Protein AF-0000000085018101 (afdb_homodimer)

pLDDT: mean 96.01, std 7.92, range [35.22, 99.0]

Sequence (598 aa):
MILVTGGAGFIGSHVVDKLIDQGYEVLVIDNLTTGNLKNLNPKAKFLKHDIREALDIKDVEAIIHHAAQINVRHSVEKPRYDADVNVLGTINLLELARKADAKFIYASSMAVYGNPKYLPVDENHEIDPISPYGLSKYCGELYIKLYNNLYGLEYSILRYSNVYGERQNPKGEAGVISIFISKILSGERPVIFGNGEQTRDFVYVGDVAKANVMALNWKNEVVNIGTGTEITINKLYKIIKEKMNYNEEPIYDKPRKGDVYRVYLDITRAKKLGWEPEVSLNEGLDRVISWMRKCGQGNMILVTGGAGFIGSHVVDKLIDQGYEVLVIDNLTTGNLKNLNPKAKFLKHDIREALDIKDVEAIIHHAAQINVRHSVEKPRYDADVNVLGTINLLELARKADAKFIYASSMAVYGNPKYLPVDENHEIDPISPYGLSKYCGELYIKLYNNLYGLEYSILRYSNVYGERQNPKGEAGVISIFISKILSGERPVIFGNGEQTRDFVYVGDVAKANVMALNWKNEVVNIGTGTEITINKLYKIIKEKMNYNEEPIYDKPRKGDVYRVYLDITRAKKLGWEPEVSLNEGLDRVISWMRKCGQGN

Solvent-accessible surface area (backbone atoms only — not comparable to full-atom values): 31162 Å² total; per-residue (Å²): 70,36,36,26,28,20,18,27,28,43,62,26,18,48,31,50,49,55,40,46,74,72,67,48,54,42,40,29,32,30,63,55,86,83,32,38,80,86,45,46,56,87,86,43,45,78,45,84,42,55,55,72,45,85,69,91,75,77,74,35,52,29,37,41,44,52,56,59,67,78,42,55,70,54,10,64,77,36,42,51,60,32,34,43,41,29,31,43,12,44,46,41,49,48,52,41,26,61,76,46,69,13,35,39,34,36,65,42,42,48,48,25,34,34,69,66,91,54,80,58,38,42,83,81,52,70,77,45,36,76,44,50,36,21,39,23,43,42,50,33,52,50,52,51,52,41,41,24,72,77,71,63,47,46,29,25,39,36,24,32,45,50,61,42,48,70,74,54,55,50,95,50,90,42,48,69,67,48,41,41,54,52,27,50,76,70,70,40,75,35,73,36,59,33,89,25,70,43,29,41,14,67,23,42,36,72,44,54,22,51,49,56,62,56,37,76,75,47,73,68,42,74,32,43,46,38,62,49,46,64,45,30,47,47,60,51,48,51,54,51,30,59,76,64,74,48,86,78,70,67,42,71,43,72,57,62,87,84,60,70,50,62,49,32,36,37,38,62,67,28,45,74,72,71,43,74,67,76,67,48,69,69,60,40,48,53,53,28,53,54,46,51,54,53,56,56,68,69,101,70,37,36,27,28,21,18,27,27,44,62,26,19,48,31,50,48,54,39,46,75,71,67,49,53,42,40,29,31,29,64,53,84,82,31,38,79,88,45,46,57,86,86,43,47,78,42,84,43,56,54,72,45,85,69,91,74,77,74,35,51,28,37,40,42,51,55,59,66,79,42,54,70,54,11,65,75,36,44,51,61,32,34,44,39,31,31,43,12,43,45,41,50,48,53,40,25,62,76,43,68,14,35,39,35,38,66,42,42,50,48,26,34,35,68,65,92,55,80,59,37,43,83,81,53,68,76,45,34,77,44,51,37,22,40,22,44,43,50,33,52,52,52,50,52,41,42,24,73,77,70,62,46,46,28,24,38,37,26,32,46,50,62,44,48,68,73,54,56,49,93,50,91,41,50,68,65,46,42,41,53,52,27,49,76,71,71,40,74,37,73,36,57,32,87,26,71,42,29,42,15,66,24,42,35,71,45,54,22,50,50,57,62,55,38,75,75,47,75,67,42,74,33,42,45,39,63,50,44,64,45,30,48,47,59,51,47,52,54,52,30,58,77,64,73,50,85,76,71,67,43,70,42,74,57,63,87,83,60,68,49,63,48,31,35,36,37,63,68,26,44,76,72,72,44,73,68,77,67,49,70,69,58,41,48,52,52,30,54,54,49,50,52,54,55,57,70,70,101

Organism: Methanocaldococcus infernus (strain DSM 11812 / JCM 15783 / ME) (NCBI:txid573063)

Radius of gyration: 26.88 Å; Cα contacts (8 Å, |Δi|>4): 1273; chains: 2; bounding box: 51×84×57 Å

InterPro domains:
  IPR001509 NAD-dependent epimerase/dehydratase [PF01370] (2-226)
  IPR036291 NAD(P)-binding domain superfamily [SSF51735] (2-295)

Structure (mmCIF, N/CA/C/O backbone):
data_AF-0000000085018101-model_v1
#
loop_
_entity.id
_entity.type
_entity.pdbx_description
1 polymer 'NAD-dependent epimerase/dehydratase'
#
loop_
_atom_site.group_PDB
_atom_site.id
_atom_site.type_symbol
_atom_site.label_atom_id
_atom_site.label_alt_id
_atom_site.label_comp_id
_atom_site.label_asym_id
_atom_site.label_entity_id
_atom_site.label_seq_id
_atom_site.pdbx_PDB_ins_code
_atom_site.Cartn_x
_atom_site.Cartn_y
_atom_site.Cartn_z
_atom_site.occupancy
_atom_site.B_iso_or_equiv
_atom_site.auth_seq_id
_atom_site.auth_comp_id
_atom_site.auth_asym_id
_atom_site.auth_atom_id
_atom_site.pdbx_PDB_model_num
ATOM 1 N N . MET A 1 1 ? -20.656 11.055 17.906 1 97.12 1 MET A N 1
ATOM 2 C CA . MET A 1 1 ? -19.312 11.383 18.406 1 97.12 1 MET A CA 1
ATOM 3 C C . MET A 1 1 ? -18.281 11.281 17.281 1 97.12 1 MET A C 1
ATOM 5 O O . MET A 1 1 ? -18.406 10.43 16.406 1 97.12 1 MET A O 1
ATOM 9 N N . ILE A 1 2 ? -17.375 12.234 17.25 1 98.81 2 ILE A N 1
ATOM 10 C CA . ILE A 1 2 ? -16.281 12.219 16.281 1 98.81 2 ILE A CA 1
ATOM 11 C C . ILE A 1 2 ? -15.023 11.672 16.938 1 98.81 2 ILE A C 1
ATOM 13 O O . ILE A 1 2 ? -14.633 12.117 18.031 1 98.81 2 ILE A O 1
ATOM 17 N N . LEU A 1 3 ? -14.477 10.625 16.344 1 98.88 3 LEU A N 1
ATOM 18 C CA . LEU A 1 3 ? -13.203 10.07 16.797 1 98.88 3 LEU A CA 1
ATOM 19 C C . LEU A 1 3 ? -12.031 10.734 16.078 1 98.88 3 LEU A C 1
ATOM 21 O O . LEU A 1 3 ? -12.008 10.781 14.852 1 98.88 3 LEU A O 1
ATOM 25 N N . VAL A 1 4 ? -11.117 11.305 16.781 1 98.94 4 VAL A N 1
ATOM 26 C CA . VAL A 1 4 ? -9.906 11.898 16.219 1 98.94 4 VAL A CA 1
ATOM 27 C C . VAL A 1 4 ? -8.68 11.117 16.703 1 98.94 4 VAL A C 1
ATOM 29 O O . VAL A 1 4 ? -8.375 11.094 17.891 1 98.94 4 VAL A O 1
ATOM 32 N N . THR A 1 5 ? -8.016 10.445 15.773 1 98.88 5 THR A N 1
ATOM 33 C CA . THR A 1 5 ? -6.738 9.836 16.141 1 98.88 5 THR A CA 1
ATOM 34 C C . THR A 1 5 ? -5.598 10.836 15.961 1 98.88 5 THR A C 1
ATOM 36 O O . THR A 1 5 ? -5.648 11.688 15.07 1 98.88 5 THR A O 1
ATOM 39 N N . GLY A 1 6 ? -4.562 10.656 16.781 1 98.56 6 GLY A N 1
ATOM 40 C CA . GLY A 1 6 ? -3.508 11.656 16.766 1 98.56 6 GLY A CA 1
ATOM 41 C C . GLY A 1 6 ? -3.949 13 17.312 1 98.56 6 GLY A C 1
ATOM 42 O O . GLY A 1 6 ? -3.389 14.039 16.953 1 98.56 6 GLY A O 1
ATOM 43 N N . GLY A 1 7 ? -4.973 12.977 18.172 1 98.69 7 GLY A N 1
ATOM 44 C CA . GLY A 1 7 ? -5.598 14.211 18.625 1 98.69 7 GLY A CA 1
ATOM 45 C C . GLY A 1 7 ? -4.777 14.945 19.656 1 98.69 7 GLY A C 1
ATOM 46 O O . GLY A 1 7 ? -5.078 16.094 20 1 98.69 7 GLY A O 1
ATOM 47 N N . ALA A 1 8 ? -3.75 14.344 20.188 1 98.25 8 ALA A N 1
ATOM 48 C CA . ALA A 1 8 ? -2.84 15.008 21.125 1 98.25 8 ALA A CA 1
ATOM 49 C C . ALA A 1 8 ? -1.589 15.508 20.406 1 98.25 8 ALA A C 1
ATOM 51 O O . ALA A 1 8 ? -0.669 16.031 21.031 1 98.25 8 ALA A O 1
ATOM 52 N N . GLY A 1 9 ? -1.557 15.312 19.094 1 97.19 9 GLY A N 1
ATOM 53 C CA . GLY A 1 9 ? -0.427 15.75 18.281 1 97.19 9 GLY A CA 1
ATOM 54 C C . GLY A 1 9 ? -0.566 17.172 17.797 1 97.19 9 GLY A C 1
ATOM 55 O O . GLY A 1 9 ? -1.367 17.953 18.328 1 97.19 9 GLY A O 1
ATOM 56 N N . PHE A 1 10 ? 0.225 17.562 16.781 1 96.94 10 PHE A N 1
ATOM 57 C CA . PHE A 1 10 ? 0.292 18.906 16.219 1 96.94 10 PHE A CA 1
ATOM 58 C C . PHE A 1 10 ? -1.011 19.25 15.508 1 96.94 10 PHE A C 1
ATOM 60 O O . PHE A 1 10 ? -1.883 19.906 16.094 1 96.94 10 PHE A O 1
ATOM 67 N N . ILE A 1 11 ? -1.309 18.688 14.367 1 98.38 11 ILE A N 1
ATOM 68 C CA . ILE A 1 11 ? -2.477 19.062 13.578 1 98.38 11 ILE A CA 1
ATOM 69 C C . ILE A 1 11 ? -3.746 18.562 14.273 1 98.38 11 ILE A C 1
ATOM 71 O O . ILE A 1 11 ? -4.719 19.312 14.406 1 98.38 11 ILE A O 1
ATOM 75 N N . GLY A 1 12 ? -3.709 17.344 14.797 1 98.75 12 GLY A N 1
ATOM 76 C CA . GLY A 1 12 ? -4.875 16.719 15.398 1 98.75 12 GLY A CA 1
ATOM 77 C C . GLY A 1 12 ? -5.457 17.516 16.547 1 98.75 12 GLY A C 1
ATOM 78 O O . GLY A 1 12 ? -6.676 17.594 16.719 1 98.75 12 GLY A O 1
ATOM 79 N N . SER A 1 13 ? -4.602 18.141 17.375 1 98.81 13 SER A N 1
ATOM 80 C CA . SER A 1 13 ? -5.094 18.875 18.531 1 98.81 13 SER A CA 1
ATOM 81 C C . SER A 1 13 ? -5.855 20.125 18.094 1 98.81 13 SER A C 1
ATOM 83 O O . SER A 1 13 ? -6.812 20.531 18.75 1 98.81 13 SER A O 1
ATOM 85 N N . HIS A 1 14 ? -5.457 20.766 17.016 1 98.88 14 HIS A N 1
ATOM 86 C CA . HIS A 1 14 ? -6.184 21.906 16.469 1 98.88 14 HIS A CA 1
ATOM 87 C C . HIS A 1 14 ? -7.52 21.484 15.875 1 98.88 14 HIS A C 1
ATOM 89 O O . HIS A 1 14 ? -8.508 22.219 15.961 1 98.88 14 HIS A O 1
ATOM 95 N N . VAL A 1 15 ? -7.52 20.281 15.227 1 98.94 15 VAL A N 1
ATOM 96 C CA . VAL A 1 15 ? -8.758 19.734 14.695 1 98.94 15 VAL A CA 1
ATOM 97 C C . VAL A 1 15 ? -9.758 19.5 15.828 1 98.94 15 VAL A C 1
ATOM 99 O O . VAL A 1 15 ? -10.93 19.859 15.719 1 98.94 15 VAL A O 1
ATOM 102 N N . VAL A 1 16 ? -9.281 18.922 16.938 1 98.94 16 VAL A N 1
ATOM 103 C CA . VAL A 1 16 ? -10.109 18.641 18.109 1 98.94 16 VAL A CA 1
ATOM 104 C C . VAL A 1 16 ? -10.711 19.953 18.625 1 98.94 16 VAL A C 1
ATOM 106 O O . VAL A 1 16 ? -11.914 20.031 18.875 1 98.94 16 VAL A O 1
ATOM 109 N N . ASP A 1 17 ? -9.867 21.031 18.75 1 98.94 17 ASP A N 1
ATOM 110 C CA . ASP A 1 17 ? -10.344 22.312 19.234 1 98.94 17 ASP A CA 1
ATOM 111 C C . ASP A 1 17 ? -11.477 22.844 18.359 1 98.94 17 ASP A C 1
ATOM 113 O O . ASP A 1 17 ? -12.5 23.312 18.875 1 98.94 17 ASP A O 1
ATOM 117 N N . LYS A 1 18 ? -11.266 22.797 17.094 1 98.81 18 LYS A N 1
ATOM 118 C CA . LYS A 1 18 ? -12.25 23.344 16.156 1 98.81 18 LYS A CA 1
ATOM 119 C C . LYS A 1 18 ? -13.555 22.547 16.219 1 98.81 18 LYS A C 1
ATOM 121 O O . LYS A 1 18 ? -14.641 23.125 16.047 1 98.81 18 LYS A O 1
ATOM 126 N N . LEU A 1 19 ? -13.477 21.219 16.312 1 98.88 19 LEU A N 1
ATOM 127 C CA . LEU A 1 19 ? -14.664 20.375 16.438 1 98.88 19 LEU A CA 1
ATOM 128 C C . LEU A 1 19 ? -15.469 20.734 17.688 1 98.88 19 LEU A C 1
ATOM 130 O O . LEU A 1 19 ? -16.688 20.906 17.609 1 98.88 19 LEU A O 1
ATOM 134 N N . ILE A 1 20 ? -14.781 20.828 18.797 1 98.81 20 ILE A N 1
ATOM 135 C CA . ILE A 1 20 ? -15.422 21.125 20.078 1 98.81 20 ILE A CA 1
ATOM 136 C C . ILE A 1 20 ? -16.062 22.516 20.016 1 98.81 20 ILE A C 1
ATOM 138 O O . ILE A 1 20 ? -17.188 22.703 20.5 1 98.81 20 ILE A O 1
ATOM 142 N N . ASP A 1 21 ? -15.328 23.469 19.406 1 98.38 21 ASP A N 1
ATOM 143 C CA . ASP A 1 21 ? -15.867 24.828 19.234 1 98.38 21 ASP A CA 1
ATOM 144 C C . ASP A 1 21 ? -17.172 24.797 18.438 1 98.38 21 ASP A C 1
ATOM 146 O O . ASP A 1 21 ? -18.016 25.672 18.609 1 98.38 21 ASP A O 1
ATOM 150 N N . GLN A 1 22 ? -17.312 23.859 17.609 1 97.94 22 GLN A N 1
ATOM 151 C CA . GLN A 1 22 ? -18.516 23.75 16.781 1 97.94 22 GLN A CA 1
ATOM 152 C C . GLN A 1 22 ? -19.562 22.875 17.438 1 97.94 22 GLN A C 1
ATOM 154 O O . GLN A 1 22 ? -20.609 22.578 16.828 1 97.94 22 GLN A O 1
ATOM 159 N N . GLY A 1 23 ? -19.312 22.344 18.547 1 97.88 23 GLY A N 1
ATOM 160 C CA . GLY A 1 23 ? -20.328 21.672 19.344 1 97.88 23 GLY A CA 1
ATOM 161 C C . GLY A 1 23 ? -20.281 20.156 19.234 1 97.88 23 GLY A C 1
ATOM 162 O O . GLY A 1 23 ? -21.172 19.469 19.734 1 97.88 23 GLY A O 1
ATOM 163 N N . TYR A 1 24 ? -19.281 19.594 18.641 1 98.38 24 TYR A N 1
ATOM 164 C CA . TYR A 1 24 ? -19.188 18.156 18.5 1 98.38 24 TYR A CA 1
ATOM 165 C C . TYR A 1 24 ? -18.656 17.516 19.781 1 98.38 24 TYR A C 1
ATOM 167 O O . TYR A 1 24 ? -17.828 18.109 20.484 1 98.38 24 TYR A O 1
ATOM 175 N N . GLU A 1 25 ? -19.172 16.344 20.078 1 98.5 25 GLU A N 1
ATOM 176 C CA . GLU A 1 25 ? -18.516 15.469 21.047 1 98.5 25 GLU A CA 1
ATOM 177 C C . GLU A 1 25 ? -17.312 14.758 20.422 1 98.5 25 GLU A C 1
ATOM 179 O O . GLU A 1 25 ? -17.438 14.164 19.344 1 98.5 25 GLU A O 1
ATOM 184 N N . VAL A 1 26 ? -16.172 14.844 21.094 1 98.81 26 VAL A N 1
ATOM 185 C CA . VAL A 1 26 ? -14.961 14.344 20.469 1 98.81 26 VAL A CA 1
ATOM 186 C C . VAL A 1 26 ? -14.289 13.32 21.391 1 98.81 26 VAL A C 1
ATOM 188 O O . VAL A 1 26 ? -14.148 13.555 22.594 1 98.81 26 VAL A O 1
ATOM 191 N N . LEU A 1 27 ? -13.953 12.156 20.875 1 98.75 27 LEU A N 1
ATOM 192 C CA . LEU A 1 27 ? -13.047 11.195 21.5 1 98.75 27 LEU A CA 1
ATOM 193 C C . LEU A 1 27 ? -11.68 11.227 20.828 1 98.75 27 LEU A C 1
ATOM 195 O O . LEU A 1 27 ? -11.57 10.992 19.625 1 98.75 27 LEU A O 1
ATOM 199 N N . VAL A 1 28 ? -10.656 11.523 21.609 1 98.81 28 VAL A N 1
ATOM 200 C CA . VAL A 1 28 ? -9.281 11.539 21.125 1 98.81 28 VAL A CA 1
ATOM 201 C C . VAL A 1 28 ? -8.609 10.203 21.422 1 98.81 28 VAL A C 1
ATOM 203 O O . VAL A 1 28 ? -8.672 9.703 22.547 1 98.81 28 VAL A O 1
ATOM 206 N N . ILE A 1 29 ? -8 9.648 20.375 1 98.5 29 ILE A N 1
ATOM 207 C CA . ILE A 1 29 ? -7.133 8.484 20.516 1 98.5 29 ILE A CA 1
ATOM 208 C C . ILE A 1 29 ? -5.699 8.875 20.156 1 98.5 29 ILE A C 1
ATOM 210 O O . ILE A 1 29 ? -5.449 9.477 19.109 1 98.5 29 ILE A O 1
ATOM 214 N N . ASP A 1 30 ? -4.84 8.562 21.031 1 98.62 30 ASP A N 1
ATOM 215 C CA . ASP A 1 30 ? -3.42 8.852 20.844 1 98.62 30 ASP A CA 1
ATOM 216 C C . ASP A 1 30 ? -2.557 7.926 21.703 1 98.62 30 ASP A C 1
ATOM 218 O O . ASP A 1 30 ? -2.939 7.562 22.812 1 98.62 30 ASP A O 1
ATOM 222 N N . ASN A 1 31 ? -1.413 7.512 21.141 1 98.31 31 ASN A N 1
ATOM 223 C CA . ASN A 1 31 ? -0.546 6.668 21.953 1 98.31 31 ASN A CA 1
ATOM 224 C C . ASN A 1 31 ? 0.567 7.477 22.609 1 98.31 31 ASN A C 1
ATOM 226 O O . ASN A 1 31 ? 1.409 6.922 23.328 1 98.31 31 ASN A O 1
ATOM 230 N N . LEU A 1 32 ? 0.728 8.742 22.344 1 97.12 32 LEU A N 1
ATOM 231 C CA . LEU A 1 32 ? 1.596 9.734 22.969 1 97.12 32 LEU A CA 1
ATOM 232 C C . LEU A 1 32 ? 3.055 9.484 22.609 1 97.12 32 LEU A C 1
ATOM 234 O O . LEU A 1 32 ? 3.961 9.883 23.344 1 97.12 32 LEU A O 1
ATOM 238 N N . THR A 1 33 ? 3.297 8.711 21.469 1 94.5 33 THR A N 1
ATOM 239 C CA . THR A 1 33 ? 4.66 8.57 20.969 1 94.5 33 THR A CA 1
ATOM 240 C C . THR A 1 33 ? 5.242 9.93 20.594 1 94.5 33 THR A C 1
ATOM 242 O O . THR A 1 33 ? 6.379 10.25 20.953 1 94.5 33 THR A O 1
ATOM 245 N N . THR A 1 34 ? 4.43 10.711 19.875 1 92.69 34 THR A N 1
ATOM 246 C CA . THR A 1 34 ? 4.855 12.062 19.531 1 92.69 34 THR A CA 1
ATOM 247 C C . THR A 1 34 ? 3.855 13.094 20.047 1 92.69 34 THR A C 1
ATOM 249 O O . THR A 1 34 ? 4.137 14.297 20.031 1 92.69 34 THR A O 1
ATOM 252 N N . GLY A 1 35 ? 2.682 12.633 20.469 1 94.62 35 GLY A N 1
ATOM 253 C CA . GLY A 1 35 ? 1.677 13.508 21.047 1 94.62 35 GLY A CA 1
ATOM 254 C C . GLY A 1 35 ? 2.035 13.992 22.438 1 94.62 35 GLY A C 1
ATOM 255 O O . GLY A 1 35 ? 2.914 13.422 23.094 1 94.62 35 GLY A O 1
ATOM 256 N N . ASN A 1 36 ? 1.408 15.086 22.797 1 95.31 36 ASN A N 1
ATOM 257 C CA . ASN A 1 36 ? 1.594 15.695 24.109 1 95.31 36 ASN A CA 1
ATOM 258 C C . ASN A 1 36 ? 0.262 15.906 24.828 1 95.31 36 ASN A C 1
ATOM 260 O O . ASN A 1 36 ? -0.651 16.531 24.281 1 95.31 36 ASN A O 1
ATOM 264 N N . LEU A 1 37 ? 0.181 15.453 26.062 1 96.88 37 LEU A N 1
ATOM 265 C CA . LEU A 1 37 ? -1.041 15.586 26.859 1 96.88 37 LEU A CA 1
ATOM 26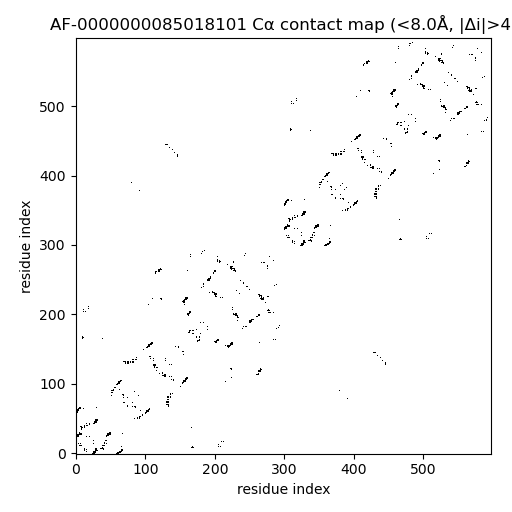6 C C . LEU A 1 37 ? -1.429 17.047 27.016 1 96.88 37 LEU A C 1
ATOM 268 O O . LEU A 1 37 ? -2.613 17.375 27.125 1 96.88 37 LEU A O 1
ATOM 272 N N . LYS A 1 38 ? -0.439 17.984 26.969 1 95.56 38 LYS A N 1
ATOM 273 C CA . LYS A 1 38 ? -0.688 19.422 27.125 1 95.56 38 LYS A CA 1
ATOM 274 C C . LYS A 1 38 ? -1.512 19.953 25.969 1 95.56 38 LYS A C 1
ATOM 276 O O . LYS A 1 38 ? -2.107 21.031 26.062 1 95.56 38 LYS A O 1
ATOM 281 N N . ASN A 1 39 ? -1.555 19.234 24.859 1 97.19 39 ASN A N 1
ATOM 282 C CA . ASN A 1 39 ? -2.281 19.672 23.672 1 97.19 39 ASN A CA 1
ATOM 283 C C . ASN A 1 39 ? -3.756 19.281 23.734 1 97.19 39 ASN A C 1
ATOM 285 O O . ASN A 1 39 ? -4.562 19.734 22.938 1 97.19 39 ASN A O 1
ATOM 289 N N . LEU A 1 40 ? -4.098 18.438 24.703 1 98.25 40 LEU A N 1
ATOM 290 C CA . LEU A 1 40 ? -5.449 17.906 24.766 1 98.25 40 LEU A CA 1
ATOM 291 C C . LEU A 1 40 ? -6.449 18.969 25.203 1 98.25 40 LEU A C 1
ATOM 293 O O . LEU A 1 40 ? -6.227 19.672 26.188 1 98.25 40 LEU A O 1
ATOM 297 N N . ASN A 1 41 ? -7.492 19.141 24.438 1 98.44 41 ASN A N 1
ATOM 298 C CA . ASN A 1 41 ? -8.609 19.969 24.875 1 98.44 41 ASN A CA 1
ATOM 299 C C . ASN A 1 41 ? -9.328 19.375 26.078 1 98.44 41 ASN A C 1
ATOM 301 O O . ASN A 1 41 ? -9.75 18.219 26.031 1 98.44 41 ASN A O 1
ATOM 305 N N . PRO A 1 42 ? -9.469 20.094 27.125 1 97.88 42 PRO A N 1
ATOM 306 C CA . PRO A 1 42 ? -10.055 19.547 28.344 1 97.88 42 PRO A CA 1
ATOM 307 C C . PRO A 1 42 ? -11.484 19.047 28.141 1 97.88 42 PRO A C 1
ATOM 309 O O . PRO A 1 42 ? -11.977 18.234 28.922 1 97.88 42 PRO A O 1
ATOM 312 N N . LYS A 1 43 ? -12.164 19.484 27.141 1 98.5 43 LYS A N 1
ATOM 313 C CA . LYS A 1 43 ? -13.547 19.094 26.875 1 98.5 43 LYS A CA 1
ATOM 314 C C . LYS A 1 43 ? -13.609 17.797 26.078 1 98.5 43 LYS A C 1
ATOM 316 O O . LYS A 1 43 ? -14.68 17.203 25.938 1 98.5 43 LYS A O 1
ATOM 321 N N . ALA A 1 44 ? -12.547 17.312 25.547 1 98.69 44 ALA A N 1
ATOM 322 C CA . ALA A 1 44 ? -12.523 16.062 24.781 1 98.69 44 ALA A CA 1
ATOM 323 C C . ALA A 1 44 ? -12.344 14.859 25.703 1 98.69 44 ALA A C 1
ATOM 325 O O . ALA A 1 44 ? -11.68 14.953 26.734 1 98.69 44 ALA A O 1
ATOM 326 N N . LYS A 1 45 ? -12.984 13.719 25.391 1 98.19 45 LYS A N 1
ATOM 327 C CA . LYS A 1 45 ? -12.594 12.445 25.984 1 98.19 45 LYS A CA 1
ATOM 328 C C . LYS A 1 45 ? -11.266 11.953 25.422 1 98.19 45 LYS A C 1
ATOM 330 O O . LYS A 1 45 ? -10.922 12.273 24.281 1 98.19 45 LYS A O 1
ATOM 335 N N . PHE A 1 46 ? -10.555 11.266 26.25 1 98.56 46 PHE A N 1
ATOM 336 C CA . PHE A 1 46 ? -9.242 10.805 25.812 1 98.56 46 PHE A CA 1
ATOM 337 C C . PHE A 1 46 ? -9.062 9.32 26.109 1 98.56 46 PHE A C 1
ATOM 339 O O . PHE A 1 46 ? -9.414 8.852 27.188 1 98.56 46 PHE A O 1
ATOM 346 N N . LEU A 1 47 ? -8.586 8.57 25.188 1 98.12 47 LEU A N 1
ATOM 347 C CA . LEU A 1 47 ? -8.188 7.176 25.328 1 98.12 47 LEU A CA 1
ATOM 348 C C . LEU A 1 47 ? -6.773 6.961 24.797 1 98.12 47 LEU A C 1
ATOM 350 O O . LEU A 1 47 ? -6.512 7.137 23.609 1 98.12 47 LEU A O 1
ATOM 354 N N . LYS A 1 48 ? -5.836 6.656 25.688 1 98.38 48 LYS A N 1
ATOM 355 C CA . LYS A 1 48 ? -4.5 6.277 25.234 1 98.38 48 LYS A CA 1
ATOM 356 C C . LYS A 1 48 ? -4.523 4.934 24.516 1 98.38 48 LYS A C 1
ATOM 358 O O . LYS A 1 48 ? -4.84 3.906 25.125 1 98.38 48 LYS A O 1
ATOM 363 N N . HIS A 1 49 ? -4.215 4.93 23.25 1 97.94 49 HIS A N 1
ATOM 364 C CA . HIS A 1 49 ? -4.352 3.725 22.438 1 97.94 49 HIS A CA 1
ATOM 365 C C . HIS A 1 49 ? -3.459 3.789 21.203 1 97.94 49 HIS A C 1
ATOM 367 O O . HIS A 1 49 ? -3.248 4.867 20.641 1 97.94 49 HIS A O 1
ATOM 373 N N . ASP A 1 50 ? -2.859 2.658 20.828 1 98.5 50 ASP A N 1
ATOM 374 C CA . ASP A 1 50 ? -2.104 2.492 19.578 1 98.5 50 ASP A CA 1
ATOM 375 C C . ASP A 1 50 ? -2.998 1.978 18.453 1 98.5 50 ASP A C 1
ATOM 377 O O . ASP A 1 50 ? -3.633 0.929 18.594 1 98.5 50 ASP A O 1
ATOM 381 N N . ILE A 1 51 ? -2.994 2.656 17.344 1 98.38 51 ILE A N 1
ATOM 382 C CA . ILE A 1 51 ? -3.939 2.348 16.266 1 98.38 51 ILE A CA 1
ATOM 383 C C . ILE A 1 51 ? -3.568 1.014 15.625 1 98.38 51 ILE A C 1
ATOM 385 O O . ILE A 1 51 ? -4.352 0.45 14.859 1 98.38 51 ILE A O 1
ATOM 389 N N . ARG A 1 52 ? -2.373 0.464 15.859 1 98.12 52 ARG A N 1
ATOM 390 C CA . ARG A 1 52 ? -1.975 -0.849 15.359 1 98.12 52 ARG A CA 1
ATOM 391 C C . ARG A 1 52 ? -2.744 -1.959 16.062 1 98.12 52 ARG A C 1
ATOM 393 O O . ARG A 1 52 ? -2.75 -3.105 15.609 1 98.12 52 ARG A O 1
ATOM 400 N N . GLU A 1 53 ? -3.367 -1.577 17.125 1 97.12 53 GLU A N 1
ATOM 401 C CA . GLU A 1 53 ? -4.207 -2.514 17.859 1 97.12 53 GLU A CA 1
ATOM 402 C C . GLU A 1 53 ? -5.684 -2.303 17.547 1 97.12 53 GLU A C 1
ATOM 404 O O . GLU A 1 53 ? -6.125 -1.17 17.328 1 97.12 53 GLU A O 1
ATOM 409 N N . ALA A 1 54 ? -6.402 -3.4 17.531 1 90.75 54 ALA A N 1
ATOM 410 C CA . ALA A 1 54 ? -7.832 -3.311 17.25 1 90.75 54 ALA A CA 1
ATOM 411 C C . ALA A 1 54 ? -8.562 -2.516 18.328 1 90.75 54 ALA A C 1
ATOM 413 O O . ALA A 1 54 ? -8.195 -2.572 19.5 1 90.75 54 ALA A O 1
ATOM 414 N N . LEU A 1 55 ? -9.492 -1.754 17.891 1 91.94 55 LEU A N 1
ATOM 415 C CA . LEU A 1 55 ? -10.32 -0.948 18.781 1 91.94 55 LEU A CA 1
ATOM 416 C C . LEU A 1 55 ? -11.805 -1.196 18.516 1 91.94 55 LEU A C 1
ATOM 418 O O . LEU A 1 55 ? -12.219 -1.327 17.359 1 91.94 55 LEU A O 1
ATOM 422 N N . ASP A 1 56 ? -12.562 -1.405 19.531 1 89.19 56 ASP A N 1
ATOM 423 C CA . ASP A 1 56 ? -14.008 -1.576 19.422 1 89.19 56 ASP A CA 1
ATOM 424 C C . ASP A 1 56 ? -14.758 -0.444 20.125 1 89.19 56 ASP A C 1
ATOM 426 O O . ASP A 1 56 ? -14.945 -0.477 21.344 1 89.19 56 ASP A O 1
ATOM 430 N N . ILE A 1 57 ? -15.078 0.547 19.344 1 93.44 57 ILE A N 1
ATOM 431 C CA . ILE A 1 57 ? -15.82 1.699 19.844 1 93.44 57 ILE A CA 1
ATOM 432 C C . ILE A 1 57 ? -17.156 1.806 19.109 1 93.44 57 ILE A C 1
ATOM 434 O O . ILE A 1 57 ? -17.219 1.661 17.891 1 93.44 57 ILE A O 1
ATOM 438 N N . LYS A 1 58 ? -18.188 2.076 19.875 1 90.69 58 LYS A N 1
ATOM 439 C CA . LYS A 1 58 ? -19.531 2.193 19.297 1 90.69 58 LYS A CA 1
ATOM 440 C C . LYS A 1 58 ? -19.922 3.656 19.094 1 90.69 58 LYS A C 1
ATOM 442 O O . LYS A 1 58 ? -19.25 4.555 19.625 1 90.69 58 LYS A O 1
ATOM 447 N N . ASP A 1 59 ? -20.875 3.912 18.297 1 93.94 59 ASP A N 1
ATOM 448 C CA . ASP A 1 59 ? -21.547 5.199 18.094 1 93.94 59 ASP A CA 1
ATOM 449 C C . ASP A 1 59 ? -20.562 6.25 17.578 1 93.94 59 ASP A C 1
ATOM 451 O O . ASP A 1 59 ? -20.5 7.363 18.109 1 93.94 59 ASP A O 1
ATOM 455 N N . VAL A 1 60 ? -19.703 5.902 16.734 1 97.62 60 VAL A N 1
ATOM 456 C CA . VAL A 1 60 ? -18.781 6.809 16.047 1 97.62 60 VAL A CA 1
ATOM 457 C C . VAL A 1 60 ? -19.406 7.258 14.719 1 97.62 60 VAL A C 1
ATOM 459 O O . VAL A 1 60 ? -19.781 6.43 13.891 1 97.62 60 VAL A O 1
ATOM 462 N N . GLU A 1 61 ? -19.547 8.547 14.562 1 98.31 61 GLU A N 1
ATOM 463 C CA . GLU A 1 61 ? -20.141 9.102 13.352 1 98.31 61 GLU A CA 1
ATOM 464 C C . GLU A 1 61 ? -19.078 9.328 12.273 1 98.31 61 GLU A C 1
ATOM 466 O O . GLU A 1 61 ? -19.375 9.195 11.078 1 98.31 61 GLU A O 1
ATOM 471 N N . ALA A 1 62 ? -17.969 9.75 12.672 1 98.88 62 ALA A N 1
ATOM 472 C CA . ALA A 1 62 ? -16.859 10.016 11.766 1 98.88 62 ALA A CA 1
ATOM 473 C C . ALA A 1 62 ? -15.523 9.773 12.461 1 98.88 62 ALA A C 1
ATOM 475 O O . ALA A 1 62 ? -15.414 9.906 13.68 1 98.88 62 ALA A O 1
ATOM 476 N N . ILE A 1 63 ? -14.609 9.352 11.695 1 98.88 63 ILE A N 1
ATOM 477 C CA . ILE A 1 63 ? -13.227 9.211 12.141 1 98.88 63 ILE A CA 1
ATOM 478 C C . ILE A 1 63 ? -12.344 10.195 11.375 1 98.88 63 ILE A C 1
ATOM 480 O O . ILE A 1 63 ? -12.289 10.172 10.148 1 98.88 63 ILE A O 1
ATOM 484 N N . ILE A 1 64 ? -11.727 11.117 12.062 1 99 64 ILE A N 1
ATOM 485 C CA . ILE A 1 64 ? -10.695 12 11.516 1 99 64 ILE A CA 1
ATOM 486 C C . ILE A 1 64 ? -9.312 11.484 11.922 1 99 64 ILE A C 1
ATOM 488 O O . ILE A 1 64 ? -8.922 11.586 13.086 1 99 64 ILE A O 1
ATOM 492 N N . HIS A 1 65 ? -8.594 10.938 10.961 1 98.94 65 HIS A N 1
ATOM 493 C CA . HIS A 1 65 ? -7.426 10.109 11.227 1 98.94 65 HIS A CA 1
ATOM 494 C C . HIS A 1 65 ? -6.133 10.883 10.977 1 98.94 65 HIS A C 1
ATOM 496 O O . HIS A 1 65 ? -5.691 11.016 9.836 1 98.94 65 HIS A O 1
ATOM 502 N N . HIS A 1 66 ? -5.477 11.281 12.086 1 98.81 66 HIS A N 1
ATOM 503 C CA . HIS A 1 66 ? -4.223 12.016 11.992 1 98.81 66 HIS A CA 1
ATOM 504 C C . HIS A 1 66 ? -3.074 11.227 12.617 1 98.81 66 HIS A C 1
ATOM 506 O O . HIS A 1 66 ? -1.912 11.625 12.508 1 98.81 66 HIS A O 1
ATOM 512 N N . ALA A 1 67 ? -3.354 10.125 13.328 1 98.69 67 ALA A N 1
ATOM 513 C CA . ALA A 1 67 ? -2.27 9.32 13.883 1 98.69 67 ALA A CA 1
ATOM 514 C C . ALA A 1 67 ? -1.41 8.711 12.781 1 98.69 67 ALA A C 1
ATOM 516 O O . ALA A 1 67 ? -1.932 8.086 11.852 1 98.69 67 ALA A O 1
ATOM 517 N N . ALA A 1 68 ? -0.116 8.914 12.859 1 98.06 68 ALA A N 1
ATOM 518 C CA . ALA A 1 68 ? 0.779 8.398 11.82 1 98.06 68 ALA A CA 1
ATOM 519 C C . ALA A 1 68 ? 2.236 8.5 12.258 1 98.06 68 ALA A C 1
ATOM 521 O O . ALA A 1 68 ? 2.57 9.281 13.156 1 98.06 68 ALA A O 1
ATOM 522 N N . GLN A 1 69 ? 3.123 7.594 11.797 1 96.88 69 GLN A N 1
ATOM 523 C CA . GLN A 1 69 ? 4.539 7.914 11.664 1 96.88 69 GLN A CA 1
ATOM 524 C C . GLN A 1 69 ? 4.762 8.961 10.57 1 96.88 69 GLN A C 1
ATOM 526 O O . GLN A 1 69 ? 4.461 8.719 9.406 1 96.88 69 GLN A O 1
ATOM 531 N N . ILE A 1 70 ? 5.215 10.164 10.867 1 94.06 70 ILE A N 1
ATOM 532 C CA . ILE A 1 70 ? 5.145 11.273 9.922 1 94.06 70 ILE A CA 1
ATOM 533 C C . ILE A 1 70 ? 6.551 11.648 9.453 1 94.06 70 ILE A C 1
ATOM 535 O O . ILE A 1 70 ? 6.711 12.438 8.523 1 94.06 70 ILE A O 1
ATOM 539 N N . ASN A 1 71 ? 7.578 11.133 10.172 1 93.25 71 ASN A N 1
ATOM 540 C CA . ASN A 1 71 ? 8.953 11.508 9.875 1 93.25 71 ASN A CA 1
ATOM 541 C C . ASN A 1 71 ? 9.484 10.781 8.641 1 93.25 71 ASN A C 1
ATOM 543 O O . ASN A 1 71 ? 9.648 9.562 8.656 1 93.25 71 ASN A O 1
ATOM 547 N N . VAL A 1 72 ? 9.805 11.547 7.602 1 93.62 72 VAL A N 1
ATOM 548 C CA . VAL A 1 72 ? 10.25 10.977 6.336 1 93.62 72 VAL A CA 1
ATOM 549 C C . VAL A 1 72 ? 11.57 10.234 6.535 1 93.62 72 VAL A C 1
ATOM 551 O O . VAL A 1 72 ? 11.742 9.117 6.047 1 93.62 72 VAL A O 1
ATOM 554 N N . ARG A 1 73 ? 12.539 10.797 7.262 1 91.62 73 ARG A N 1
ATOM 555 C CA . ARG A 1 73 ? 13.844 10.18 7.492 1 91.62 73 ARG A CA 1
ATOM 556 C C . ARG A 1 73 ? 13.695 8.859 8.25 1 91.62 73 ARG A C 1
ATOM 558 O O . ARG A 1 73 ? 14.359 7.875 7.922 1 91.62 73 ARG A O 1
ATOM 565 N N . HIS A 1 74 ? 12.797 8.945 9.258 1 94.56 74 HIS A N 1
ATOM 566 C CA . HIS A 1 74 ? 12.555 7.727 10.031 1 94.56 74 HIS A CA 1
ATOM 567 C C . HIS A 1 74 ? 11.93 6.641 9.164 1 94.56 74 HIS A C 1
ATOM 569 O O . HIS A 1 74 ? 12.203 5.453 9.352 1 94.56 74 HIS A O 1
ATOM 575 N N . SER A 1 75 ? 11.078 7.039 8.242 1 97 75 SER A N 1
ATOM 576 C CA . SER A 1 75 ? 10.43 6.07 7.359 1 97 75 SER A CA 1
ATOM 577 C C . SER A 1 75 ? 11.453 5.34 6.492 1 97 75 SER A C 1
ATOM 579 O O . SER A 1 75 ? 11.258 4.168 6.152 1 97 75 SER A O 1
ATOM 581 N N . VAL A 1 76 ? 12.484 6.008 6.094 1 96.44 76 VAL A N 1
ATOM 582 C CA . VAL A 1 76 ? 13.555 5.406 5.305 1 96.44 76 VAL A CA 1
ATOM 583 C C . VAL A 1 76 ? 14.375 4.457 6.176 1 96.44 76 VAL A C 1
ATOM 585 O O . VAL A 1 76 ? 14.734 3.361 5.742 1 96.44 76 VAL A O 1
ATOM 588 N N . GLU A 1 77 ? 14.625 4.879 7.418 1 96.56 77 GLU A N 1
ATOM 589 C CA . GLU A 1 77 ? 15.414 4.082 8.352 1 96.56 77 GLU A CA 1
ATOM 590 C C . GLU A 1 77 ? 14.648 2.84 8.797 1 96.56 77 GLU A C 1
ATOM 592 O O . GLU A 1 77 ? 15.242 1.779 9.008 1 96.56 77 GLU A O 1
ATOM 597 N N . LYS A 1 78 ? 13.383 3 9.016 1 97.94 78 LYS A N 1
ATOM 598 C CA . LYS A 1 78 ? 12.523 1.934 9.531 1 97.94 78 LYS A CA 1
ATOM 599 C C . LYS A 1 78 ? 11.25 1.807 8.695 1 97.94 78 LYS A C 1
ATOM 601 O O . LYS A 1 78 ? 10.148 1.986 9.219 1 97.94 78 LYS A O 1
ATOM 606 N N . PRO A 1 79 ? 11.406 1.321 7.445 1 98.44 79 PRO A N 1
ATOM 607 C CA . PRO A 1 79 ? 10.266 1.311 6.531 1 98.44 79 PRO A CA 1
ATOM 608 C C . PRO A 1 79 ? 9.148 0.368 6.988 1 98.44 79 PRO A C 1
ATOM 610 O O . PRO A 1 79 ? 7.969 0.644 6.762 1 98.44 79 PRO A O 1
ATOM 613 N N . ARG A 1 80 ? 9.492 -0.751 7.637 1 98.44 80 ARG A N 1
ATOM 614 C CA . ARG A 1 80 ? 8.477 -1.67 8.133 1 98.44 80 ARG A CA 1
ATOM 615 C C . ARG A 1 80 ? 7.617 -1.01 9.203 1 98.44 80 ARG A C 1
ATOM 617 O O . ARG A 1 80 ? 6.395 -1.167 9.211 1 98.44 80 ARG A O 1
ATOM 624 N N . TYR A 1 81 ? 8.305 -0.356 10.148 1 98.38 81 TYR A N 1
ATOM 625 C CA . TYR A 1 81 ? 7.574 0.345 11.203 1 98.38 81 TYR A CA 1
ATOM 626 C C . TYR A 1 81 ? 6.66 1.41 10.609 1 98.38 81 TYR A C 1
ATOM 628 O O . TYR A 1 81 ? 5.512 1.559 11.039 1 98.38 81 TYR A O 1
ATOM 636 N N . ASP A 1 82 ? 7.223 2.131 9.672 1 98.56 82 ASP A N 1
ATOM 637 C CA . ASP A 1 82 ? 6.445 3.156 8.984 1 98.56 82 ASP A CA 1
ATOM 638 C C . ASP A 1 82 ? 5.168 2.57 8.391 1 98.56 82 ASP A C 1
ATOM 640 O O . ASP A 1 82 ? 4.074 3.102 8.602 1 98.56 82 ASP A O 1
ATOM 644 N N . ALA A 1 83 ? 5.246 1.481 7.688 1 98.88 83 ALA A N 1
ATOM 645 C CA . ALA A 1 83 ? 4.102 0.824 7.066 1 98.88 83 ALA A CA 1
ATOM 646 C C . ALA A 1 83 ? 3.168 0.236 8.125 1 98.88 83 ALA A C 1
ATOM 648 O O . ALA A 1 83 ? 1.948 0.229 7.945 1 98.88 83 ALA A O 1
ATOM 649 N N . ASP A 1 84 ? 3.732 -0.326 9.125 1 98.75 84 ASP A N 1
ATOM 650 C CA . ASP A 1 84 ? 2.928 -0.91 10.195 1 98.75 84 ASP A CA 1
ATOM 651 C C . ASP A 1 84 ? 1.978 0.124 10.797 1 98.75 84 ASP A C 1
ATOM 653 O O . ASP A 1 84 ? 0.777 -0.13 10.922 1 98.75 84 ASP A O 1
ATOM 657 N N . VAL A 1 85 ? 2.486 1.285 11.07 1 98.75 85 VAL A N 1
ATOM 658 C CA . VAL A 1 85 ? 1.683 2.342 11.672 1 98.75 85 VAL A CA 1
ATOM 659 C C . VAL A 1 85 ? 0.729 2.928 10.633 1 98.75 85 VAL A C 1
ATOM 661 O O . VAL A 1 85 ? -0.479 3.008 10.867 1 98.75 85 VAL A O 1
ATOM 664 N N . ASN A 1 86 ? 1.222 3.307 9.5 1 98.88 86 ASN A N 1
ATOM 665 C CA . ASN A 1 86 ? 0.475 4.145 8.57 1 98.88 86 ASN A CA 1
ATOM 666 C C . ASN A 1 86 ? -0.472 3.316 7.703 1 98.88 86 ASN A C 1
ATOM 668 O O . ASN A 1 86 ? -1.529 3.801 7.297 1 98.88 86 ASN A O 1
ATOM 672 N N . VAL A 1 87 ? -0.082 2.057 7.402 1 98.94 87 VAL A N 1
ATOM 673 C CA . VAL A 1 87 ? -0.935 1.23 6.555 1 98.94 87 VAL A CA 1
ATOM 674 C C . VAL A 1 87 ? -1.817 0.335 7.422 1 98.94 87 VAL A C 1
ATOM 676 O O . VAL A 1 87 ? -3.045 0.431 7.375 1 98.94 87 VAL A O 1
ATOM 679 N N . LEU A 1 88 ? -1.188 -0.507 8.273 1 98.88 88 LEU A N 1
ATOM 680 C CA . LEU A 1 88 ? -1.972 -1.438 9.078 1 98.88 88 LEU A CA 1
ATOM 681 C C . LEU A 1 88 ? -2.834 -0.691 10.094 1 98.88 88 LEU A C 1
ATOM 683 O O . LEU A 1 88 ? -3.971 -1.085 10.359 1 98.88 88 LEU A O 1
ATOM 687 N N . GLY A 1 89 ? -2.217 0.358 10.703 1 98.81 89 GLY A N 1
ATOM 688 C CA . GLY A 1 89 ? -3.023 1.185 11.594 1 98.81 89 GLY A CA 1
ATOM 689 C C . GLY A 1 89 ? -4.254 1.76 10.914 1 98.81 89 GLY A C 1
ATOM 690 O O . GLY A 1 89 ? -5.34 1.775 11.5 1 98.81 89 GLY A O 1
ATOM 691 N N . THR A 1 90 ? -4.109 2.25 9.672 1 98.88 90 THR A N 1
ATOM 692 C CA . THR A 1 90 ? -5.223 2.801 8.906 1 98.88 90 THR A CA 1
ATOM 693 C C . THR A 1 90 ? -6.266 1.724 8.625 1 98.88 90 THR A C 1
ATOM 695 O O . THR A 1 90 ? -7.469 1.971 8.734 1 98.88 90 THR A O 1
ATOM 698 N N . ILE A 1 91 ? -5.844 0.517 8.266 1 98.88 91 ILE A N 1
ATOM 699 C CA . ILE A 1 91 ? -6.766 -0.581 7.988 1 98.88 91 ILE A CA 1
ATOM 700 C C . ILE A 1 91 ? -7.594 -0.884 9.234 1 98.88 91 ILE A C 1
ATOM 702 O O . ILE A 1 91 ? -8.805 -1.121 9.141 1 98.88 91 ILE A O 1
ATOM 706 N N . ASN A 1 92 ? -6.977 -0.904 10.414 1 98.69 92 ASN A N 1
ATOM 707 C CA . ASN A 1 92 ? -7.711 -1.121 11.656 1 98.69 92 ASN A CA 1
ATOM 708 C C . ASN A 1 92 ? -8.828 -0.096 11.836 1 98.69 92 ASN A C 1
ATOM 710 O O . ASN A 1 92 ? -9.938 -0.447 12.234 1 98.69 92 ASN A O 1
ATOM 714 N N . LEU A 1 93 ? -8.523 1.124 11.555 1 98.75 93 LEU A N 1
ATOM 715 C CA . LEU A 1 93 ? -9.508 2.191 11.719 1 98.75 93 LEU A CA 1
ATOM 716 C C . LEU A 1 93 ? -10.594 2.107 10.656 1 98.75 93 LEU A C 1
ATOM 718 O O . LEU A 1 93 ? -11.75 2.445 10.914 1 98.75 93 LEU A O 1
ATOM 722 N N . LEU A 1 94 ? -10.203 1.69 9.469 1 98.69 94 LEU A N 1
ATOM 723 C CA . LEU A 1 94 ? -11.188 1.5 8.414 1 98.69 94 LEU A CA 1
ATOM 724 C C . LEU A 1 94 ? -12.188 0.413 8.789 1 98.69 94 LEU A C 1
ATOM 726 O O . LEU A 1 94 ? -13.383 0.531 8.5 1 98.69 94 LEU A O 1
ATOM 730 N N . GLU A 1 95 ? -11.695 -0.687 9.398 1 98.31 95 GLU A N 1
ATOM 731 C CA . GLU A 1 95 ? -12.594 -1.727 9.898 1 98.31 95 GLU A CA 1
ATOM 732 C C . GLU A 1 95 ? -13.555 -1.172 10.938 1 98.31 95 GLU A C 1
ATOM 734 O O . GLU A 1 95 ? -14.742 -1.514 10.938 1 98.31 95 GLU A O 1
ATOM 739 N N . LEU A 1 96 ? -13.031 -0.331 11.82 1 98.12 96 LEU A N 1
ATOM 740 C CA . LEU A 1 96 ? -13.891 0.331 12.805 1 98.12 96 LEU A CA 1
ATOM 741 C C . LEU A 1 96 ? -14.938 1.192 12.109 1 98.12 96 LEU A C 1
ATOM 743 O O . LEU A 1 96 ? -16.109 1.153 12.477 1 98.12 96 LEU A O 1
ATOM 747 N N . ALA A 1 97 ? -14.508 1.988 11.133 1 98.38 97 ALA A N 1
ATOM 748 C CA . ALA A 1 97 ? -15.414 2.863 10.398 1 98.38 97 ALA A CA 1
ATOM 749 C C . ALA A 1 97 ? -16.5 2.061 9.695 1 98.38 97 ALA A C 1
ATOM 751 O O . ALA A 1 97 ? -17.672 2.453 9.703 1 98.38 97 ALA A O 1
ATOM 752 N N . ARG A 1 98 ? -16.078 0.985 9.07 1 97.5 98 ARG A N 1
ATOM 753 C CA . ARG A 1 98 ? -17.016 0.11 8.375 1 97.5 98 ARG A CA 1
ATOM 754 C C . ARG A 1 98 ? -18.094 -0.397 9.32 1 97.5 98 ARG A C 1
ATOM 756 O O . ARG A 1 98 ? -19.281 -0.32 9.008 1 97.5 98 ARG A O 1
ATOM 763 N N . LYS A 1 99 ? -17.688 -0.888 10.477 1 96.5 99 LYS A N 1
ATOM 764 C CA . LYS A 1 99 ? -18.609 -1.468 11.445 1 96.5 99 LYS A CA 1
ATOM 765 C C . LYS A 1 99 ? -19.547 -0.406 12.016 1 96.5 99 LYS A C 1
ATOM 767 O O . LYS A 1 99 ? -20.719 -0.687 12.297 1 96.5 99 LYS A O 1
ATOM 772 N N . ALA A 1 100 ? -19.094 0.792 12.141 1 96.56 100 ALA A N 1
ATOM 773 C CA . ALA A 1 100 ? -19.859 1.877 12.75 1 96.56 100 ALA A CA 1
ATOM 774 C C . ALA A 1 100 ? -20.609 2.676 11.695 1 96.56 100 ALA A C 1
ATOM 776 O O . ALA A 1 100 ? -21.391 3.566 12.023 1 96.56 100 ALA A O 1
ATOM 777 N N . ASP A 1 101 ? -20.359 2.346 10.391 1 96.5 101 ASP A N 1
ATOM 778 C CA . ASP A 1 101 ? -20.875 3.148 9.289 1 96.5 101 ASP A CA 1
ATOM 779 C C . ASP A 1 101 ? -20.469 4.613 9.438 1 96.5 101 ASP A C 1
ATOM 781 O O . ASP A 1 101 ? -21.312 5.508 9.305 1 96.5 101 ASP A O 1
ATOM 785 N N . ALA A 1 102 ? -19.281 4.824 9.859 1 98.44 102 ALA A N 1
ATOM 786 C CA . ALA A 1 102 ? -18.734 6.16 10.102 1 98.44 102 ALA A CA 1
ATOM 787 C C . ALA A 1 102 ? -18.031 6.703 8.859 1 98.44 102 ALA A C 1
ATOM 789 O O . ALA A 1 102 ? -17.406 5.953 8.109 1 98.44 102 ALA A O 1
ATOM 790 N N . LYS A 1 103 ? -18.141 8 8.664 1 98.69 103 LYS A N 1
ATOM 791 C CA . LYS A 1 103 ? -17.328 8.664 7.633 1 98.69 103 LYS A CA 1
ATOM 792 C C . LYS A 1 103 ? -15.852 8.664 8.008 1 98.69 103 LYS A C 1
ATOM 794 O O . LYS A 1 103 ? -15.508 8.68 9.188 1 98.69 103 LYS A O 1
ATOM 799 N N . PHE A 1 104 ? -15.023 8.617 6.969 1 98.94 104 PHE A N 1
ATOM 800 C CA . PHE A 1 104 ? -13.594 8.531 7.211 1 98.94 104 PHE A CA 1
ATOM 801 C C . PHE A 1 104 ? -12.867 9.719 6.598 1 98.94 104 PHE A C 1
ATOM 803 O O . PHE A 1 104 ? -12.883 9.906 5.379 1 98.94 104 PHE A O 1
ATOM 810 N N . ILE A 1 105 ? -12.266 10.602 7.371 1 99 105 ILE A N 1
ATOM 811 C CA . ILE A 1 105 ? -11.445 11.727 6.918 1 99 105 ILE A CA 1
ATOM 812 C C . ILE A 1 105 ? -9.969 11.43 7.176 1 99 105 ILE A C 1
ATOM 814 O O . ILE A 1 105 ? -9.578 11.156 8.312 1 99 105 ILE A O 1
ATOM 818 N N . TYR A 1 106 ? -9.172 11.5 6.199 1 98.94 106 TYR A N 1
ATOM 819 C CA . TYR A 1 106 ? -7.805 10.984 6.227 1 98.94 106 TYR A CA 1
ATOM 820 C C . TYR A 1 106 ? -6.793 12.102 5.996 1 98.94 106 TYR A C 1
ATOM 822 O O . TYR A 1 106 ? -6.863 12.812 4.992 1 98.94 106 TYR A O 1
ATOM 830 N N . ALA A 1 107 ? -5.914 12.242 6.949 1 98.88 107 ALA A N 1
ATOM 831 C CA . ALA A 1 107 ? -4.777 13.141 6.773 1 98.88 107 ALA A CA 1
ATOM 832 C C . ALA A 1 107 ? -3.725 12.516 5.863 1 98.88 107 ALA A C 1
ATOM 834 O O . ALA A 1 107 ? -2.869 11.758 6.32 1 98.88 107 ALA A O 1
ATOM 835 N N . SER A 1 108 ? -3.75 12.82 4.602 1 98.81 108 SER A N 1
ATOM 836 C CA . SER A 1 108 ? -2.701 12.422 3.668 1 98.81 108 SER A CA 1
ATOM 837 C C . SER A 1 108 ? -1.672 13.531 3.486 1 98.81 108 SER A C 1
ATOM 839 O O . SER A 1 108 ? -1.433 14.32 4.402 1 98.81 108 SER A O 1
ATOM 841 N N . SER A 1 109 ? -0.864 13.461 2.525 1 98.31 109 SER A N 1
ATOM 842 C CA . SER A 1 109 ? 0.269 14.367 2.363 1 98.31 109 SER A CA 1
ATOM 843 C C . SER A 1 109 ? 0.583 14.602 0.889 1 98.31 109 SER A C 1
ATOM 845 O O . SER A 1 109 ? 0.404 13.703 0.062 1 98.31 109 SER A O 1
ATOM 847 N N . MET A 1 110 ? 1.052 15.766 0.594 1 97.81 110 MET A N 1
ATOM 848 C CA . MET A 1 110 ? 1.526 16.016 -0.763 1 97.81 110 MET A CA 1
ATOM 849 C C . MET A 1 110 ? 2.721 15.141 -1.099 1 97.81 110 MET A C 1
ATOM 851 O O . MET A 1 110 ? 3.096 15.008 -2.266 1 97.81 110 MET A O 1
ATOM 855 N N . ALA A 1 111 ? 3.318 14.492 -0.082 1 97.38 111 ALA A N 1
ATOM 856 C CA . ALA A 1 111 ? 4.441 13.586 -0.287 1 97.38 111 ALA A CA 1
ATOM 857 C C . ALA A 1 111 ? 4.062 12.453 -1.237 1 97.38 111 ALA A C 1
ATOM 859 O O . ALA A 1 111 ? 4.938 11.797 -1.81 1 97.38 111 ALA A O 1
ATOM 860 N N . VAL A 1 112 ? 2.75 12.188 -1.447 1 98.56 112 VAL A N 1
ATOM 861 C CA . VAL A 1 112 ? 2.311 11.102 -2.324 1 98.56 112 VAL A CA 1
ATOM 862 C C . VAL A 1 112 ? 2.664 11.438 -3.771 1 98.56 112 VAL A C 1
ATOM 864 O O . VAL A 1 112 ? 2.787 10.539 -4.609 1 98.56 112 VAL A O 1
ATOM 867 N N . TYR A 1 113 ? 2.854 12.734 -4.074 1 98.38 113 TYR A N 1
ATOM 868 C CA . TYR A 1 113 ? 3.074 13.164 -5.449 1 98.38 113 TYR A CA 1
ATOM 869 C C . TYR A 1 113 ? 4.52 12.93 -5.871 1 98.38 113 TYR A C 1
ATOM 871 O O . TYR A 1 113 ? 4.812 12.789 -7.059 1 98.38 113 TYR A O 1
ATOM 879 N N . GLY A 1 114 ? 5.465 12.898 -4.914 1 97.44 114 GLY A N 1
ATOM 880 C CA . GLY A 1 114 ? 6.875 12.836 -5.266 1 97.44 114 GLY A CA 1
ATOM 881 C C . GLY A 1 114 ? 7.379 14.102 -5.934 1 97.44 114 GLY A C 1
ATOM 882 O O . GLY A 1 114 ? 7.008 15.211 -5.535 1 97.44 114 GLY A O 1
ATOM 883 N N . ASN A 1 115 ? 8.305 13.969 -6.832 1 97.06 115 ASN A N 1
ATOM 884 C CA . ASN A 1 115 ? 8.797 15.117 -7.59 1 97.06 115 ASN A CA 1
ATOM 885 C C . ASN A 1 115 ? 7.773 15.602 -8.609 1 97.06 115 ASN A C 1
ATOM 887 O O . ASN A 1 115 ? 7.363 14.852 -9.492 1 97.06 115 ASN A O 1
ATOM 891 N N . PRO A 1 116 ? 7.441 16.859 -8.531 1 97.69 116 PRO A N 1
ATOM 892 C CA . PRO A 1 116 ? 6.406 17.375 -9.438 1 97.69 116 PRO A CA 1
ATOM 893 C C . PRO A 1 116 ? 6.832 17.312 -10.906 1 97.69 116 PRO A C 1
ATOM 895 O O . PRO A 1 116 ? 7.941 17.734 -11.242 1 97.69 116 PRO A O 1
ATOM 898 N N . LYS A 1 117 ? 5.941 16.844 -11.719 1 97.88 117 LYS A N 1
ATOM 899 C CA . LYS A 1 117 ? 6.141 16.875 -13.172 1 97.88 117 LYS A CA 1
ATOM 900 C C . LYS A 1 117 ? 5.684 18.203 -13.758 1 97.88 117 LYS A C 1
ATOM 902 O O . LYS A 1 117 ? 6.121 18.594 -14.844 1 97.88 117 LYS A O 1
ATOM 907 N N . TYR A 1 118 ? 4.785 18.812 -13.062 1 98.19 118 TYR A N 1
ATOM 908 C CA . TYR A 1 118 ? 4.316 20.156 -13.383 1 98.19 118 TYR A CA 1
ATOM 909 C C . TYR A 1 118 ? 3.852 20.875 -12.125 1 98.19 118 TYR A C 1
ATOM 911 O O . TYR A 1 118 ? 3.625 20.266 -11.086 1 98.19 118 TYR A O 1
ATOM 919 N N . LEU A 1 119 ? 3.803 22.219 -12.273 1 98 119 LEU A N 1
ATOM 920 C CA . LEU A 1 119 ? 3.389 23.078 -11.172 1 98 119 LEU A CA 1
ATOM 921 C C . LEU A 1 119 ? 2.297 24.047 -11.617 1 98 119 LEU A C 1
ATOM 923 O O . LEU A 1 119 ? 2.303 24.516 -12.758 1 98 119 LEU A O 1
ATOM 927 N N . PRO A 1 120 ? 1.439 24.438 -10.797 1 98.62 120 PRO A N 1
ATOM 928 C CA . PRO A 1 120 ? 1.208 23.812 -9.484 1 98.62 120 PRO A CA 1
ATOM 929 C C . PRO A 1 120 ? 0.742 22.375 -9.586 1 98.62 120 PRO A C 1
ATOM 931 O O . PRO A 1 120 ? 0.229 21.953 -10.633 1 98.62 120 PRO A O 1
ATOM 934 N N . VAL A 1 121 ? 0.934 21.609 -8.523 1 98.81 121 VAL A N 1
ATOM 935 C CA . VAL A 1 121 ? 0.537 20.203 -8.477 1 98.81 121 VAL A CA 1
ATOM 936 C C . VAL A 1 121 ? -0.951 20.109 -8.148 1 98.81 121 VAL A C 1
ATOM 938 O O . VAL A 1 121 ? -1.392 20.547 -7.086 1 98.81 121 VAL A O 1
ATOM 941 N N . ASP A 1 122 ? -1.72 19.609 -9.016 1 98.81 122 ASP A N 1
ATOM 942 C CA . ASP A 1 122 ? -3.137 19.375 -8.75 1 98.81 122 ASP A CA 1
ATOM 943 C C . ASP A 1 122 ? -3.398 17.938 -8.352 1 98.81 122 ASP A C 1
ATOM 945 O O . ASP A 1 122 ? -2.465 17.125 -8.258 1 98.81 122 ASP A O 1
ATOM 949 N N . GLU A 1 123 ? -4.641 17.578 -8.055 1 98.75 123 GLU A N 1
ATOM 950 C CA . GLU A 1 123 ? -4.969 16.266 -7.516 1 98.75 123 GLU A CA 1
ATOM 951 C C . GLU A 1 123 ? -4.914 15.195 -8.609 1 98.75 123 GLU A C 1
ATOM 953 O O . GLU A 1 123 ? -4.957 14 -8.312 1 98.75 123 GLU A O 1
ATOM 958 N N . ASN A 1 124 ? -4.789 15.578 -9.883 1 98 124 ASN A N 1
ATOM 959 C CA . ASN A 1 124 ? -4.672 14.633 -10.992 1 98 124 ASN A CA 1
ATOM 960 C C . ASN A 1 124 ? -3.213 14.297 -11.289 1 98 124 ASN A C 1
ATOM 962 O O . ASN A 1 124 ? -2.928 13.453 -12.141 1 98 124 ASN A O 1
ATOM 966 N N . HIS A 1 125 ? -2.336 15.023 -10.656 1 98.31 125 HIS A N 1
ATOM 967 C CA . HIS A 1 125 ? -0.91 14.766 -10.82 1 98.31 125 HIS A CA 1
ATOM 968 C C . HIS A 1 125 ? -0.587 13.289 -10.594 1 98.31 125 HIS A C 1
ATOM 970 O O . HIS A 1 125 ? -1.201 12.641 -9.742 1 98.31 125 HIS A O 1
ATOM 976 N N . GLU A 1 126 ? 0.35 12.789 -11.328 1 97.31 126 GLU A N 1
ATOM 977 C CA . GLU A 1 126 ? 0.823 11.422 -11.141 1 97.31 126 GLU A CA 1
ATOM 978 C C . GLU A 1 126 ? 1.298 11.195 -9.711 1 97.31 126 GLU A C 1
ATOM 980 O O . GLU A 1 126 ? 1.91 12.07 -9.102 1 97.31 126 GLU A O 1
ATOM 985 N N . ILE A 1 127 ? 0.996 10.023 -9.195 1 98.19 127 ILE A N 1
ATOM 986 C CA . ILE A 1 127 ? 1.415 9.609 -7.859 1 98.19 127 ILE A CA 1
ATOM 987 C C . ILE A 1 127 ? 2.736 8.844 -7.945 1 98.19 127 ILE A C 1
ATOM 989 O O . ILE A 1 127 ? 2.809 7.785 -8.57 1 98.19 127 ILE A O 1
ATOM 993 N N . ASP A 1 128 ? 3.756 9.375 -7.355 1 97.5 128 ASP A N 1
ATOM 994 C CA . ASP A 1 128 ? 5.09 8.797 -7.445 1 97.5 128 ASP A CA 1
ATOM 995 C C . ASP A 1 128 ? 5.914 9.117 -6.199 1 97.5 128 ASP A C 1
ATOM 997 O O . ASP A 1 128 ? 6.945 9.789 -6.285 1 97.5 128 ASP A O 1
ATOM 1001 N N . PRO A 1 129 ? 5.438 8.531 -5.055 1 97.94 129 PRO A N 1
ATOM 1002 C CA . PRO A 1 129 ? 6.148 8.836 -3.809 1 97.94 129 PRO A CA 1
ATOM 1003 C C . PRO A 1 129 ? 7.629 8.469 -3.869 1 97.94 129 PRO A C 1
ATOM 1005 O O . PRO A 1 129 ? 7.992 7.441 -4.445 1 97.94 129 PRO A O 1
ATOM 1008 N N . ILE A 1 130 ? 8.477 9.266 -3.203 1 97.38 130 ILE A N 1
ATOM 1009 C CA . ILE A 1 130 ? 9.922 9.047 -3.283 1 97.38 130 ILE A CA 1
ATOM 1010 C C . ILE A 1 130 ? 10.461 8.688 -1.903 1 97.38 130 ILE A C 1
ATOM 1012 O O . ILE A 1 130 ? 11.672 8.734 -1.674 1 97.38 130 ILE A O 1
ATOM 1016 N N . SER A 1 131 ? 9.602 8.414 -0.958 1 97.56 131 SER A N 1
ATOM 1017 C CA . SER A 1 131 ? 9.938 7.945 0.381 1 97.56 131 SER A CA 1
ATOM 1018 C C . SER A 1 131 ? 8.922 6.926 0.884 1 97.56 131 SER A C 1
ATOM 1020 O O . SER A 1 131 ? 7.773 6.918 0.445 1 97.56 131 SER A O 1
ATOM 1022 N N . PRO A 1 132 ? 9.375 5.984 1.856 1 98.56 132 PRO A N 1
ATOM 1023 C CA . PRO A 1 132 ? 8.406 5.059 2.445 1 98.56 132 PRO A CA 1
ATOM 1024 C C . PRO A 1 132 ? 7.23 5.777 3.104 1 98.56 132 PRO A C 1
ATOM 1026 O O . PRO A 1 132 ? 6.094 5.293 3.043 1 98.56 132 PRO A O 1
ATOM 1029 N N . TYR A 1 133 ? 7.465 6.957 3.67 1 97.88 133 TYR A N 1
ATOM 1030 C CA . TYR A 1 133 ? 6.383 7.738 4.262 1 97.88 133 TYR A CA 1
ATOM 1031 C C . TYR A 1 133 ? 5.34 8.109 3.213 1 97.88 133 TYR A C 1
ATOM 1033 O O . TYR A 1 133 ? 4.152 7.84 3.393 1 97.88 133 TYR A O 1
ATOM 1041 N N . GLY A 1 134 ? 5.809 8.781 2.133 1 98.44 134 GLY A N 1
ATOM 1042 C CA . GLY A 1 134 ? 4.875 9.125 1.072 1 98.44 134 GLY A CA 1
ATOM 1043 C C . GLY A 1 134 ? 4.098 7.934 0.548 1 98.44 134 GLY A C 1
ATOM 1044 O O . GLY A 1 134 ? 2.896 8.031 0.293 1 98.44 134 GLY A O 1
ATOM 1045 N N . LEU A 1 135 ? 4.805 6.875 0.415 1 98.88 135 LEU A N 1
ATOM 1046 C CA . LEU A 1 135 ? 4.168 5.676 -0.121 1 98.88 135 LEU A CA 1
ATOM 1047 C C . LEU A 1 135 ? 3.162 5.102 0.872 1 98.88 135 LEU A C 1
ATOM 1049 O O . LEU A 1 135 ? 2.088 4.641 0.478 1 98.88 135 LEU A O 1
ATOM 1053 N N . SER A 1 136 ? 3.525 5.027 2.184 1 98.88 136 SER A N 1
ATOM 1054 C CA . SER A 1 136 ? 2.594 4.508 3.18 1 98.88 136 SER A CA 1
ATOM 1055 C C . SER A 1 136 ? 1.313 5.332 3.225 1 98.88 136 SER A C 1
ATOM 1057 O O . SER A 1 136 ? 0.224 4.789 3.416 1 98.88 136 SER A O 1
ATOM 1059 N N . LYS A 1 137 ? 1.407 6.648 3.064 1 98.88 137 LYS A N 1
ATOM 1060 C CA . LYS A 1 137 ? 0.217 7.492 2.99 1 98.88 137 LYS A CA 1
ATOM 1061 C C . LYS A 1 137 ? -0.625 7.145 1.765 1 98.88 137 LYS A C 1
ATOM 1063 O O . LYS A 1 137 ? -1.853 7.078 1.848 1 98.88 137 LYS A O 1
ATOM 1068 N N . TYR A 1 138 ? 0.07 6.945 0.669 1 98.94 138 TYR A N 1
ATOM 1069 C CA . TYR A 1 138 ? -0.66 6.594 -0.544 1 98.94 138 TYR A CA 1
ATOM 1070 C C . TYR A 1 138 ? -1.354 5.246 -0.393 1 98.94 138 TYR A C 1
ATOM 1072 O O . TYR A 1 138 ? -2.492 5.07 -0.836 1 98.94 138 TYR A O 1
ATOM 1080 N N . CYS A 1 139 ? -0.658 4.254 0.175 1 98.94 139 CYS A N 1
ATOM 1081 C CA . CYS A 1 139 ? -1.306 2.975 0.451 1 98.94 139 CYS A CA 1
ATOM 1082 C C . CYS A 1 139 ? -2.566 3.172 1.284 1 98.94 139 CYS A C 1
ATOM 1084 O O . CYS A 1 139 ? -3.59 2.535 1.028 1 98.94 139 CYS A O 1
ATOM 1086 N N . GLY A 1 140 ? -2.492 4.039 2.303 1 98.94 140 GLY A N 1
ATOM 1087 C CA . GLY A 1 140 ? -3.684 4.379 3.064 1 98.94 140 GLY A CA 1
ATOM 1088 C C . GLY A 1 140 ? -4.82 4.883 2.197 1 98.94 140 GLY A C 1
ATOM 1089 O O . GLY A 1 140 ? -5.969 4.465 2.365 1 98.94 140 GLY A O 1
ATOM 1090 N N . GLU A 1 141 ? -4.516 5.789 1.222 1 98.94 141 GLU A N 1
ATOM 1091 C CA . GLU A 1 141 ? -5.527 6.301 0.3 1 98.94 141 GLU A CA 1
ATOM 1092 C C . GLU A 1 141 ? -6.18 5.168 -0.486 1 98.94 141 GLU A C 1
ATOM 1094 O O . GLU A 1 141 ? -7.398 5.164 -0.685 1 98.94 141 GLU A O 1
ATOM 1099 N N . LEU A 1 142 ? -5.348 4.262 -0.944 1 98.88 142 LEU A N 1
ATOM 1100 C CA . LEU A 1 142 ? -5.836 3.16 -1.766 1 98.88 142 LEU A CA 1
ATOM 1101 C C . LEU A 1 142 ? -6.785 2.268 -0.969 1 98.88 142 LEU A C 1
ATOM 1103 O O . LEU A 1 142 ? -7.828 1.853 -1.479 1 98.88 142 LEU A O 1
ATOM 1107 N N . TYR A 1 143 ? -6.457 1.941 0.267 1 98.94 143 TYR A N 1
ATOM 1108 C CA . TYR A 1 143 ? -7.332 1.123 1.096 1 98.94 143 TYR A CA 1
ATOM 1109 C C . TYR A 1 143 ? -8.648 1.843 1.376 1 98.94 143 TYR A C 1
ATOM 1111 O O . TYR A 1 143 ? -9.711 1.218 1.407 1 98.94 143 TYR A O 1
ATOM 1119 N N . ILE A 1 144 ? -8.57 3.164 1.61 1 98.94 144 ILE A N 1
ATOM 1120 C CA . ILE A 1 144 ? -9.789 3.939 1.838 1 98.94 144 ILE A CA 1
ATOM 1121 C C . ILE A 1 144 ? -10.711 3.812 0.631 1 98.94 144 ILE A C 1
ATOM 1123 O O . ILE A 1 144 ? -11.906 3.547 0.784 1 98.94 144 ILE A O 1
ATOM 1127 N N . LYS A 1 145 ? -10.18 4.012 -0.545 1 98.81 145 LYS A N 1
ATOM 1128 C CA . LYS A 1 145 ? -10.969 3.906 -1.769 1 98.81 145 LYS A CA 1
ATOM 1129 C C . LYS A 1 145 ? -11.531 2.498 -1.938 1 98.81 145 LYS A C 1
ATOM 1131 O O . LYS A 1 145 ? -12.656 2.328 -2.404 1 98.81 145 LYS A O 1
ATOM 1136 N N . LEU A 1 146 ? -10.742 1.519 -1.609 1 98.75 146 LEU A N 1
ATOM 1137 C CA . LEU A 1 146 ? -11.219 0.14 -1.665 1 98.75 146 LEU A CA 1
ATOM 1138 C C . LEU A 1 146 ? -12.414 -0.06 -0.745 1 98.75 146 LEU A C 1
ATOM 1140 O O . LEU A 1 146 ? -13.398 -0.703 -1.127 1 98.75 146 LEU A O 1
ATOM 1144 N N . TYR A 1 147 ? -12.359 0.456 0.497 1 98.75 147 TYR A N 1
ATOM 1145 C CA . TYR A 1 147 ? -13.453 0.316 1.446 1 98.75 147 TYR A CA 1
ATOM 1146 C C . TYR A 1 147 ? -14.703 1.033 0.946 1 98.75 147 TYR A C 1
ATOM 1148 O O . TYR A 1 147 ? -15.828 0.588 1.198 1 98.75 147 TYR A O 1
ATOM 1156 N N . ASN A 1 148 ? -14.461 2.166 0.298 1 98.69 148 ASN A N 1
ATOM 1157 C CA . ASN A 1 148 ? -15.594 2.82 -0.349 1 98.69 148 ASN A CA 1
ATOM 1158 C C . ASN A 1 148 ? -16.25 1.913 -1.389 1 98.69 148 ASN A C 1
ATOM 1160 O O . ASN A 1 148 ? -17.469 1.762 -1.407 1 98.69 148 ASN A O 1
ATOM 1164 N N . ASN A 1 149 ? -15.438 1.32 -2.211 1 97.06 149 ASN A N 1
ATOM 1165 C CA . ASN A 1 149 ? -15.93 0.457 -3.281 1 97.06 149 ASN A CA 1
ATOM 1166 C C . ASN A 1 149 ? -16.641 -0.772 -2.729 1 97.06 149 ASN A C 1
ATOM 1168 O O . ASN A 1 149 ? -17.672 -1.188 -3.26 1 97.06 149 ASN A O 1
ATOM 1172 N N . LEU A 1 150 ? -16.094 -1.359 -1.692 1 96.88 150 LEU A N 1
ATOM 1173 C CA . LEU A 1 150 ? -16.594 -2.617 -1.148 1 96.88 150 LEU A CA 1
ATOM 1174 C C . LEU A 1 150 ? -17.844 -2.387 -0.293 1 96.88 150 LEU A C 1
ATOM 1176 O O . LEU A 1 150 ? -18.766 -3.205 -0.299 1 96.88 150 LEU A O 1
ATOM 1180 N N . TYR A 1 151 ? -17.844 -1.264 0.474 1 97.69 151 TYR A N 1
ATOM 1181 C CA . TYR A 1 151 ? -18.828 -1.166 1.547 1 97.69 151 TYR A CA 1
ATOM 1182 C C . TYR A 1 151 ? -19.594 0.147 1.465 1 97.69 151 TYR A C 1
ATOM 1184 O O . TYR A 1 151 ? -20.531 0.378 2.24 1 97.69 151 TYR A O 1
ATOM 1192 N N . GLY A 1 152 ? -19.203 1.009 0.56 1 98.12 152 GLY A N 1
ATOM 1193 C CA . GLY A 1 152 ? -19.859 2.305 0.452 1 98.12 152 GLY A CA 1
ATOM 1194 C C . GLY A 1 152 ? -19.391 3.295 1.503 1 98.12 152 GLY A C 1
ATOM 1195 O O . GLY A 1 152 ? -20.031 4.32 1.726 1 98.12 152 GLY A O 1
ATOM 1196 N N . LEU A 1 153 ? -18.266 3.045 2.182 1 98.44 153 LEU A N 1
ATOM 1197 C CA . LEU A 1 153 ? -17.719 3.932 3.205 1 98.44 153 LEU A CA 1
ATOM 1198 C C . LEU A 1 153 ? -17.438 5.312 2.629 1 98.44 153 LEU A C 1
ATOM 1200 O O . LEU A 1 153 ? -16.688 5.441 1.662 1 98.44 153 LEU A O 1
ATOM 1204 N N . GLU A 1 154 ? -18.062 6.363 3.145 1 98.75 154 GLU A N 1
ATOM 1205 C CA . GLU A 1 154 ? -17.797 7.727 2.693 1 98.75 154 GLU A CA 1
ATOM 1206 C C . GLU A 1 154 ? -16.469 8.242 3.248 1 98.75 154 GLU A C 1
ATOM 1208 O O . GLU A 1 154 ? -16.125 7.973 4.402 1 98.75 154 GLU A O 1
ATOM 1213 N N . TYR A 1 155 ? -15.781 9.023 2.365 1 98.88 155 TYR A N 1
ATOM 1214 C CA . TYR A 1 155 ? -14.469 9.461 2.832 1 98.88 155 TYR A CA 1
ATOM 1215 C C . TYR A 1 155 ? -14.133 10.844 2.293 1 98.88 155 TYR A C 1
ATOM 1217 O O . TYR A 1 155 ? -14.805 11.352 1.39 1 98.88 155 TYR A O 1
ATOM 1225 N N . SER A 1 156 ? -13.195 11.508 2.912 1 98.94 156 SER A N 1
ATOM 1226 C CA . SER A 1 156 ? -12.422 12.641 2.41 1 98.94 156 SER A CA 1
ATOM 1227 C C . SER A 1 156 ? -10.93 12.445 2.662 1 98.94 156 SER A C 1
ATOM 1229 O O . SER A 1 156 ? -10.516 12.141 3.783 1 98.94 156 SER A O 1
ATOM 1231 N N . ILE A 1 157 ? -10.195 12.484 1.616 1 98.94 157 ILE A N 1
ATOM 1232 C CA . ILE A 1 157 ? -8.742 12.43 1.716 1 98.94 157 ILE A CA 1
ATOM 1233 C C . ILE A 1 157 ? -8.164 13.836 1.528 1 98.94 157 ILE A C 1
ATOM 1235 O O . ILE A 1 157 ? -8.422 14.492 0.517 1 98.94 157 ILE A O 1
ATOM 1239 N N . LEU A 1 158 ? -7.43 14.305 2.537 1 99 158 LEU A N 1
ATOM 1240 C CA . LEU A 1 158 ? -6.84 15.641 2.512 1 99 158 LEU A CA 1
ATOM 1241 C C . LEU A 1 158 ? -5.324 15.562 2.357 1 99 158 LEU A C 1
ATOM 1243 O O . LEU A 1 158 ? -4.625 15.094 3.262 1 99 158 LEU A O 1
ATOM 1247 N N . ARG A 1 159 ? -4.785 15.969 1.225 1 98.94 159 ARG A N 1
ATOM 1248 C CA . ARG A 1 159 ? -3.348 16 0.987 1 98.94 159 ARG A CA 1
ATOM 1249 C C . ARG A 1 159 ? -2.756 17.344 1.385 1 98.94 159 ARG A C 1
ATOM 1251 O O . ARG A 1 159 ? -2.859 18.312 0.635 1 98.94 159 ARG A O 1
ATOM 1258 N N . TYR A 1 160 ? -2.113 17.328 2.553 1 98.81 160 TYR A N 1
ATOM 1259 C CA . TYR A 1 160 ? -1.603 18.562 3.135 1 98.81 160 TYR A CA 1
ATOM 1260 C C . TYR A 1 160 ? -0.291 18.969 2.477 1 98.81 160 TYR A C 1
ATOM 1262 O O . TYR A 1 160 ? 0.555 18.125 2.182 1 98.81 160 TYR A O 1
ATOM 1270 N N . SER A 1 161 ? -0.154 20.266 2.244 1 98.31 161 SER A N 1
ATOM 1271 C CA . SER A 1 161 ? 1.18 20.812 1.996 1 98.31 161 SER A CA 1
ATOM 1272 C C . SER A 1 161 ? 1.977 20.922 3.291 1 98.31 161 SER A C 1
ATOM 1274 O O . SER A 1 161 ? 1.759 20.156 4.234 1 98.31 161 SER A O 1
ATOM 1276 N N . ASN A 1 162 ? 3.014 21.781 3.393 1 97.31 162 ASN A N 1
ATOM 1277 C CA . ASN A 1 162 ? 3.826 21.953 4.59 1 97.31 162 ASN A CA 1
ATOM 1278 C C . ASN A 1 162 ? 3.068 22.719 5.672 1 97.31 162 ASN A C 1
ATOM 1280 O O . ASN A 1 162 ? 3.02 23.953 5.645 1 97.31 162 ASN A O 1
ATOM 1284 N N . VAL A 1 163 ? 2.619 21.984 6.621 1 98.38 163 VAL A N 1
ATOM 1285 C CA . VAL A 1 163 ? 1.814 22.594 7.68 1 98.38 163 VAL A CA 1
ATOM 1286 C C . VAL A 1 163 ? 2.727 23.172 8.75 1 98.38 163 VAL A C 1
ATOM 1288 O O . VAL A 1 163 ? 3.732 22.562 9.125 1 98.38 163 VAL A O 1
ATOM 1291 N N . TYR A 1 164 ? 2.398 24.359 9.211 1 97.62 164 TYR A N 1
ATOM 1292 C CA . TYR A 1 164 ? 3.115 24.984 10.312 1 97.62 164 TYR A CA 1
ATOM 1293 C C . TYR A 1 164 ? 2.145 25.641 11.289 1 97.62 164 TYR A C 1
ATOM 1295 O O . TYR A 1 164 ? 1.004 25.938 10.938 1 97.62 164 TYR A O 1
ATOM 1303 N N . GLY A 1 165 ? 2.562 25.812 12.484 1 97.88 165 GLY A N 1
ATOM 1304 C CA . GLY A 1 165 ? 1.696 26.453 13.461 1 97.88 165 GLY A CA 1
ATOM 1305 C C . GLY A 1 165 ? 2.084 26.125 14.898 1 97.88 165 GLY A C 1
ATOM 1306 O O . GLY A 1 165 ? 3.094 25.469 15.141 1 97.88 165 GLY A O 1
ATOM 1307 N N . GLU A 1 166 ? 1.26 26.641 15.852 1 96.56 166 GLU A N 1
ATOM 1308 C CA . GLU A 1 166 ? 1.46 26.391 17.281 1 96.56 166 GLU A CA 1
ATOM 1309 C C . GLU A 1 166 ? 1.361 24.891 17.578 1 96.56 166 GLU A C 1
ATOM 1311 O O . GLU A 1 166 ? 0.668 24.156 16.891 1 96.56 166 GLU A O 1
ATOM 1316 N N . ARG A 1 167 ? 2.037 24.422 18.594 1 95.44 167 ARG A N 1
ATOM 1317 C CA . ARG A 1 167 ? 2.006 23.078 19.141 1 95.44 167 ARG A CA 1
ATOM 1318 C C . ARG A 1 167 ? 2.818 22.125 18.281 1 95.44 167 ARG A C 1
ATOM 1320 O O . ARG A 1 167 ? 2.857 20.922 18.547 1 95.44 167 ARG A O 1
ATOM 1327 N N . GLN A 1 168 ? 3.475 22.656 17.188 1 93.44 168 GLN A N 1
ATOM 1328 C CA . GLN A 1 168 ? 4.422 21.812 16.469 1 93.44 168 GLN A CA 1
ATOM 1329 C C . GLN A 1 168 ? 5.715 21.641 17.266 1 93.44 168 GLN A C 1
ATOM 1331 O O . GLN A 1 168 ? 6.344 22.625 17.641 1 93.44 168 GLN A O 1
ATOM 1336 N N . ASN A 1 169 ? 6.035 20.406 17.594 1 81 169 ASN A N 1
ATOM 1337 C CA . ASN A 1 169 ? 7.215 20.125 18.406 1 81 169 ASN A CA 1
ATOM 1338 C C . ASN A 1 169 ? 8.508 20.375 17.625 1 81 169 ASN A C 1
ATOM 1340 O O . ASN A 1 169 ? 8.742 19.719 16.594 1 81 169 ASN A O 1
ATOM 1344 N N . PRO A 1 170 ? 9.359 21.266 18.125 1 69 170 PRO A N 1
ATOM 1345 C CA . PRO A 1 170 ? 10.594 21.547 17.391 1 69 170 PRO A CA 1
ATOM 1346 C C . PRO A 1 170 ? 11.609 20.406 17.5 1 69 170 PRO A C 1
ATOM 1348 O O . PRO A 1 170 ? 12.539 20.344 16.688 1 69 170 PRO A O 1
ATOM 1351 N N . LYS A 1 171 ? 11.664 19.703 18.703 1 59.72 171 LYS A N 1
ATOM 1352 C CA . LYS A 1 171 ? 12.695 18.703 18.969 1 59.72 171 LYS A CA 1
ATOM 1353 C C . LYS A 1 171 ? 12.477 17.438 18.141 1 59.72 171 LYS A C 1
ATOM 1355 O O . LYS A 1 171 ? 13.383 16.625 18 1 59.72 171 LYS A O 1
ATOM 1360 N N . GLY A 1 172 ? 11.555 17.453 17.328 1 54.34 172 GLY A N 1
ATOM 1361 C CA . GLY A 1 172 ? 11.266 16.312 16.484 1 54.34 172 GLY A CA 1
ATOM 1362 C C . GLY A 1 172 ? 11.328 16.609 15 1 54.34 172 GLY A C 1
ATOM 1363 O O . GLY A 1 172 ? 12.117 17.453 14.57 1 54.34 172 GLY A O 1
ATOM 1364 N N . GLU A 1 173 ? 11.023 15.688 14.172 1 58.72 173 GLU A N 1
ATOM 1365 C CA . GLU A 1 173 ? 10.945 16 12.75 1 58.72 173 GLU A CA 1
ATOM 1366 C C . GLU A 1 173 ? 9.969 17.141 12.492 1 58.72 173 GLU A C 1
ATOM 1368 O O . GLU A 1 173 ? 8.836 16.922 12.062 1 58.72 173 GLU A O 1
ATOM 1373 N N . ALA A 1 174 ? 10.414 18.297 13.039 1 66.25 174 ALA A N 1
ATOM 1374 C CA . ALA A 1 174 ? 9.625 19.516 12.883 1 66.25 174 ALA A CA 1
ATOM 1375 C C . ALA A 1 174 ? 9.828 20.141 11.5 1 66.25 174 ALA A C 1
ATOM 1377 O O . ALA A 1 174 ? 10.766 19.781 10.789 1 66.25 174 ALA A O 1
ATOM 1378 N N . GLY A 1 175 ? 8.93 20.891 11.109 1 88.56 175 GLY A N 1
ATOM 1379 C CA . GLY A 1 175 ? 9.031 21.688 9.898 1 88.56 175 GLY A CA 1
ATOM 1380 C C . GLY A 1 175 ? 10.047 22.812 10.008 1 88.56 175 GLY A C 1
ATOM 1381 O O . GLY A 1 175 ? 10.43 23.203 11.109 1 88.56 175 GLY A O 1
ATOM 1382 N N . VAL A 1 176 ? 10.562 23.203 9.008 1 93.56 176 VAL A N 1
ATOM 1383 C CA . VAL A 1 176 ? 11.664 24.156 8.875 1 93.56 176 VAL A CA 1
ATOM 1384 C C . VAL A 1 176 ? 11.336 25.438 9.641 1 93.56 176 VAL A C 1
ATOM 1386 O O . VAL A 1 176 ? 12.211 26.047 10.25 1 93.56 176 VAL A O 1
ATOM 1389 N N . ILE A 1 177 ? 10.086 25.844 9.68 1 96.69 177 ILE A N 1
ATOM 1390 C CA . ILE A 1 177 ? 9.68 27.062 10.344 1 96.69 177 ILE A CA 1
ATOM 1391 C C . ILE A 1 177 ? 9.922 26.953 11.852 1 96.69 177 ILE A C 1
ATOM 1393 O O . ILE A 1 177 ? 10.539 27.828 12.461 1 96.69 177 ILE A O 1
ATOM 1397 N N . SER A 1 178 ? 9.414 25.875 12.43 1 94.69 178 SER A N 1
ATOM 1398 C CA . SER A 1 178 ? 9.609 25.641 13.859 1 94.69 178 SER A CA 1
ATOM 1399 C C . SER A 1 178 ? 11.094 25.531 14.203 1 94.69 178 SER A C 1
ATOM 1401 O O . SER A 1 178 ? 11.531 26.016 15.25 1 94.69 178 SER A O 1
ATOM 1403 N N . ILE A 1 179 ? 11.852 24.891 13.336 1 93.56 179 ILE A N 1
ATOM 1404 C CA . ILE A 1 179 ? 13.281 24.688 13.562 1 93.56 179 ILE A CA 1
ATOM 1405 C C . ILE A 1 179 ? 14 26.047 13.539 1 93.56 179 ILE A C 1
ATOM 1407 O O . ILE A 1 179 ? 14.805 26.328 14.43 1 93.56 179 ILE A O 1
ATOM 1411 N N . PHE A 1 180 ? 13.742 26.875 12.539 1 96.19 180 PHE A N 1
ATOM 1412 C CA . PHE A 1 180 ? 14.375 28.188 12.43 1 96.19 180 PHE A CA 1
ATOM 1413 C C . PHE A 1 180 ? 14.094 29.031 13.664 1 96.19 180 PHE A C 1
ATOM 1415 O O . PHE A 1 180 ? 15.016 29.594 14.258 1 96.19 180 PHE A O 1
ATOM 1422 N N . ILE A 1 181 ? 12.852 29.141 14.023 1 96.5 181 ILE A N 1
ATOM 1423 C CA . ILE A 1 181 ? 12.453 29.984 15.141 1 96.5 181 ILE A CA 1
ATOM 1424 C C . ILE A 1 181 ? 13.094 29.469 16.438 1 96.5 181 ILE A C 1
ATOM 1426 O O . ILE A 1 181 ? 13.609 30.266 17.234 1 96.5 181 ILE A O 1
ATOM 1430 N N . SER A 1 182 ? 13.055 28.156 16.609 1 94.75 182 SER A N 1
ATOM 1431 C CA . SER A 1 182 ? 13.648 27.562 17.797 1 94.75 182 SER A CA 1
ATOM 1432 C C . SER A 1 182 ? 15.141 27.875 17.891 1 94.75 182 SER A C 1
ATOM 1434 O O . SER A 1 182 ? 15.641 28.219 18.969 1 94.75 182 SER A O 1
ATOM 1436 N N . LYS A 1 183 ? 15.859 27.688 16.812 1 94.81 183 LYS A N 1
ATOM 1437 C CA . LYS A 1 183 ? 17.297 27.969 16.781 1 94.81 183 LYS A CA 1
ATOM 1438 C C . LYS A 1 183 ? 17.578 29.422 17.109 1 94.81 183 LYS A C 1
ATOM 1440 O O . LYS A 1 183 ? 18.484 29.734 17.906 1 94.81 183 LYS A O 1
ATOM 1445 N N . ILE A 1 184 ? 16.875 30.312 16.578 1 96.12 184 ILE A N 1
ATOM 1446 C CA . ILE A 1 184 ? 17.062 31.75 16.797 1 96.12 184 ILE A CA 1
ATOM 1447 C C . ILE A 1 184 ? 16.797 32.094 18.266 1 96.12 184 ILE A C 1
ATOM 1449 O O . ILE A 1 184 ? 17.562 32.812 18.891 1 96.12 184 ILE A O 1
ATOM 1453 N N . LEU A 1 185 ? 15.719 31.531 18.797 1 94.69 185 LEU A N 1
ATOM 1454 C CA . LEU A 1 185 ? 15.375 31.781 20.188 1 94.69 185 LEU A CA 1
ATOM 1455 C C . LEU A 1 185 ? 16.484 31.281 21.109 1 94.69 185 LEU A C 1
ATOM 1457 O O . LEU A 1 185 ? 16.688 31.844 22.188 1 94.69 185 LEU A O 1
ATOM 1461 N N . SER A 1 186 ? 17.172 30.25 20.672 1 93.81 186 SER A N 1
ATOM 1462 C CA . SER A 1 186 ? 18.234 29.688 21.484 1 93.81 186 SER A CA 1
ATOM 1463 C C . SER A 1 186 ? 19.578 30.344 21.188 1 93.81 186 SER A C 1
ATOM 1465 O O . SER A 1 186 ? 20.609 29.922 21.703 1 93.81 186 SER A O 1
ATOM 1467 N N . GLY A 1 187 ? 19.531 31.25 20.328 1 93.88 187 GLY A N 1
ATOM 1468 C CA . GLY A 1 187 ? 20.75 31.969 19.984 1 93.88 187 GLY A CA 1
ATOM 1469 C C . GLY A 1 187 ? 21.641 31.203 19.016 1 93.88 187 GLY A C 1
ATOM 1470 O O . GLY A 1 187 ? 22.828 31.5 18.891 1 93.88 187 GLY A O 1
ATOM 1471 N N . GLU A 1 188 ? 21.141 30.219 18.438 1 95.44 188 GLU A N 1
ATOM 1472 C CA . GLU A 1 188 ? 21.875 29.422 17.469 1 95.44 188 GLU A CA 1
ATOM 1473 C C . GLU A 1 188 ? 21.547 29.844 16.047 1 95.44 188 GLU A C 1
ATOM 1475 O O . GLU A 1 188 ? 20.5 30.406 15.781 1 95.44 188 GLU A O 1
ATOM 1480 N N . ARG A 1 189 ? 22.5 29.578 15.148 1 96.88 189 ARG A N 1
ATOM 1481 C CA . ARG A 1 189 ? 22.266 29.875 13.742 1 96.88 189 ARG A CA 1
ATOM 1482 C C . ARG A 1 189 ? 21.516 28.734 13.062 1 96.88 189 ARG A C 1
ATOM 1484 O O . ARG A 1 189 ? 21.922 27.578 13.164 1 96.88 189 ARG A O 1
ATOM 1491 N N . PRO A 1 190 ? 20.438 28.984 12.359 1 96.25 190 PRO A N 1
ATOM 1492 C CA . PRO A 1 190 ? 19.734 27.953 11.586 1 96.25 190 PRO A CA 1
ATOM 1493 C C . PRO A 1 190 ? 20.562 27.453 10.406 1 96.25 190 PRO A C 1
ATOM 1495 O O . PRO A 1 190 ? 21.391 28.172 9.875 1 96.25 190 PRO A O 1
ATOM 1498 N N . VAL A 1 191 ? 20.328 26.234 10.016 1 96.5 191 VAL A N 1
ATOM 1499 C CA . VAL A 1 191 ? 21.016 25.609 8.891 1 96.5 191 VAL A CA 1
ATOM 1500 C C . VAL A 1 191 ? 20.047 25.469 7.715 1 96.5 191 VAL A C 1
ATOM 1502 O O . VAL A 1 191 ? 18.906 25.016 7.887 1 96.5 191 VAL A O 1
ATOM 1505 N N . ILE A 1 192 ? 20.391 25.891 6.598 1 97 192 ILE A N 1
ATOM 1506 C CA . ILE A 1 192 ? 19.656 25.672 5.352 1 97 192 ILE A CA 1
ATOM 1507 C C . ILE A 1 192 ? 20.391 24.609 4.52 1 97 192 ILE A C 1
ATOM 1509 O O . ILE A 1 192 ? 21.547 24.797 4.133 1 97 192 ILE A O 1
ATOM 1513 N N . PHE A 1 193 ? 19.797 23.547 4.309 1 95.12 193 PHE A N 1
ATOM 1514 C CA . PHE A 1 193 ? 20.359 22.5 3.469 1 95.12 193 PHE A CA 1
ATOM 1515 C C . PHE A 1 193 ? 20.141 22.812 1.994 1 95.12 193 PHE A C 1
ATOM 1517 O O . PHE A 1 193 ? 19.016 22.922 1.536 1 95.12 193 PHE A O 1
ATOM 1524 N N . GLY A 1 194 ? 21.188 22.922 1.243 1 95.06 194 GLY A N 1
ATOM 1525 C CA . GLY A 1 194 ? 21.141 23.406 -0.126 1 95.06 194 GLY A CA 1
ATOM 1526 C C . GLY A 1 194 ? 21.391 24.891 -0.241 1 95.06 194 GLY A C 1
ATOM 1527 O O . GLY A 1 194 ? 22.047 25.484 0.623 1 95.06 194 GLY A O 1
ATOM 1528 N N . ASN A 1 195 ? 20.938 25.438 -1.313 1 96.44 195 ASN A N 1
ATOM 1529 C CA . ASN A 1 195 ? 21.219 26.844 -1.577 1 96.44 195 ASN A CA 1
ATOM 1530 C C . ASN A 1 195 ? 20.078 27.75 -1.125 1 96.44 195 ASN A C 1
ATOM 1532 O O . ASN A 1 195 ? 20.141 28.969 -1.299 1 96.44 195 ASN A O 1
ATOM 1536 N N . GLY A 1 196 ? 19.062 27.109 -0.625 1 97.31 196 GLY A N 1
ATOM 1537 C CA . GLY A 1 196 ? 17.953 27.875 -0.057 1 97.31 196 GLY A CA 1
ATOM 1538 C C . GLY A 1 196 ? 16.953 28.328 -1.097 1 97.31 196 GLY A C 1
ATOM 1539 O O . GLY A 1 196 ? 15.961 28.984 -0.763 1 97.31 196 GLY A O 1
ATOM 1540 N N . GLU A 1 197 ? 17.172 27.938 -2.291 1 97.25 197 GLU A N 1
ATOM 1541 C CA . GLU A 1 197 ? 16.281 28.359 -3.363 1 97.25 197 GLU A CA 1
ATOM 1542 C C . GLU A 1 197 ? 15.133 27.375 -3.564 1 97.25 197 GLU A C 1
ATOM 1544 O O . GLU A 1 197 ? 14.188 27.641 -4.305 1 97.25 197 GLU A O 1
ATOM 1549 N N . GLN A 1 198 ? 15.195 26.203 -2.885 1 96.75 198 GLN A N 1
ATOM 1550 C CA . GLN A 1 198 ? 14.055 25.281 -2.902 1 96.75 198 GLN A CA 1
ATOM 1551 C C . GLN A 1 198 ? 12.82 25.938 -2.295 1 96.75 198 GLN A C 1
ATOM 1553 O O . GLN A 1 198 ? 12.93 26.766 -1.381 1 96.75 198 GLN A O 1
ATOM 1558 N N . THR A 1 199 ? 11.711 25.625 -2.854 1 97.69 199 THR A N 1
ATOM 1559 C CA . THR A 1 199 ? 10.477 26.281 -2.434 1 97.69 199 THR A CA 1
ATOM 1560 C C . THR A 1 199 ? 9.555 25.297 -1.726 1 97.69 199 THR A C 1
ATOM 1562 O O . THR A 1 199 ? 9.742 24.078 -1.833 1 97.69 199 THR A O 1
ATOM 1565 N N . ARG A 1 200 ? 8.672 25.797 -0.93 1 97.81 200 ARG A N 1
ATOM 1566 C CA . ARG A 1 200 ? 7.613 25.047 -0.269 1 97.81 200 ARG A CA 1
ATOM 1567 C C . ARG A 1 200 ? 6.312 25.844 -0.248 1 97.81 200 ARG A C 1
ATOM 1569 O O . ARG A 1 200 ? 6.324 27.062 -0.365 1 97.81 200 ARG A O 1
ATOM 1576 N N . ASP A 1 201 ? 5.23 25.203 -0.209 1 98.44 201 ASP A N 1
ATOM 1577 C CA . ASP A 1 201 ? 3.896 25.719 0.069 1 98.44 201 ASP A CA 1
ATOM 1578 C C . ASP A 1 201 ? 3.533 25.547 1.542 1 98.44 201 ASP A C 1
ATOM 1580 O O . ASP A 1 201 ? 3.127 24.469 1.964 1 98.44 201 ASP A O 1
ATOM 1584 N N . PHE A 1 202 ? 3.66 26.641 2.359 1 98.56 202 PHE A N 1
ATOM 1585 C CA . PHE A 1 202 ? 3.41 26.547 3.793 1 98.56 202 PHE A CA 1
ATOM 1586 C C . PHE A 1 202 ? 1.977 26.953 4.117 1 98.56 202 PHE A C 1
ATOM 1588 O O . PHE A 1 202 ? 1.547 28.062 3.791 1 98.56 202 PHE A O 1
ATOM 1595 N N . VAL A 1 203 ? 1.265 26.078 4.773 1 98.81 203 VAL A N 1
ATOM 1596 C CA . VAL A 1 203 ? -0.123 26.344 5.137 1 98.81 203 VAL A CA 1
ATOM 1597 C C . VAL A 1 203 ? -0.273 26.328 6.656 1 98.81 203 VAL A C 1
ATOM 1599 O O . VAL A 1 203 ? 0.31 25.484 7.336 1 98.81 203 VAL A O 1
ATOM 1602 N N . TYR A 1 204 ? -0.955 27.297 7.191 1 98.81 204 TYR A N 1
ATOM 1603 C CA . TYR A 1 204 ? -1.128 27.469 8.633 1 98.81 204 TYR A CA 1
ATOM 1604 C C . TYR A 1 204 ? -2.023 26.359 9.195 1 98.81 204 TYR A C 1
ATOM 1606 O O . TYR A 1 204 ? -3.037 26.016 8.594 1 98.81 204 TYR A O 1
ATOM 1614 N N . VAL A 1 205 ? -1.722 25.844 10.367 1 98.75 205 VAL A N 1
ATOM 1615 C CA . VAL A 1 205 ? -2.361 24.672 10.969 1 98.75 205 VAL A CA 1
ATOM 1616 C C . VAL A 1 205 ? -3.834 24.969 11.242 1 98.75 205 VAL A C 1
ATOM 1618 O O . VAL A 1 205 ? -4.684 24.094 11.133 1 98.75 205 VAL A O 1
ATOM 1621 N N . GLY A 1 206 ? -4.145 26.172 11.664 1 98.81 206 GLY A N 1
ATOM 1622 C CA . GLY A 1 206 ? -5.535 26.547 11.883 1 98.81 206 GLY A CA 1
ATOM 1623 C C . GLY A 1 206 ? -6.395 26.391 10.641 1 98.81 206 GLY A C 1
ATOM 1624 O O . GLY A 1 206 ? -7.562 26 10.734 1 98.81 206 GLY A O 1
ATOM 1625 N N . ASP A 1 207 ? -5.852 26.75 9.469 1 98.94 207 ASP A N 1
ATOM 1626 C CA . ASP A 1 207 ? -6.555 26.578 8.203 1 98.94 207 ASP A CA 1
ATOM 1627 C C . ASP A 1 207 ? -6.727 25.094 7.863 1 98.94 207 ASP A C 1
ATOM 1629 O O . ASP A 1 207 ? -7.762 24.688 7.328 1 98.94 207 ASP A O 1
ATOM 1633 N N . VAL A 1 208 ? -5.711 24.312 8.148 1 98.94 208 VAL A N 1
ATOM 1634 C CA . VAL A 1 208 ? -5.785 22.875 7.926 1 98.94 208 VAL A CA 1
ATOM 1635 C C . VAL A 1 208 ? -6.875 22.266 8.812 1 98.94 208 VAL A C 1
ATOM 1637 O O . VAL A 1 208 ? -7.652 21.422 8.359 1 98.94 208 VAL A O 1
ATOM 1640 N N . ALA A 1 209 ? -6.902 22.672 10.086 1 98.94 209 ALA A N 1
ATOM 1641 C CA . ALA A 1 209 ? -7.934 22.188 11.008 1 98.94 209 ALA A CA 1
ATOM 1642 C C . ALA A 1 209 ? -9.328 22.516 10.484 1 98.94 209 ALA A C 1
ATOM 1644 O O . ALA A 1 209 ? -10.234 21.672 10.555 1 98.94 209 ALA A O 1
ATOM 1645 N N . LYS A 1 210 ? -9.484 23.75 9.969 1 98.88 210 LYS A N 1
ATOM 1646 C CA . LYS A 1 210 ? -10.758 24.156 9.383 1 98.88 210 LYS A CA 1
ATOM 1647 C C . LYS A 1 210 ? -11.164 23.219 8.242 1 98.88 210 LYS A C 1
ATOM 1649 O O . LYS A 1 210 ? -12.336 22.859 8.109 1 98.88 210 LYS A O 1
ATOM 1654 N N . ALA A 1 211 ? -10.219 22.844 7.383 1 98.94 211 ALA A N 1
ATOM 1655 C CA . ALA A 1 211 ? -10.492 21.938 6.273 1 98.94 211 ALA A CA 1
ATOM 1656 C C . ALA A 1 211 ? -11.039 20.594 6.777 1 98.94 211 ALA A C 1
ATOM 1658 O O . ALA A 1 211 ? -11.914 20 6.145 1 98.94 211 ALA A O 1
ATOM 1659 N N . ASN A 1 212 ? -10.539 20.078 7.879 1 98.94 212 ASN A N 1
ATOM 1660 C CA . ASN A 1 212 ? -10.992 18.812 8.445 1 98.94 212 ASN A CA 1
ATOM 1661 C C . ASN A 1 212 ? -12.453 18.891 8.883 1 98.94 212 ASN A C 1
ATOM 1663 O O . ASN A 1 212 ? -13.227 17.953 8.641 1 98.94 212 ASN A O 1
ATOM 1667 N N . VAL A 1 213 ? -12.805 19.969 9.555 1 98.88 213 VAL A N 1
ATOM 1668 C CA . VAL A 1 213 ? -14.188 20.141 9.984 1 98.88 213 VAL A CA 1
ATOM 1669 C C . VAL A 1 213 ? -15.102 20.219 8.766 1 98.88 213 VAL A C 1
ATOM 1671 O O . VAL A 1 213 ? -16.156 19.594 8.734 1 98.88 213 VAL A O 1
ATOM 1674 N N . MET A 1 214 ? -14.703 20.969 7.773 1 98.88 214 MET A N 1
ATOM 1675 C CA . MET A 1 214 ? -15.516 21.109 6.566 1 98.88 214 MET A CA 1
ATOM 1676 C C . MET A 1 214 ? -15.633 19.781 5.828 1 98.88 214 MET A C 1
ATOM 1678 O O . MET A 1 214 ? -16.656 19.5 5.219 1 98.88 214 MET A O 1
ATOM 1682 N N . ALA A 1 215 ? -14.609 18.984 5.879 1 98.88 215 ALA A N 1
ATOM 1683 C CA . ALA A 1 215 ? -14.547 17.703 5.176 1 98.88 215 ALA A CA 1
ATOM 1684 C C . ALA A 1 215 ? -15.602 16.734 5.707 1 98.88 215 ALA A C 1
ATOM 1686 O O . ALA A 1 215 ? -15.93 15.75 5.051 1 98.88 215 ALA A O 1
ATOM 1687 N N . LEU A 1 216 ? -16.125 17 6.918 1 98.69 216 LEU A N 1
ATOM 1688 C CA . LEU A 1 216 ? -17.234 16.219 7.438 1 98.69 216 LEU A CA 1
ATOM 1689 C C . LEU A 1 216 ? -18.422 16.234 6.469 1 98.69 216 LEU A C 1
ATOM 1691 O O . LEU A 1 216 ? -19.219 15.305 6.441 1 98.69 216 LEU A O 1
ATOM 1695 N N . ASN A 1 217 ? -18.406 17.281 5.621 1 98.19 217 ASN A N 1
ATOM 1696 C CA . ASN A 1 217 ? -19.547 17.422 4.707 1 98.19 217 ASN A CA 1
ATOM 1697 C C . ASN A 1 217 ? -19.141 17.141 3.264 1 98.19 217 ASN A C 1
ATOM 1699 O O . ASN A 1 217 ? -19.938 17.297 2.346 1 98.19 217 ASN A O 1
ATOM 1703 N N . TRP A 1 218 ? -17.891 16.844 2.967 1 98.62 218 TRP A N 1
ATOM 1704 C CA . TRP A 1 218 ? -17.438 16.484 1.63 1 98.62 218 TRP A CA 1
ATOM 1705 C C . TRP A 1 218 ? -17.656 14.992 1.372 1 98.62 218 TRP A C 1
ATOM 1707 O O . TRP A 1 218 ? -17.578 14.18 2.297 1 98.62 218 TRP A O 1
ATOM 1717 N N . LYS A 1 219 ? -17.984 14.57 0.168 1 97.94 219 LYS A N 1
ATOM 1718 C CA . LYS A 1 219 ? -18.266 13.172 -0.136 1 97.94 219 LYS A CA 1
ATOM 1719 C C . LYS A 1 219 ? -17.266 12.602 -1.139 1 97.94 219 LYS A C 1
ATOM 1721 O O . LYS A 1 219 ? -17.266 12.984 -2.311 1 97.94 219 LYS A O 1
ATOM 1726 N N . ASN A 1 220 ? -16.5 11.695 -0.713 1 98.44 220 ASN A N 1
ATOM 1727 C CA . ASN A 1 220 ? -15.586 10.922 -1.554 1 98.44 220 ASN A CA 1
ATOM 1728 C C . ASN A 1 220 ? -14.672 11.828 -2.375 1 98.44 220 ASN A C 1
ATOM 1730 O O . ASN A 1 220 ? -14.594 11.688 -3.596 1 98.44 220 ASN A O 1
ATOM 1734 N N . GLU A 1 221 ? -13.945 12.727 -1.692 1 97.88 221 GLU A N 1
ATOM 1735 C CA . GLU A 1 221 ? -13.055 13.703 -2.307 1 97.88 221 GLU A CA 1
ATOM 1736 C C . GLU A 1 221 ? -11.602 13.461 -1.911 1 97.88 221 GLU A C 1
ATOM 1738 O O . GLU A 1 221 ? -11.328 12.984 -0.809 1 97.88 221 GLU A O 1
ATOM 1743 N N . VAL A 1 222 ? -10.734 13.633 -2.838 1 98.88 222 VAL A N 1
ATOM 1744 C CA . VAL A 1 222 ? -9.312 13.875 -2.584 1 98.88 222 VAL A CA 1
ATOM 1745 C C . VAL A 1 222 ? -8.984 15.344 -2.826 1 98.88 222 VAL A C 1
ATOM 1747 O O . VAL A 1 222 ? -9.219 15.867 -3.922 1 98.88 222 VAL A O 1
ATOM 1750 N N . VAL A 1 223 ? -8.508 16.016 -1.822 1 98.94 223 VAL A N 1
ATOM 1751 C CA . VAL A 1 223 ? -8.422 17.484 -1.893 1 98.94 223 VAL A CA 1
ATOM 1752 C C . VAL A 1 223 ? -7.043 17.938 -1.432 1 98.94 223 VAL A C 1
ATOM 1754 O O . VAL A 1 223 ? -6.582 17.547 -0.357 1 98.94 223 VAL A O 1
ATOM 1757 N N . ASN A 1 224 ? -6.398 18.703 -2.24 1 98.94 224 ASN A N 1
ATOM 1758 C CA . ASN A 1 224 ? -5.191 19.422 -1.819 1 98.94 224 ASN A CA 1
ATOM 1759 C C . ASN A 1 224 ? -5.512 20.516 -0.812 1 98.94 224 ASN A C 1
ATOM 1761 O O . ASN A 1 224 ? -6.402 21.328 -1.041 1 98.94 224 ASN A O 1
ATOM 1765 N N . ILE A 1 225 ? -4.82 20.484 0.277 1 98.94 225 ILE A N 1
ATOM 1766 C CA . ILE A 1 225 ? -4.938 21.531 1.292 1 98.94 225 ILE A CA 1
ATOM 1767 C C . ILE A 1 225 ? -3.611 22.266 1.425 1 98.94 225 ILE A C 1
ATOM 1769 O O . ILE A 1 225 ? -2.67 21.766 2.043 1 98.94 225 ILE A O 1
ATOM 1773 N N . GLY A 1 226 ? -3.471 23.344 0.889 1 98.81 226 GLY A N 1
ATOM 1774 C CA . GLY A 1 226 ? -2.32 24.234 0.853 1 98.81 226 GLY A CA 1
ATOM 1775 C C . GLY A 1 226 ? -2.691 25.688 0.55 1 98.81 226 GLY A C 1
ATOM 1776 O O . GLY A 1 226 ? -3.84 26.078 0.736 1 98.81 226 GLY A O 1
ATOM 1777 N N . THR A 1 227 ? -1.718 26.5 0.184 1 98.69 227 THR A N 1
ATOM 1778 C CA . THR A 1 227 ? -2.01 27.906 -0.085 1 98.69 227 THR A CA 1
ATOM 1779 C C . THR A 1 227 ? -2.004 28.188 -1.586 1 98.69 227 THR A C 1
ATOM 1781 O O . THR A 1 227 ? -2.502 29.219 -2.035 1 98.69 227 THR A O 1
ATOM 1784 N N . GLY A 1 228 ? -1.392 27.297 -2.342 1 98.38 228 GLY A N 1
ATOM 1785 C CA . GLY A 1 228 ? -1.258 27.516 -3.773 1 98.38 228 GLY A CA 1
ATOM 1786 C C . GLY A 1 228 ? -0.137 28.469 -4.129 1 98.38 228 GLY A C 1
ATOM 1787 O O . GLY A 1 228 ? -0.009 28.891 -5.281 1 98.38 228 GLY A O 1
ATOM 1788 N N . THR A 1 229 ? 0.625 28.828 -3.176 1 97.81 229 THR A N 1
ATOM 1789 C CA . THR A 1 229 ? 1.773 29.703 -3.391 1 97.81 229 THR A CA 1
ATOM 1790 C C . THR A 1 229 ? 3.047 29.078 -2.838 1 97.81 229 THR A C 1
ATOM 1792 O O . THR A 1 229 ? 2.986 28.234 -1.939 1 97.81 229 THR A O 1
ATOM 1795 N N . GLU A 1 230 ? 4.156 29.406 -3.459 1 97.81 230 GLU A N 1
ATOM 1796 C CA . GLU A 1 230 ? 5.426 28.875 -2.971 1 97.81 230 GLU A CA 1
ATOM 1797 C C . GLU A 1 230 ? 6.34 29.984 -2.471 1 97.81 230 GLU A C 1
ATOM 1799 O O . GLU A 1 230 ? 6.199 31.141 -2.879 1 97.81 230 GLU A O 1
ATOM 1804 N N . ILE A 1 231 ? 7.227 29.672 -1.604 1 98.5 231 ILE A N 1
ATOM 1805 C CA . ILE A 1 231 ? 8.25 30.578 -1.081 1 98.5 231 ILE A CA 1
ATOM 1806 C C . ILE A 1 231 ? 9.57 29.828 -0.941 1 98.5 231 ILE A C 1
ATOM 1808 O O . ILE A 1 231 ? 9.594 28.656 -0.567 1 98.5 231 ILE A O 1
ATOM 1812 N N . THR A 1 232 ? 10.656 30.484 -1.285 1 98.44 232 THR A N 1
ATOM 1813 C CA . THR A 1 232 ? 11.969 29.875 -1.106 1 98.44 232 THR A CA 1
ATOM 1814 C C . THR A 1 232 ? 12.336 29.812 0.373 1 98.44 232 THR A C 1
ATOM 1816 O O . THR A 1 232 ? 11.852 30.609 1.174 1 98.44 232 THR A O 1
ATOM 1819 N N . ILE A 1 233 ? 13.195 28.922 0.693 1 97.94 233 ILE A N 1
ATOM 1820 C CA . ILE A 1 233 ? 13.656 28.812 2.072 1 97.94 233 ILE A CA 1
ATOM 1821 C C . ILE A 1 233 ? 14.43 30.062 2.463 1 97.94 233 ILE A C 1
ATOM 1823 O O . ILE A 1 233 ? 14.344 30.531 3.602 1 97.94 233 ILE A O 1
ATOM 1827 N N . ASN A 1 234 ? 15.156 30.656 1.517 1 98.56 234 ASN A N 1
ATOM 1828 C CA . ASN A 1 234 ? 15.875 31.906 1.771 1 98.56 234 ASN A CA 1
ATOM 1829 C C . ASN A 1 234 ? 14.914 33.031 2.125 1 98.56 234 ASN A C 1
ATOM 1831 O O . ASN A 1 234 ? 15.148 33.781 3.078 1 98.56 234 ASN A O 1
ATOM 1835 N N . LYS A 1 235 ? 13.914 33.219 1.309 1 98.62 235 LYS A N 1
ATOM 1836 C CA . LYS A 1 235 ? 12.938 34.25 1.576 1 98.62 235 LYS A CA 1
ATOM 1837 C C . LYS A 1 235 ? 12.227 34.031 2.908 1 98.62 235 LYS A C 1
ATOM 1839 O O . LYS A 1 235 ? 11.992 34.969 3.664 1 98.62 235 LYS A O 1
ATOM 1844 N N . LEU A 1 236 ? 11.852 32.75 3.172 1 98.69 236 LEU A N 1
ATOM 1845 C CA . LEU A 1 236 ? 11.25 32.406 4.453 1 98.69 236 LEU A CA 1
ATOM 1846 C C . LEU A 1 236 ? 12.156 32.812 5.609 1 98.69 236 LEU A C 1
ATOM 1848 O O . LEU A 1 236 ? 11.703 33.406 6.586 1 98.69 236 LEU A O 1
ATOM 1852 N N . TYR A 1 237 ? 13.398 32.438 5.523 1 98.5 237 TYR A N 1
ATOM 1853 C CA . TYR A 1 237 ? 14.375 32.75 6.57 1 98.5 237 TYR A CA 1
ATOM 1854 C C . TYR A 1 237 ? 14.469 34.25 6.789 1 98.5 237 TYR A C 1
ATOM 1856 O O . TYR A 1 237 ? 14.516 34.719 7.934 1 98.5 237 TYR A O 1
ATOM 1864 N N . LYS A 1 238 ? 14.523 34.969 5.734 1 98.38 238 LYS A N 1
ATOM 1865 C CA . LYS A 1 238 ? 14.609 36.406 5.812 1 98.38 238 LYS A CA 1
ATOM 1866 C C . LYS A 1 238 ? 13.422 37 6.578 1 98.38 238 LYS A C 1
ATOM 1868 O O . LYS A 1 238 ? 13.594 37.875 7.43 1 98.38 238 LYS A O 1
ATOM 1873 N N . ILE A 1 239 ? 12.219 36.531 6.254 1 98.62 239 ILE A N 1
ATOM 1874 C CA . ILE A 1 239 ? 11.016 37 6.922 1 98.62 239 ILE A CA 1
ATOM 1875 C C . ILE A 1 239 ? 11.102 36.719 8.414 1 98.62 239 ILE A C 1
ATOM 1877 O O . ILE A 1 239 ? 10.82 37.562 9.25 1 98.62 239 ILE A O 1
ATOM 1881 N N . ILE A 1 240 ? 11.508 35.5 8.766 1 98.44 240 ILE A N 1
ATOM 1882 C CA . ILE A 1 240 ? 11.57 35.062 10.156 1 98.44 240 ILE A CA 1
ATOM 1883 C C . ILE A 1 240 ? 12.609 35.875 10.914 1 98.44 240 ILE A C 1
ATOM 1885 O O . ILE A 1 240 ? 12.336 36.375 12.016 1 98.44 240 ILE A O 1
ATOM 1889 N N . LYS A 1 241 ? 13.789 36 10.32 1 97.31 241 LYS A N 1
ATOM 1890 C CA . LYS A 1 241 ? 14.852 36.75 11.023 1 97.31 241 LYS A CA 1
ATOM 1891 C C . LYS A 1 241 ? 14.461 38.188 11.25 1 97.31 241 LYS A C 1
ATOM 1893 O O . LYS A 1 241 ? 14.766 38.781 12.297 1 97.31 241 LYS A O 1
ATOM 1898 N N . GLU A 1 242 ? 13.797 38.781 10.281 1 97.94 242 GLU A N 1
ATOM 1899 C CA . GLU A 1 242 ? 13.32 40.156 10.438 1 97.94 242 GLU A CA 1
ATOM 1900 C C . GLU A 1 242 ? 12.297 40.25 11.562 1 97.94 242 GLU A C 1
ATOM 1902 O O . GLU A 1 242 ? 12.383 41.156 12.398 1 97.94 242 GLU A O 1
ATOM 1907 N N . LYS A 1 243 ? 11.359 39.375 11.594 1 98.06 243 LYS A N 1
ATOM 1908 C CA . LYS A 1 243 ? 10.312 39.375 12.609 1 98.06 243 LYS A CA 1
ATOM 1909 C C . LYS A 1 243 ? 10.898 39.188 14 1 98.06 243 LYS A C 1
ATOM 1911 O O . LYS A 1 243 ? 10.305 39.625 14.992 1 98.06 243 LYS A O 1
ATOM 1916 N N . MET A 1 244 ? 12.023 38.562 14.062 1 97.88 244 MET A N 1
ATOM 1917 C CA . MET A 1 244 ? 12.578 38.188 15.367 1 97.88 244 MET A CA 1
ATOM 1918 C C . MET A 1 244 ? 13.75 39.094 15.719 1 97.88 244 MET A C 1
ATOM 1920 O O . MET A 1 244 ? 14.445 38.875 16.719 1 97.88 244 MET A O 1
ATOM 1924 N N . ASN A 1 245 ? 14.031 40.094 14.875 1 97.25 245 ASN A N 1
ATOM 1925 C CA . ASN A 1 245 ? 15.164 41 15.062 1 97.25 245 ASN A CA 1
ATOM 1926 C C . ASN A 1 245 ? 16.469 40.219 15.25 1 97.25 245 ASN A C 1
ATOM 1928 O O . ASN A 1 245 ? 17.203 40.469 16.203 1 97.25 245 ASN A O 1
ATOM 1932 N N . TYR A 1 246 ? 16.625 39.281 14.477 1 96.31 246 TYR A N 1
ATOM 1933 C CA . TYR A 1 246 ? 17.812 38.438 14.422 1 96.31 246 TYR A CA 1
ATOM 1934 C C . TYR A 1 246 ? 18.703 38.844 13.258 1 96.31 246 TYR A C 1
ATOM 1936 O O . TYR A 1 246 ? 18.219 39.125 12.156 1 96.31 246 TYR A O 1
ATOM 1944 N N . ASN A 1 247 ? 20.031 38.938 13.375 1 94.06 247 ASN A N 1
ATOM 1945 C CA . ASN A 1 247 ? 20.875 39.562 12.367 1 94.06 247 ASN A CA 1
ATOM 1946 C C . ASN A 1 247 ? 21.812 38.562 11.719 1 94.06 247 ASN A C 1
ATOM 1948 O O . ASN A 1 247 ? 22.438 38.875 10.703 1 94.06 247 ASN A O 1
ATOM 1952 N N . GLU A 1 248 ? 21.906 37.344 12.172 1 97.06 248 GLU A N 1
ATOM 1953 C CA . GLU A 1 248 ? 22.875 36.406 11.625 1 97.06 248 GLU A CA 1
ATOM 1954 C C . GLU A 1 248 ? 22.344 35.75 10.352 1 97.06 248 GLU A C 1
ATOM 1956 O O . GLU A 1 248 ? 21.141 35.531 10.211 1 97.06 248 GLU A O 1
ATOM 1961 N N . GLU A 1 249 ? 23.266 35.469 9.453 1 97.25 249 GLU A N 1
ATOM 1962 C CA . GLU A 1 249 ? 22.953 34.656 8.281 1 97.25 249 GLU A CA 1
ATOM 1963 C C . GLU A 1 249 ? 22.891 33.188 8.641 1 97.25 249 GLU A C 1
ATOM 1965 O O . GLU A 1 249 ? 23.531 32.75 9.594 1 97.25 249 GLU A O 1
ATOM 1970 N N . PRO A 1 250 ? 22.031 32.469 7.852 1 97.88 250 PRO A N 1
ATOM 1971 C CA . PRO A 1 250 ? 22 31.031 8.117 1 97.88 250 PRO A CA 1
ATOM 1972 C C . PRO A 1 250 ? 23.281 30.328 7.703 1 97.88 250 PRO A C 1
ATOM 1974 O O . PRO A 1 250 ? 24.109 30.922 7 1 97.88 250 PRO A O 1
ATOM 1977 N N . ILE A 1 251 ? 23.484 29.156 8.258 1 98.12 251 ILE A N 1
ATOM 1978 C CA . ILE A 1 251 ? 24.547 28.281 7.785 1 98.12 251 ILE A CA 1
ATOM 1979 C C . ILE A 1 251 ? 24.031 27.406 6.645 1 98.12 251 ILE A C 1
ATOM 1981 O O . ILE A 1 251 ? 22.969 26.812 6.754 1 98.12 251 ILE A O 1
ATOM 1985 N N . TYR A 1 252 ? 24.719 27.438 5.516 1 97.38 252 TYR A N 1
ATOM 1986 C CA . TYR A 1 252 ? 24.344 26.562 4.41 1 97.38 252 TYR A CA 1
ATOM 1987 C C . TYR A 1 252 ? 25.094 25.25 4.473 1 97.38 252 TYR A C 1
ATOM 1989 O O . TYR A 1 252 ? 26.281 25.219 4.793 1 97.38 252 TYR A O 1
ATOM 1997 N N . ASP A 1 253 ? 24.375 24.219 4.348 1 96.62 253 ASP A N 1
ATOM 1998 C CA . ASP A 1 253 ? 24.953 22.875 4.312 1 96.62 253 ASP A CA 1
ATOM 1999 C C . ASP A 1 253 ? 24.5 22.109 3.059 1 96.62 253 ASP A C 1
ATOM 2001 O O . ASP A 1 253 ? 23.734 22.641 2.25 1 96.62 253 ASP A O 1
ATOM 2005 N N . LYS A 1 254 ? 25.078 20.906 2.732 1 94 254 LYS A N 1
ATOM 2006 C CA . LYS A 1 254 ? 24.75 20.094 1.558 1 94 254 LYS A CA 1
ATOM 2007 C C . LYS A 1 254 ? 23.266 19.781 1.496 1 94 254 LYS A C 1
ATOM 2009 O O . LYS A 1 254 ? 22.609 19.641 2.531 1 94 254 LYS A O 1
ATOM 2014 N N . PRO A 1 255 ? 22.766 19.766 0.326 1 91.75 255 PRO A N 1
ATOM 2015 C CA . PRO A 1 255 ? 21.344 19.438 0.182 1 91.75 255 PRO A CA 1
ATOM 2016 C C . PRO A 1 255 ? 21.016 18.047 0.726 1 91.75 255 PRO A C 1
ATOM 2018 O O . PRO A 1 255 ? 21.859 17.141 0.685 1 91.75 255 PRO A O 1
ATOM 2021 N N . ARG A 1 256 ? 19.828 17.922 1.214 1 84.81 256 ARG A N 1
ATOM 2022 C CA . ARG A 1 256 ? 19.328 16.625 1.665 1 84.81 256 ARG A CA 1
ATOM 2023 C C . ARG A 1 256 ? 18.938 15.758 0.482 1 84.81 256 ARG A C 1
ATOM 2025 O O . ARG A 1 256 ? 18.203 16.203 -0.411 1 84.81 256 ARG A O 1
ATOM 2032 N N . LYS A 1 257 ? 19.453 14.531 0.409 1 78.81 257 LYS A N 1
ATOM 2033 C CA . LYS A 1 257 ? 19.109 13.594 -0.656 1 78.81 257 LYS A CA 1
ATOM 2034 C C . LYS A 1 257 ? 17.625 13.258 -0.64 1 78.81 257 LYS A C 1
ATOM 2036 O O . LYS A 1 257 ? 17.047 13.023 0.422 1 78.81 257 LYS A O 1
ATOM 2041 N N . GLY A 1 258 ? 16.953 13.406 -1.748 1 78.75 258 GLY A N 1
ATOM 2042 C CA . GLY A 1 258 ? 15.57 12.984 -1.882 1 78.75 258 GLY A CA 1
ATOM 2043 C C . GLY A 1 258 ? 14.57 14.086 -1.591 1 78.75 258 GLY A C 1
ATOM 2044 O O . GLY A 1 258 ? 13.359 13.859 -1.604 1 78.75 258 GLY A O 1
ATOM 2045 N N . ASP A 1 259 ? 15.141 15.203 -1.357 1 85.75 259 ASP A N 1
ATOM 2046 C CA . ASP A 1 259 ? 14.242 16.328 -1.088 1 85.75 259 ASP A CA 1
ATOM 2047 C C . ASP A 1 259 ? 13.68 16.906 -2.385 1 85.75 259 ASP A C 1
ATOM 2049 O O . ASP A 1 259 ? 14.414 17.062 -3.365 1 85.75 259 ASP A O 1
ATOM 2053 N N . VAL A 1 260 ? 12.422 17.188 -2.365 1 92 260 VAL A N 1
ATOM 2054 C CA . VAL A 1 260 ? 11.773 17.844 -3.496 1 92 260 VAL A CA 1
ATOM 2055 C C . VAL A 1 260 ? 12.266 19.297 -3.602 1 92 260 VAL A C 1
ATOM 2057 O O . VAL A 1 260 ? 12.289 20.016 -2.605 1 92 260 VAL A O 1
ATOM 2060 N N . TYR A 1 261 ? 12.633 19.719 -4.746 1 94.5 261 TYR A N 1
ATOM 2061 C CA . TYR A 1 261 ? 13.234 21.047 -4.906 1 94.5 261 TYR A CA 1
ATOM 2062 C C . TYR A 1 261 ? 12.164 22.125 -4.926 1 94.5 261 TYR A C 1
ATOM 2064 O O . TYR A 1 261 ? 12.289 23.141 -4.23 1 94.5 261 TYR A O 1
ATOM 2072 N N . ARG A 1 262 ? 11.211 22.031 -5.77 1 96.25 262 ARG A N 1
ATOM 2073 C CA . ARG A 1 262 ? 10.125 23 -5.855 1 96.25 262 ARG A CA 1
ATOM 2074 C C . ARG A 1 262 ? 8.766 22.312 -5.789 1 96.25 262 ARG A C 1
ATOM 2076 O O . ARG A 1 262 ? 8.539 21.297 -6.461 1 96.25 262 ARG A O 1
ATOM 2083 N N . VAL A 1 263 ? 7.871 22.891 -4.977 1 96.56 263 VAL A N 1
ATOM 2084 C CA . VAL A 1 263 ? 6.531 22.297 -4.949 1 96.56 263 VAL A CA 1
ATOM 2085 C C . VAL A 1 263 ? 5.551 23.297 -4.336 1 96.56 263 VAL A C 1
ATOM 2087 O O . VAL A 1 263 ? 5.887 24 -3.381 1 96.56 263 VAL A O 1
ATOM 2090 N N . TYR A 1 264 ? 4.438 23.484 -4.988 1 98.38 264 TYR A N 1
ATOM 2091 C CA . TYR A 1 264 ? 3.252 24.109 -4.418 1 98.38 264 TYR A CA 1
ATOM 2092 C C . TYR A 1 264 ? 1.982 23.547 -5.043 1 98.38 264 TYR A C 1
ATOM 2094 O O . TYR A 1 264 ? 2.012 23.031 -6.164 1 98.38 264 TYR A O 1
ATOM 2102 N N . LEU A 1 265 ? 0.878 23.594 -4.32 1 98.88 265 LEU A N 1
ATOM 2103 C CA . LEU A 1 265 ? -0.311 22.828 -4.684 1 98.88 265 LEU A CA 1
ATOM 2104 C C . LEU A 1 265 ? -1.3 23.703 -5.457 1 98.88 265 LEU A C 1
ATOM 2106 O O . LEU A 1 265 ? -1.383 24.906 -5.23 1 98.88 265 LEU A O 1
ATOM 2110 N N . ASP A 1 266 ? -1.949 23.109 -6.441 1 98.94 266 ASP A N 1
ATOM 2111 C CA . ASP A 1 266 ? -3.191 23.672 -6.973 1 98.94 266 ASP A CA 1
ATOM 2112 C C . ASP A 1 266 ? -4.359 23.406 -6.023 1 98.94 266 ASP A C 1
ATOM 2114 O O . ASP A 1 266 ? -4.695 22.25 -5.754 1 98.94 266 ASP A O 1
ATOM 2118 N N . ILE A 1 267 ? -5.031 24.5 -5.539 1 98.88 267 ILE A N 1
ATOM 2119 C CA . ILE A 1 267 ? -6.047 24.312 -4.508 1 98.88 267 ILE A CA 1
ATOM 2120 C C . ILE A 1 267 ? -7.426 24.625 -5.078 1 98.88 267 ILE A C 1
ATOM 2122 O O . ILE A 1 267 ? -8.352 24.969 -4.34 1 98.88 267 ILE A O 1
ATOM 2126 N N . THR A 1 268 ? -7.574 24.594 -6.359 1 98.81 268 THR A N 1
ATOM 2127 C CA . THR A 1 268 ? -8.828 24.906 -7.035 1 98.81 268 THR A CA 1
ATOM 2128 C C . THR A 1 268 ? -9.961 24.031 -6.512 1 98.81 268 THR A C 1
ATOM 2130 O O . THR A 1 268 ? -11.07 24.516 -6.262 1 98.81 268 THR A O 1
ATOM 2133 N N . ARG A 1 269 ? -9.742 22.734 -6.371 1 98.69 269 ARG A N 1
ATOM 2134 C CA . ARG A 1 269 ? -10.766 21.812 -5.879 1 98.69 269 ARG A CA 1
ATOM 2135 C C . ARG A 1 269 ? -11.227 22.203 -4.48 1 98.69 269 ARG A C 1
ATOM 2137 O O . ARG A 1 269 ? -12.422 22.172 -4.184 1 98.69 269 ARG A O 1
ATOM 2144 N N . ALA A 1 270 ? -10.297 22.516 -3.584 1 98.88 270 ALA A N 1
ATOM 2145 C CA . ALA A 1 270 ? -10.641 22.953 -2.234 1 98.88 270 ALA A CA 1
ATOM 2146 C C . ALA A 1 270 ? -11.531 24.203 -2.27 1 98.88 270 ALA A C 1
ATOM 2148 O O . ALA A 1 270 ? -12.516 24.281 -1.53 1 98.88 270 ALA A O 1
ATOM 2149 N N . LYS A 1 271 ? -11.164 25.141 -3.145 1 98.75 271 LYS A N 1
ATOM 2150 C CA . LYS A 1 271 ? -11.945 26.375 -3.289 1 98.75 271 LYS A CA 1
ATOM 2151 C C . LYS A 1 271 ? -13.367 26.062 -3.756 1 98.75 271 LYS A C 1
ATOM 2153 O O . LYS A 1 271 ? -14.328 26.656 -3.271 1 98.75 271 LYS A O 1
ATOM 2158 N N . LYS A 1 272 ? -13.492 25.156 -4.68 1 98.62 272 LYS A N 1
ATOM 2159 C CA . LYS A 1 272 ? -14.805 24.75 -5.172 1 98.62 272 LYS A CA 1
ATOM 2160 C C . LYS A 1 272 ? -15.648 24.141 -4.059 1 98.62 272 LYS A C 1
ATOM 2162 O O . LYS A 1 272 ? -16.875 24.25 -4.07 1 98.62 272 LYS A O 1
ATOM 2167 N N . LEU A 1 273 ? -14.992 23.562 -3.07 1 98.69 273 LEU A N 1
ATOM 2168 C CA . LEU A 1 273 ? -15.68 22.922 -1.948 1 98.69 273 LEU A CA 1
ATOM 2169 C C . LEU A 1 273 ? -15.914 23.922 -0.822 1 98.69 273 LEU A C 1
ATOM 2171 O O . LEU A 1 273 ? -16.422 23.562 0.241 1 98.69 273 LEU A O 1
ATOM 2175 N N . GLY A 1 274 ? -15.461 25.156 -1.008 1 98.62 274 GLY A N 1
ATOM 2176 C CA . GLY A 1 274 ? -15.742 26.219 -0.072 1 98.62 274 GLY A CA 1
ATOM 2177 C C . GLY A 1 274 ? -14.602 26.516 0.88 1 98.62 274 GLY A C 1
ATOM 2178 O O . GLY A 1 274 ? -14.734 27.328 1.798 1 98.62 274 GLY A O 1
ATOM 2179 N N . TRP A 1 275 ? -13.477 25.828 0.673 1 98.81 275 TRP A N 1
ATOM 2180 C CA . TRP A 1 275 ? -12.344 26.016 1.57 1 98.81 275 TRP A CA 1
ATOM 2181 C C . TRP A 1 275 ? -11.266 26.859 0.908 1 98.81 275 TRP A C 1
ATOM 2183 O O . TRP A 1 275 ? -10.945 26.656 -0.267 1 98.81 275 TRP A O 1
ATOM 2193 N N . GLU A 1 276 ? -10.664 27.75 1.602 1 98.5 276 GLU A N 1
ATOM 2194 C CA . GLU A 1 276 ? -9.477 28.5 1.221 1 98.5 276 GLU A CA 1
ATOM 2195 C C . GLU A 1 276 ? -8.664 28.906 2.447 1 98.5 276 GLU A C 1
ATOM 2197 O O . GLU A 1 276 ? -9.219 29.125 3.527 1 98.5 276 GLU A O 1
ATOM 2202 N N . PRO A 1 277 ? -7.375 28.938 2.309 1 98.69 277 PRO A N 1
ATOM 2203 C CA . PRO A 1 277 ? -6.586 29.406 3.451 1 98.69 277 PRO A CA 1
ATOM 2204 C C . PRO A 1 277 ? -6.871 30.859 3.816 1 98.69 277 PRO A C 1
ATOM 2206 O O . PRO A 1 277 ? -7.051 31.688 2.93 1 98.69 277 PRO A O 1
ATOM 2209 N N . GLU A 1 278 ? -6.922 31.141 5.129 1 98.62 278 GLU A N 1
ATOM 2210 C CA . GLU A 1 278 ? -7.297 32.469 5.574 1 98.62 278 GLU A CA 1
ATOM 2211 C C . GLU A 1 278 ? -6.125 33.188 6.258 1 98.62 278 GLU A C 1
ATOM 2213 O O . GLU A 1 278 ? -6.059 34.406 6.281 1 98.62 278 GLU A O 1
ATOM 2218 N N . VAL A 1 279 ? -5.223 32.5 6.824 1 98.75 279 VAL A N 1
ATOM 2219 C CA . VAL A 1 279 ? -4.113 33.062 7.582 1 98.75 279 VAL A CA 1
ATOM 2220 C C . VAL A 1 279 ? -2.898 33.219 6.672 1 98.75 279 VAL A C 1
ATOM 2222 O O . VAL A 1 279 ? -2.416 32.25 6.082 1 98.75 279 VAL A O 1
ATOM 2225 N N . SER A 1 280 ? -2.445 34.438 6.488 1 98.38 280 SER A N 1
ATOM 2226 C CA . SER A 1 280 ? -1.252 34.688 5.688 1 98.38 280 SER A CA 1
ATOM 2227 C C . SER A 1 280 ? -0.003 34.125 6.359 1 98.38 280 SER A C 1
ATOM 2229 O O . SER A 1 280 ? 0.002 33.906 7.57 1 98.38 280 SER A O 1
ATOM 2231 N N . LEU A 1 281 ? 1.088 33.969 5.535 1 98.5 281 LEU A N 1
ATOM 2232 C CA . LEU A 1 281 ? 2.348 33.469 6.09 1 98.5 281 LEU A CA 1
ATOM 2233 C C . LEU A 1 281 ? 2.85 34.406 7.184 1 98.5 281 LEU A C 1
ATOM 2235 O O . LEU A 1 281 ? 3.301 33.969 8.234 1 98.5 281 LEU A O 1
ATOM 2239 N N . ASN A 1 282 ? 2.775 35.688 6.926 1 98.38 282 ASN A N 1
ATOM 2240 C CA . ASN A 1 282 ? 3.232 36.688 7.883 1 98.38 282 ASN A CA 1
ATOM 2241 C C . ASN A 1 282 ? 2.482 36.594 9.211 1 98.38 282 ASN A C 1
ATOM 2243 O O . ASN A 1 282 ? 3.098 36.562 10.273 1 98.38 282 ASN A O 1
ATOM 2247 N N . GLU A 1 283 ? 1.157 36.531 9.148 1 98.62 283 GLU A N 1
ATOM 2248 C CA . GLU A 1 283 ? 0.339 36.438 10.352 1 98.62 283 GLU A CA 1
ATOM 2249 C C . GLU A 1 283 ? 0.612 35.125 11.086 1 98.62 283 GLU A C 1
ATOM 2251 O O . GLU A 1 283 ? 0.724 35.094 12.312 1 98.62 283 GLU A O 1
ATOM 2256 N N . GLY A 1 284 ? 0.677 34.031 10.32 1 98.69 284 GLY A N 1
ATOM 2257 C CA . GLY A 1 284 ? 0.955 32.719 10.922 1 98.69 284 GLY A CA 1
ATOM 2258 C C . GLY A 1 284 ? 2.291 32.688 11.641 1 98.69 284 GLY A C 1
ATOM 2259 O O . GLY A 1 284 ? 2.393 32.125 12.727 1 98.69 284 GLY A O 1
ATOM 2260 N N . LEU A 1 285 ? 3.307 33.281 11.023 1 98.5 285 LEU A N 1
ATOM 2261 C CA . LEU A 1 285 ? 4.629 33.312 11.641 1 98.5 285 LEU A CA 1
ATOM 2262 C C . LEU A 1 285 ? 4.594 34.094 12.953 1 98.5 285 LEU A C 1
ATOM 2264 O O . LEU A 1 285 ? 5.227 33.688 13.93 1 98.5 285 LEU A O 1
ATOM 2268 N N . ASP A 1 286 ? 3.855 35.188 12.984 1 98.62 286 ASP A N 1
ATOM 2269 C CA . ASP A 1 286 ? 3.715 35.969 14.219 1 98.62 286 ASP A CA 1
ATOM 2270 C C . ASP A 1 286 ? 3.102 35.125 15.328 1 98.62 286 ASP A C 1
ATOM 2272 O O . ASP A 1 286 ? 3.543 35.188 16.484 1 98.62 286 ASP A O 1
ATOM 2276 N N . ARG A 1 287 ? 2.094 34.344 14.984 1 98.19 287 ARG A N 1
ATOM 2277 C CA . ARG A 1 287 ? 1.421 33.5 15.953 1 98.19 287 ARG A CA 1
ATOM 2278 C C . ARG A 1 287 ? 2.377 32.438 16.516 1 98.19 287 ARG A C 1
ATOM 2280 O O . ARG A 1 287 ? 2.418 32.219 17.719 1 98.19 287 ARG A O 1
ATOM 2287 N N . VAL A 1 288 ? 3.162 31.828 15.633 1 97.31 288 VAL A N 1
ATOM 2288 C CA . VAL A 1 288 ? 4.078 30.766 16.031 1 97.31 288 VAL A CA 1
ATOM 2289 C C . VAL A 1 288 ? 5.184 31.344 16.906 1 97.31 288 VAL A C 1
ATOM 2291 O O . VAL A 1 288 ? 5.523 30.766 17.953 1 97.31 288 VAL A O 1
ATOM 2294 N N . ILE A 1 289 ? 5.754 32.5 16.484 1 97.31 289 ILE A N 1
ATOM 2295 C CA . ILE A 1 289 ? 6.832 33.125 17.234 1 97.31 289 ILE A CA 1
ATOM 2296 C C . ILE A 1 289 ? 6.344 33.5 18.641 1 97.31 289 ILE A C 1
ATOM 2298 O O . ILE A 1 289 ? 7.016 33.219 19.625 1 97.31 289 ILE A O 1
ATOM 2302 N N . SER A 1 290 ? 5.145 34.125 18.719 1 97.38 290 SER A N 1
ATOM 2303 C CA . SER A 1 290 ? 4.562 34.5 20 1 97.38 290 SER A CA 1
ATOM 2304 C C . SER A 1 290 ? 4.355 33.281 20.891 1 97.38 290 SER A C 1
ATOM 2306 O O . SER A 1 290 ? 4.656 33.312 22.094 1 97.38 290 SER A O 1
ATOM 2308 N N . TRP A 1 291 ? 3.834 32.25 20.328 1 96.06 291 TRP A N 1
ATOM 2309 C CA . TRP A 1 291 ? 3.576 31.031 21.062 1 96.06 291 TRP A CA 1
ATOM 2310 C C . TRP A 1 291 ? 4.875 30.422 21.594 1 96.06 291 TRP A C 1
ATOM 2312 O O . TRP A 1 291 ? 4.953 30.047 22.766 1 96.06 291 TRP A O 1
ATOM 2322 N N . MET A 1 292 ? 5.883 30.297 20.734 1 94.69 292 MET A N 1
ATOM 2323 C CA . MET A 1 292 ? 7.145 29.672 21.125 1 94.69 292 MET A CA 1
ATOM 2324 C C . MET A 1 292 ? 7.863 30.5 22.188 1 94.69 292 MET A C 1
ATOM 2326 O O . MET A 1 292 ? 8.547 29.938 23.047 1 94.69 292 MET A O 1
ATOM 2330 N N . ARG A 1 293 ? 7.766 31.812 22.156 1 94.56 293 ARG A N 1
ATOM 2331 C CA . ARG A 1 293 ? 8.344 32.656 23.188 1 94.56 293 ARG A CA 1
ATOM 2332 C C . ARG A 1 293 ? 7.688 32.406 24.547 1 94.56 293 ARG A C 1
ATOM 2334 O O . ARG A 1 293 ? 8.359 32.438 25.578 1 94.56 293 ARG A O 1
ATOM 2341 N N . LYS A 1 294 ? 6.398 32.188 24.484 1 91.94 294 LYS A N 1
ATOM 2342 C CA . LYS A 1 294 ? 5.664 31.953 25.719 1 91.94 294 LYS A CA 1
ATOM 2343 C C . LYS A 1 294 ? 6.027 30.594 26.312 1 91.94 294 LYS A C 1
ATOM 2345 O O . LYS A 1 294 ? 6.09 30.422 27.531 1 91.94 294 LYS A O 1
ATOM 2350 N N . CYS A 1 295 ? 6.148 29.578 25.453 1 84.56 295 CYS A N 1
ATOM 2351 C CA . CYS A 1 295 ? 6.512 28.234 25.906 1 84.56 295 CYS A CA 1
ATOM 2352 C C . CYS A 1 295 ? 7.938 28.219 26.453 1 84.56 295 CYS A C 1
ATOM 2354 O O . CYS A 1 295 ? 8.25 27.438 27.359 1 84.56 295 CYS A O 1
ATOM 2356 N N . GLY A 1 296 ? 8.922 28.766 25.734 1 67 296 GLY A N 1
ATOM 2357 C CA . GLY A 1 296 ? 10.305 28.844 26.188 1 67 296 GLY A CA 1
ATOM 2358 C C . GLY A 1 296 ? 10.461 29.609 27.484 1 67 296 GLY A C 1
ATOM 2359 O O . GLY A 1 296 ? 11.375 29.328 28.266 1 67 296 GLY A O 1
ATOM 2360 N N . GLN A 1 297 ? 9.68 30.719 27.625 1 51.16 297 GLN A N 1
ATOM 2361 C CA . GLN A 1 297 ? 9.734 31.469 28.891 1 51.16 297 GLN A CA 1
ATOM 2362 C C . GLN A 1 297 ? 9.188 30.641 30.047 1 51.16 297 GLN A C 1
ATOM 2364 O O . GLN A 1 297 ? 9.562 30.859 31.203 1 51.16 297 GLN A O 1
ATOM 2369 N N . GLY A 1 298 ? 8.305 29.656 29.797 1 38.69 298 GLY A N 1
ATOM 2370 C CA . GLY A 1 298 ? 7.801 28.891 30.922 1 38.69 298 GLY A CA 1
ATOM 2371 C C . GLY A 1 298 ? 8.734 27.766 31.344 1 38.69 298 GLY A C 1
ATOM 2372 O O . GLY A 1 298 ? 8.453 27.047 32.312 1 38.69 298 GLY A O 1
ATOM 2373 N N . ASN A 1 299 ? 9.602 27.125 30.453 1 35.56 299 ASN A N 1
ATOM 2374 C CA . ASN A 1 299 ? 10.539 26.234 31.125 1 35.56 299 ASN A CA 1
ATOM 2375 C C . ASN A 1 299 ? 11.734 27 31.688 1 35.56 299 ASN A C 1
ATOM 2377 O O . ASN A 1 299 ? 12.281 27.875 31.016 1 35.56 299 ASN A O 1
ATOM 2381 N N . MET B 1 1 ? 23.547 -17.875 -3.951 1 97.12 1 MET B N 1
ATOM 2382 C CA . MET B 1 1 ? 22.391 -18.641 -3.506 1 97.12 1 MET B CA 1
ATOM 2383 C C . MET B 1 1 ? 21.094 -17.875 -3.787 1 97.12 1 MET B C 1
ATOM 2385 O O . MET B 1 1 ? 21.078 -16.641 -3.701 1 97.12 1 MET B O 1
ATOM 2389 N N . ILE B 1 2 ? 20.109 -18.594 -4.25 1 98.81 2 ILE B N 1
ATOM 2390 C CA . ILE B 1 2 ? 18.797 -18 -4.488 1 98.81 2 ILE B CA 1
ATOM 2391 C C . ILE B 1 2 ? 17.859 -18.312 -3.316 1 98.81 2 ILE B C 1
ATOM 2393 O O . ILE B 1 2 ? 17.75 -19.469 -2.902 1 98.81 2 ILE B O 1
ATOM 2397 N N . LEU B 1 3 ? 17.312 -17.266 -2.725 1 98.88 3 LEU B N 1
ATOM 2398 C CA . LEU B 1 3 ? 16.328 -17.422 -1.666 1 98.88 3 LEU B CA 1
ATOM 2399 C C . LEU B 1 3 ? 14.914 -17.469 -2.244 1 98.88 3 LEU B C 1
ATOM 2401 O O . LEU B 1 3 ? 14.523 -16.578 -3.004 1 98.88 3 LEU B O 1
ATOM 2405 N N . VAL B 1 4 ? 14.172 -18.516 -1.99 1 98.94 4 VAL B N 1
ATOM 2406 C CA . VAL B 1 4 ? 12.781 -18.625 -2.416 1 98.94 4 VAL B CA 1
ATOM 2407 C C . VAL B 1 4 ? 11.867 -18.656 -1.193 1 98.94 4 VAL B C 1
ATOM 2409 O O . VAL B 1 4 ? 11.938 -19.578 -0.378 1 98.94 4 VAL B O 1
ATOM 2412 N N . THR B 1 5 ? 11.055 -17.625 -1.038 1 98.88 5 THR B N 1
ATOM 2413 C CA . THR B 1 5 ? 10.039 -17.688 0.005 1 98.88 5 THR B CA 1
ATOM 2414 C C . THR B 1 5 ? 8.766 -18.359 -0.517 1 98.88 5 THR B C 1
ATOM 2416 O O . THR B 1 5 ? 8.438 -18.234 -1.699 1 98.88 5 THR B O 1
ATOM 2419 N N . GLY B 1 6 ? 8.055 -19 0.415 1 98.56 6 GLY B N 1
ATOM 2420 C CA . GLY B 1 6 ? 6.914 -19.781 -0.037 1 98.56 6 GLY B CA 1
ATOM 2421 C C . GLY B 1 6 ? 7.309 -21 -0.856 1 98.56 6 GLY B C 1
ATOM 2422 O O . GLY B 1 6 ? 6.535 -21.469 -1.69 1 98.56 6 GLY B O 1
ATOM 2423 N N . GLY B 1 7 ? 8.523 -21.469 -0.637 1 98.69 7 GLY B N 1
ATOM 2424 C CA . GLY B 1 7 ? 9.078 -22.516 -1.482 1 98.69 7 GLY B CA 1
ATOM 2425 C C . GLY B 1 7 ? 8.508 -23.891 -1.185 1 98.69 7 GLY B C 1
ATOM 2426 O O . GLY B 1 7 ? 8.734 -24.844 -1.94 1 98.69 7 GLY B O 1
ATOM 2427 N N . ALA B 1 8 ? 7.773 -24.047 -0.115 1 98.25 8 ALA B N 1
ATOM 2428 C CA . ALA B 1 8 ? 7.094 -25.297 0.196 1 98.25 8 ALA B CA 1
ATOM 2429 C C . ALA B 1 8 ? 5.629 -25.25 -0.238 1 98.25 8 ALA B C 1
ATOM 2431 O O . ALA B 1 8 ? 4.871 -26.188 0.008 1 98.25 8 ALA B O 1
ATOM 2432 N N . GLY B 1 9 ? 5.246 -24.141 -0.853 1 97.12 9 GLY B N 1
ATOM 2433 C CA . GLY B 1 9 ? 3.883 -23.969 -1.325 1 97.12 9 GLY B CA 1
ATOM 2434 C C . GLY B 1 9 ? 3.67 -24.5 -2.734 1 97.12 9 GLY B C 1
ATOM 2435 O O . GLY B 1 9 ? 4.477 -25.281 -3.238 1 97.12 9 GLY B O 1
ATOM 2436 N N . PHE B 1 10 ? 2.576 -24.109 -3.395 1 96.88 10 PHE B N 1
ATOM 2437 C CA . PHE B 1 10 ? 2.16 -24.547 -4.723 1 96.88 10 PHE B CA 1
ATOM 2438 C C . PHE B 1 10 ? 3.139 -24.047 -5.785 1 96.88 10 PHE B C 1
ATOM 2440 O O . PHE B 1 10 ? 4.039 -24.797 -6.188 1 96.88 10 PHE B O 1
ATOM 2447 N N . ILE B 1 11 ? 3.164 -22.797 -6.117 1 98.38 11 ILE B N 1
ATOM 2448 C CA . ILE B 1 11 ? 3.988 -22.281 -7.203 1 98.38 11 ILE B CA 1
ATOM 2449 C C . ILE B 1 11 ? 5.457 -22.312 -6.793 1 98.38 11 ILE B C 1
ATOM 2451 O O . ILE B 1 11 ? 6.316 -22.75 -7.559 1 98.38 11 ILE B O 1
ATOM 2455 N N . GLY B 1 12 ? 5.754 -21.922 -5.555 1 98.75 12 GLY B N 1
ATOM 2456 C CA . GLY B 1 12 ? 7.121 -21.812 -5.066 1 98.75 12 GLY B CA 1
ATOM 2457 C C . GLY B 1 12 ? 7.895 -23.109 -5.164 1 98.75 12 GLY B C 1
ATOM 2458 O O . GLY B 1 12 ? 9.086 -23.109 -5.484 1 98.75 12 GLY B O 1
ATOM 2459 N N . SER B 1 13 ? 7.234 -24.234 -4.891 1 98.75 13 SER B N 1
ATOM 2460 C CA . SER B 1 13 ? 7.934 -25.516 -4.922 1 98.75 13 SER B CA 1
ATOM 2461 C C . SER B 1 13 ? 8.352 -25.891 -6.34 1 98.75 13 SER B C 1
ATOM 2463 O O . SER B 1 13 ? 9.398 -26.516 -6.543 1 98.75 13 SER B O 1
ATOM 2465 N N . HIS B 1 14 ? 7.578 -25.547 -7.336 1 98.88 14 HIS B N 1
ATOM 2466 C CA . HIS B 1 14 ? 7.949 -25.766 -8.727 1 98.88 14 HIS B CA 1
ATOM 2467 C C . HIS B 1 14 ? 9.094 -24.859 -9.148 1 98.88 14 HIS B C 1
ATOM 2469 O O . HIS B 1 14 ? 9.953 -25.266 -9.938 1 98.88 14 HIS B O 1
ATOM 2475 N N . VAL B 1 15 ? 9.078 -23.594 -8.633 1 98.94 15 VAL B N 1
ATOM 2476 C CA . VAL B 1 15 ? 10.172 -22.672 -8.898 1 98.94 15 VAL B CA 1
ATOM 2477 C C . VAL B 1 15 ? 11.477 -23.234 -8.336 1 98.94 15 VAL B C 1
ATOM 2479 O O . VAL B 1 15 ? 12.508 -23.219 -9.016 1 98.94 15 VAL B O 1
ATOM 2482 N N . VAL B 1 16 ? 11.43 -23.766 -7.113 1 98.94 16 VAL B N 1
ATOM 2483 C CA . VAL B 1 16 ? 12.594 -24.359 -6.461 1 98.94 16 VAL B CA 1
ATOM 2484 C C . VAL B 1 16 ? 13.133 -25.5 -7.312 1 98.94 16 VAL B C 1
ATOM 2486 O O . VAL B 1 16 ? 14.344 -25.578 -7.566 1 98.94 16 VAL B O 1
ATOM 2489 N N . ASP B 1 17 ? 12.219 -26.406 -7.801 1 98.94 17 ASP B N 1
ATOM 2490 C CA . ASP B 1 17 ? 12.633 -27.531 -8.633 1 98.94 17 ASP B CA 1
ATOM 2491 C C . ASP B 1 17 ? 13.375 -27.062 -9.875 1 98.94 17 ASP B C 1
ATOM 2493 O O . ASP B 1 17 ? 14.43 -27.594 -10.219 1 98.94 17 ASP B O 1
ATOM 2497 N N . LYS B 1 18 ? 12.82 -26.094 -10.516 1 98.81 18 LYS B N 1
ATOM 2498 C CA . LYS B 1 18 ? 13.406 -25.609 -11.766 1 98.81 18 LYS B CA 1
ATOM 2499 C C . LYS B 1 18 ? 14.766 -24.969 -11.516 1 98.81 18 LYS B C 1
ATOM 2501 O O . LYS B 1 18 ? 15.656 -25.047 -12.359 1 98.81 18 LYS B O 1
ATOM 2506 N N . LEU B 1 19 ? 14.906 -24.188 -10.43 1 98.88 19 LEU B N 1
ATOM 2507 C CA . LEU B 1 19 ? 16.188 -23.578 -10.07 1 98.88 19 LEU B CA 1
ATOM 2508 C C . LEU B 1 19 ? 17.25 -24.641 -9.852 1 98.88 19 LEU B C 1
ATOM 2510 O O . LEU B 1 19 ? 18.359 -24.531 -10.375 1 98.88 19 LEU B O 1
ATOM 2514 N N . ILE B 1 20 ? 16.906 -25.641 -9.062 1 98.81 20 ILE B N 1
ATOM 2515 C CA . ILE B 1 20 ? 17.859 -26.703 -8.727 1 98.81 20 ILE B CA 1
ATOM 2516 C C . ILE B 1 20 ? 18.25 -27.453 -9.992 1 98.81 20 ILE B C 1
ATOM 2518 O O . ILE B 1 20 ? 19.422 -27.797 -10.18 1 98.81 20 ILE B O 1
ATOM 2522 N N . ASP B 1 21 ? 17.25 -27.719 -10.859 1 98.38 21 ASP B N 1
ATOM 2523 C CA . ASP B 1 21 ? 17.516 -28.375 -12.133 1 98.38 21 ASP B CA 1
ATOM 2524 C C . ASP B 1 21 ? 18.516 -27.594 -12.961 1 98.38 21 ASP B C 1
ATOM 2526 O O . ASP B 1 21 ? 19.25 -28.156 -13.773 1 98.38 21 ASP B O 1
ATOM 2530 N N . GLN B 1 22 ? 18.547 -26.344 -12.781 1 98 22 GLN B N 1
ATOM 2531 C CA . GLN B 1 22 ? 19.453 -25.484 -13.539 1 98 22 GLN B CA 1
ATOM 2532 C C . GLN B 1 22 ? 20.766 -25.266 -12.797 1 98 22 GLN B C 1
ATOM 2534 O O . GLN B 1 22 ? 21.609 -24.484 -13.234 1 98 22 GLN B O 1
ATOM 2539 N N . GLY B 1 23 ? 20.922 -25.797 -11.664 1 97.88 23 GLY B N 1
ATOM 2540 C CA . GLY B 1 23 ? 22.203 -25.828 -10.984 1 97.88 23 GLY B CA 1
ATOM 2541 C C . GLY B 1 23 ? 22.328 -24.766 -9.898 1 97.88 23 GLY B C 1
ATOM 2542 O O . GLY B 1 23 ? 23.406 -24.578 -9.336 1 97.88 23 GLY B O 1
ATOM 2543 N N . TYR B 1 24 ? 21.297 -24.109 -9.531 1 98.38 24 TYR B N 1
ATOM 2544 C CA . TYR B 1 24 ? 21.359 -23.078 -8.492 1 98.38 24 TYR B CA 1
ATOM 2545 C C . TYR B 1 24 ? 21.312 -23.703 -7.105 1 98.38 24 TYR B C 1
ATOM 2547 O O . TYR B 1 24 ? 20.656 -24.719 -6.898 1 98.38 24 TYR B O 1
ATOM 2555 N N . GLU B 1 25 ? 22.062 -23.109 -6.203 1 98.5 25 GLU B N 1
ATOM 2556 C CA . GLU B 1 25 ? 21.844 -23.375 -4.781 1 98.5 25 GLU B CA 1
ATOM 2557 C C . GLU B 1 25 ? 20.625 -22.609 -4.266 1 98.5 25 GLU B C 1
ATOM 2559 O O . GLU B 1 25 ? 20.5 -21.406 -4.492 1 98.5 25 GLU B O 1
ATOM 2564 N N . VAL B 1 26 ? 19.734 -23.328 -3.602 1 98.81 26 VAL B N 1
ATOM 2565 C CA . VAL B 1 26 ? 18.469 -22.703 -3.234 1 98.81 26 VAL B CA 1
ATOM 2566 C C . VAL B 1 26 ? 18.25 -22.828 -1.729 1 98.81 26 VAL B C 1
ATOM 2568 O O . VAL B 1 26 ? 18.438 -23.906 -1.155 1 98.81 26 VAL B O 1
ATOM 2571 N N . LEU B 1 27 ? 17.938 -21.734 -1.053 1 98.75 27 LEU B N 1
ATOM 2572 C CA . LEU B 1 27 ? 17.391 -21.719 0.303 1 98.75 27 LEU B CA 1
ATOM 2573 C C . LEU B 1 27 ? 15.898 -21.422 0.289 1 98.75 27 LEU B C 1
ATOM 2575 O O . LEU B 1 27 ? 15.477 -20.375 -0.215 1 98.75 27 LEU B O 1
ATOM 2579 N N . VAL B 1 28 ? 15.117 -22.344 0.824 1 98.81 28 VAL B N 1
ATOM 2580 C CA . VAL B 1 28 ? 13.672 -22.188 0.923 1 98.81 28 VAL B CA 1
ATOM 2581 C C . VAL B 1 28 ? 13.305 -21.641 2.303 1 98.81 28 VAL B C 1
ATOM 2583 O O . VAL B 1 28 ? 13.766 -22.156 3.322 1 98.81 28 VAL B O 1
ATOM 2586 N N . ILE B 1 29 ? 12.5 -20.578 2.279 1 98.5 29 ILE B N 1
ATOM 2587 C CA . ILE B 1 29 ? 11.875 -20.062 3.49 1 98.5 29 ILE B CA 1
ATOM 2588 C C . ILE B 1 29 ? 10.367 -20.234 3.41 1 98.5 29 ILE B C 1
ATOM 2590 O O . ILE B 1 29 ? 9.742 -19.859 2.414 1 98.5 29 ILE B O 1
ATOM 2594 N N . ASP B 1 30 ? 9.844 -20.812 4.41 1 98.62 30 ASP B N 1
ATOM 2595 C CA . ASP B 1 30 ? 8.406 -21.062 4.5 1 98.62 30 ASP B CA 1
ATOM 2596 C C . ASP B 1 30 ? 7.965 -21.219 5.953 1 98.62 30 ASP B C 1
ATOM 2598 O O . ASP B 1 30 ? 8.703 -21.781 6.773 1 98.62 30 ASP B O 1
ATOM 2602 N N . ASN B 1 31 ? 6.789 -20.703 6.262 1 98.31 31 ASN B N 1
ATOM 2603 C CA . ASN B 1 31 ? 6.32 -20.891 7.633 1 98.31 31 ASN B CA 1
ATOM 2604 C C . ASN B 1 31 ? 5.348 -22.062 7.734 1 98.31 31 ASN B C 1
ATOM 2606 O O . ASN B 1 31 ? 4.836 -22.359 8.82 1 98.31 31 ASN B O 1
ATOM 2610 N N . LEU B 1 32 ? 4.949 -22.688 6.68 1 97.12 32 LEU B N 1
ATOM 2611 C CA . LEU B 1 32 ? 4.176 -23.922 6.551 1 97.12 32 LEU B CA 1
ATOM 2612 C C . LEU B 1 32 ? 2.721 -23.688 6.945 1 97.12 32 LEU B C 1
ATOM 2614 O O . LEU B 1 32 ? 2.023 -24.641 7.332 1 97.12 32 LEU B O 1
ATOM 2618 N N . THR B 1 33 ? 2.268 -22.375 6.938 1 94.5 33 THR B N 1
ATOM 2619 C CA . THR B 1 33 ? 0.849 -22.094 7.148 1 94.5 33 THR B CA 1
ATOM 2620 C C . THR B 1 33 ? 0.003 -22.766 6.07 1 94.5 33 THR B C 1
ATOM 2622 O O . THR B 1 33 ? -1.01 -23.406 6.375 1 94.5 33 THR B O 1
ATOM 2625 N N . THR B 1 34 ? 0.449 -22.609 4.828 1 92.62 34 THR B N 1
ATOM 2626 C CA . THR B 1 34 ? -0.239 -23.281 3.727 1 92.62 34 THR B CA 1
ATOM 2627 C C . THR B 1 34 ? 0.719 -24.188 2.961 1 92.62 34 THR B C 1
ATOM 2629 O O . THR B 1 34 ? 0.291 -24.984 2.131 1 92.62 34 THR B O 1
ATOM 2632 N N . GLY B 1 35 ? 2.02 -24.047 3.213 1 94.69 35 GLY B N 1
ATOM 2633 C CA . GLY B 1 35 ? 3.021 -24.906 2.598 1 94.69 35 GLY B CA 1
ATOM 2634 C C . GLY B 1 35 ? 3.025 -26.312 3.156 1 94.69 35 GLY B C 1
ATOM 2635 O O . GLY B 1 35 ? 2.469 -26.562 4.227 1 94.69 35 GLY B O 1
ATOM 2636 N N . ASN B 1 36 ? 3.562 -27.219 2.365 1 95.31 36 ASN B N 1
ATOM 2637 C CA . ASN B 1 36 ? 3.688 -28.625 2.736 1 95.31 36 ASN B CA 1
ATOM 2638 C C . ASN B 1 36 ? 5.129 -29.109 2.611 1 95.31 36 ASN B C 1
ATOM 2640 O O . ASN B 1 36 ? 5.746 -28.969 1.553 1 95.31 36 ASN B O 1
ATOM 2644 N N . LEU B 1 37 ? 5.621 -29.734 3.652 1 96.94 37 LEU B N 1
ATOM 2645 C CA . LEU B 1 37 ? 6.992 -30.234 3.662 1 96.94 37 LEU B CA 1
ATOM 2646 C C . LEU B 1 37 ? 7.207 -31.25 2.541 1 96.94 37 LEU B C 1
ATOM 2648 O O . LEU B 1 37 ? 8.312 -31.375 2.01 1 96.94 37 LEU B O 1
ATOM 2652 N N . LYS B 1 38 ? 6.141 -31.969 2.092 1 95.62 38 LYS B N 1
ATOM 2653 C CA . LYS B 1 38 ? 6.227 -32.969 1.032 1 95.62 38 LYS B CA 1
ATOM 2654 C C . LYS B 1 38 ? 6.586 -32.312 -0.303 1 95.62 38 LYS B C 1
ATOM 2656 O O . LYS B 1 38 ? 7.035 -33 -1.227 1 95.62 38 LYS B O 1
ATOM 2661 N N . ASN B 1 39 ? 6.391 -31.016 -0.405 1 97.19 39 ASN B N 1
ATOM 2662 C CA . ASN B 1 39 ? 6.668 -30.297 -1.647 1 97.19 39 ASN B CA 1
ATOM 2663 C C . ASN B 1 39 ? 8.133 -29.891 -1.745 1 97.19 39 ASN B C 1
ATOM 2665 O O . ASN B 1 39 ? 8.594 -29.469 -2.805 1 97.19 39 ASN B O 1
ATOM 2669 N N . LEU B 1 40 ? 8.867 -30.047 -0.647 1 98.25 40 LEU B N 1
ATOM 2670 C CA . LEU B 1 40 ? 10.234 -29.547 -0.603 1 98.25 40 LEU B CA 1
ATOM 2671 C C . LEU B 1 40 ? 11.156 -30.422 -1.445 1 98.25 40 LEU B C 1
ATOM 2673 O O . LEU B 1 40 ? 11.141 -31.641 -1.319 1 98.25 40 LEU B O 1
ATOM 2677 N N . ASN B 1 41 ? 11.891 -29.812 -2.334 1 98.44 41 ASN B N 1
ATOM 2678 C CA . ASN B 1 41 ? 12.969 -30.516 -3.031 1 98.44 41 ASN B CA 1
ATOM 2679 C C . ASN B 1 41 ? 14.078 -30.938 -2.072 1 98.44 41 ASN B C 1
ATOM 2681 O O . ASN B 1 41 ? 14.633 -30.094 -1.354 1 98.44 41 ASN B O 1
ATOM 2685 N N . PRO B 1 42 ? 14.406 -32.156 -2.041 1 97.88 42 PRO B N 1
ATOM 2686 C CA . PRO B 1 42 ? 15.406 -32.656 -1.078 1 97.88 42 PRO B CA 1
ATOM 2687 C C . PRO B 1 42 ? 16.766 -31.984 -1.246 1 97.88 42 PRO B C 1
ATOM 2689 O O . PRO B 1 42 ? 17.578 -31.984 -0.318 1 97.88 42 PRO B O 1
ATOM 2692 N N . LYS B 1 43 ? 17.047 -31.422 -2.355 1 98.5 43 LYS B N 1
ATOM 2693 C CA . LYS B 1 43 ? 18.344 -30.797 -2.619 1 98.5 43 LYS B CA 1
ATOM 2694 C C . LYS B 1 43 ? 18.359 -29.344 -2.141 1 98.5 43 LYS B C 1
ATOM 2696 O O . LYS B 1 43 ? 19.406 -28.703 -2.094 1 98.5 43 LYS B O 1
ATOM 2701 N N . ALA B 1 44 ? 17.266 -28.766 -1.769 1 98.69 44 ALA B N 1
ATOM 2702 C CA . ALA B 1 44 ? 17.188 -27.406 -1.276 1 98.69 44 ALA B CA 1
ATOM 2703 C C . ALA B 1 44 ? 17.453 -27.344 0.226 1 98.69 44 ALA B C 1
ATOM 2705 O O . ALA B 1 44 ? 17.125 -28.281 0.958 1 98.69 44 ALA B O 1
ATOM 2706 N N . LYS B 1 45 ? 18.125 -26.297 0.713 1 98.19 45 LYS B N 1
ATOM 2707 C CA . LYS B 1 45 ? 18.109 -25.984 2.139 1 98.19 45 LYS B CA 1
ATOM 2708 C C . LYS B 1 45 ? 16.75 -25.422 2.562 1 98.19 45 LYS B C 1
ATOM 2710 O O . LYS B 1 45 ? 16.047 -24.812 1.753 1 98.19 45 LYS B O 1
ATOM 2715 N N . PHE B 1 46 ? 16.422 -25.703 3.779 1 98.56 46 PHE B N 1
ATOM 2716 C CA . PHE B 1 46 ? 15.117 -25.25 4.258 1 98.56 46 PHE B CA 1
ATOM 2717 C C . PHE B 1 46 ? 15.242 -24.547 5.598 1 98.56 46 PHE B C 1
ATOM 2719 O O . PHE B 1 46 ? 15.953 -25.016 6.488 1 98.56 4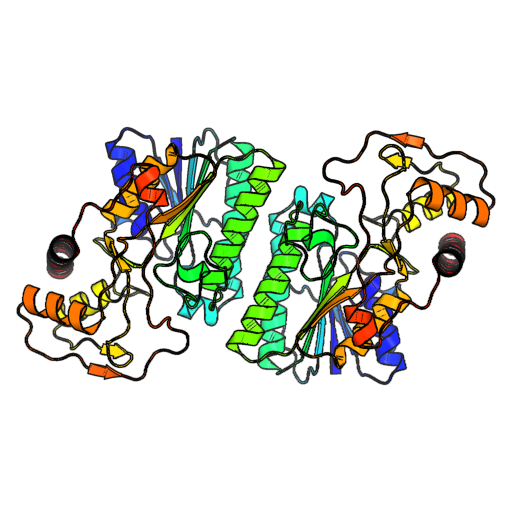6 PHE B O 1
ATOM 2726 N N . LEU B 1 47 ? 14.633 -23.438 5.758 1 98.12 47 LEU B N 1
ATOM 2727 C CA . LEU B 1 47 ? 14.492 -22.688 7.004 1 98.12 47 LEU B CA 1
ATOM 2728 C C . LEU B 1 47 ? 13.031 -22.359 7.273 1 98.12 47 LEU B C 1
ATOM 2730 O O . LEU B 1 47 ? 12.406 -21.609 6.512 1 98.12 47 LEU B O 1
ATOM 2734 N N . LYS B 1 48 ? 12.43 -22.969 8.297 1 98.38 48 LYS B N 1
ATOM 2735 C CA . LYS B 1 48 ? 11.086 -22.562 8.711 1 98.38 48 LYS B CA 1
ATOM 2736 C C . LYS B 1 48 ? 11.086 -21.156 9.289 1 98.38 48 LYS B C 1
ATOM 2738 O O . LYS B 1 48 ? 11.703 -20.906 10.32 1 98.38 48 LYS B O 1
ATOM 2743 N N . HIS B 1 49 ? 10.414 -20.234 8.625 1 97.94 49 HIS B N 1
ATOM 2744 C CA . HIS B 1 49 ? 10.477 -18.828 9.016 1 97.94 49 HIS B CA 1
ATOM 2745 C C . HIS B 1 49 ? 9.258 -18.062 8.5 1 97.94 49 HIS B C 1
ATOM 2747 O O . HIS B 1 49 ? 8.734 -18.359 7.426 1 97.94 49 HIS B O 1
ATOM 2753 N N . ASP B 1 50 ? 8.734 -17.141 9.297 1 98.5 50 ASP B N 1
ATOM 2754 C CA . ASP B 1 50 ? 7.68 -16.203 8.914 1 98.5 50 ASP B CA 1
ATOM 2755 C C . ASP B 1 50 ? 8.266 -14.898 8.375 1 98.5 50 ASP B C 1
ATOM 2757 O O . ASP B 1 50 ? 9.047 -14.234 9.062 1 98.5 50 ASP B O 1
ATOM 2761 N N . ILE B 1 51 ? 7.836 -14.5 7.211 1 98.38 51 ILE B N 1
ATOM 2762 C CA . ILE B 1 51 ? 8.461 -13.367 6.539 1 98.38 51 ILE B CA 1
ATOM 2763 C C . ILE B 1 51 ? 8.102 -12.078 7.273 1 98.38 51 ILE B C 1
ATOM 2765 O O . ILE B 1 51 ? 8.695 -11.023 7.012 1 98.38 51 ILE B O 1
ATOM 2769 N N . ARG B 1 52 ? 7.113 -12.055 8.18 1 98.06 52 ARG B N 1
ATOM 2770 C CA . ARG B 1 52 ? 6.773 -10.891 8.992 1 98.06 52 ARG B CA 1
ATOM 2771 C C . ARG B 1 52 ? 7.863 -10.602 10.023 1 98.06 52 ARG B C 1
ATOM 2773 O O . ARG B 1 52 ? 7.895 -9.523 10.617 1 98.06 52 ARG B O 1
ATOM 2780 N N . GLU B 1 53 ? 8.719 -11.547 10.156 1 97.19 53 GLU B N 1
ATOM 2781 C CA . GLU B 1 53 ? 9.859 -11.383 11.055 1 97.19 53 GLU B CA 1
ATOM 2782 C C . GLU B 1 53 ? 11.133 -11.07 10.273 1 97.19 53 GLU B C 1
ATOM 2784 O O . GLU B 1 53 ? 11.336 -11.586 9.172 1 97.19 53 GLU B O 1
ATOM 2789 N N . ALA B 1 54 ? 11.961 -10.266 10.883 1 90.81 54 ALA B N 1
ATOM 2790 C CA . ALA B 1 54 ? 13.211 -9.906 10.227 1 90.81 54 ALA B CA 1
ATOM 2791 C C . ALA B 1 54 ? 14.109 -11.133 10.047 1 90.81 54 ALA B C 1
ATOM 2793 O O . ALA B 1 54 ? 14.109 -12.031 10.891 1 90.81 54 ALA B O 1
ATOM 2794 N N . LEU B 1 55 ? 14.758 -11.148 8.953 1 92 55 LEU B N 1
ATOM 2795 C CA . LEU B 1 55 ? 15.695 -12.219 8.617 1 92 55 LEU B CA 1
ATOM 2796 C C . LEU B 1 55 ? 17.047 -11.648 8.219 1 92 55 LEU B C 1
ATOM 2798 O O . LEU B 1 55 ? 17.125 -10.633 7.52 1 92 55 LEU B O 1
ATOM 2802 N N . ASP B 1 56 ? 18.109 -12.18 8.766 1 89.19 56 ASP B N 1
ATOM 2803 C CA . ASP B 1 56 ? 19.453 -11.773 8.398 1 89.19 56 ASP B CA 1
ATOM 2804 C C . ASP B 1 56 ? 20.219 -12.922 7.754 1 89.19 56 ASP B C 1
ATOM 2806 O O . ASP B 1 56 ? 20.766 -13.781 8.445 1 89.19 56 ASP B O 1
ATOM 2810 N N . ILE B 1 57 ? 20.172 -12.93 6.445 1 93.19 57 ILE B N 1
ATOM 2811 C CA . ILE B 1 57 ? 20.875 -13.938 5.66 1 93.19 57 ILE B CA 1
ATOM 2812 C C . ILE B 1 57 ? 21.891 -13.266 4.758 1 93.19 57 ILE B C 1
ATOM 2814 O O . ILE B 1 57 ? 21.609 -12.242 4.121 1 93.19 57 ILE B O 1
ATOM 2818 N N . LYS B 1 58 ? 23.062 -13.852 4.691 1 89.94 58 LYS B N 1
ATOM 2819 C CA . LYS B 1 58 ? 24.141 -13.305 3.871 1 89.94 58 LYS B CA 1
ATOM 2820 C C . LYS B 1 58 ? 24.266 -14.055 2.549 1 89.94 58 LYS B C 1
ATOM 2822 O O . LYS B 1 58 ? 23.672 -15.125 2.383 1 89.94 58 LYS B O 1
ATOM 2827 N N . ASP B 1 59 ? 24.859 -13.484 1.6 1 93.88 59 ASP B N 1
ATOM 2828 C CA . ASP B 1 59 ? 25.25 -14.078 0.327 1 93.88 59 ASP B CA 1
ATOM 2829 C C . ASP B 1 59 ? 24.031 -14.508 -0.484 1 93.88 59 ASP B C 1
ATOM 2831 O O . ASP B 1 59 ? 23.984 -15.625 -0.992 1 93.88 59 ASP B O 1
ATOM 2835 N N . VAL B 1 60 ? 23.031 -13.781 -0.468 1 97.62 60 VAL B N 1
ATOM 2836 C CA . VAL B 1 60 ? 21.844 -13.969 -1.295 1 97.62 60 VAL B CA 1
ATOM 2837 C C . VAL B 1 60 ? 21.984 -13.18 -2.594 1 97.62 60 VAL B C 1
ATOM 2839 O O . VAL B 1 60 ? 22.219 -11.969 -2.568 1 97.62 60 VAL B O 1
ATOM 2842 N N . GLU B 1 61 ? 21.875 -13.875 -3.688 1 98.31 61 GLU B N 1
ATOM 2843 C CA . GLU B 1 61 ? 22 -13.234 -4.992 1 98.31 61 GLU B CA 1
ATOM 2844 C C . GLU B 1 61 ? 20.656 -12.719 -5.496 1 98.31 61 GLU B C 1
ATOM 2846 O O . GLU B 1 61 ? 20.609 -11.695 -6.18 1 98.31 61 GLU B O 1
ATOM 2851 N N . ALA B 1 62 ? 19.672 -13.453 -5.246 1 98.88 62 ALA B N 1
ATOM 2852 C CA . ALA B 1 62 ? 18.312 -13.094 -5.656 1 98.88 62 ALA B CA 1
ATOM 2853 C C . ALA B 1 62 ? 17.281 -13.648 -4.676 1 98.88 62 ALA B C 1
ATOM 2855 O O . ALA B 1 62 ? 17.516 -14.656 -4.016 1 98.88 62 ALA B O 1
ATOM 2856 N N . ILE B 1 63 ? 16.266 -12.93 -4.535 1 98.88 63 ILE B N 1
ATOM 2857 C CA . ILE B 1 63 ? 15.102 -13.359 -3.766 1 98.88 63 ILE B CA 1
ATOM 2858 C C . ILE B 1 63 ? 13.898 -13.547 -4.695 1 98.88 63 ILE B C 1
ATOM 2860 O O . ILE B 1 63 ? 13.492 -12.609 -5.387 1 98.88 63 ILE B O 1
ATOM 2864 N N . ILE B 1 64 ? 13.391 -14.742 -4.809 1 99 64 ILE B N 1
ATOM 2865 C CA . ILE B 1 64 ? 12.141 -15.039 -5.488 1 99 64 ILE B CA 1
ATOM 2866 C C . ILE B 1 64 ? 11.023 -15.203 -4.461 1 99 64 ILE B C 1
ATOM 2868 O O . ILE B 1 64 ? 10.977 -16.203 -3.738 1 99 64 ILE B O 1
ATOM 2872 N N . HIS B 1 65 ? 10.133 -14.234 -4.418 1 98.94 65 HIS B N 1
ATOM 2873 C CA . HIS B 1 65 ? 9.219 -14.062 -3.295 1 98.94 65 HIS B CA 1
ATOM 2874 C C . HIS B 1 65 ? 7.82 -14.555 -3.643 1 98.94 65 HIS B C 1
ATOM 2876 O O . HIS B 1 65 ? 7.051 -13.844 -4.293 1 98.94 65 HIS B O 1
ATOM 2882 N N . HIS B 1 66 ? 7.457 -15.727 -3.09 1 98.81 66 HIS B N 1
ATOM 2883 C CA . HIS B 1 66 ? 6.141 -16.297 -3.334 1 98.81 66 HIS B CA 1
ATOM 2884 C C . HIS B 1 66 ? 5.344 -16.422 -2.037 1 98.81 66 HIS B C 1
ATOM 2886 O O . HIS B 1 66 ? 4.156 -16.766 -2.062 1 98.81 66 HIS B O 1
ATOM 2892 N N . ALA B 1 67 ? 5.973 -16.219 -0.87 1 98.69 67 ALA B N 1
ATOM 2893 C CA . ALA B 1 67 ? 5.219 -16.281 0.38 1 98.69 67 ALA B CA 1
ATOM 2894 C C . ALA B 1 67 ? 4.164 -15.172 0.433 1 98.69 67 ALA B C 1
ATOM 2896 O O . ALA B 1 67 ? 4.473 -14 0.201 1 98.69 67 ALA B O 1
ATOM 2897 N N . ALA B 1 68 ? 2.939 -15.547 0.708 1 98.06 68 ALA B N 1
ATOM 2898 C CA . ALA B 1 68 ? 1.859 -14.562 0.742 1 98.06 68 ALA B CA 1
ATOM 2899 C C . ALA B 1 68 ? 0.593 -15.156 1.35 1 98.06 68 ALA B C 1
ATOM 2901 O O . ALA B 1 68 ? 0.434 -16.375 1.392 1 98.06 68 ALA B O 1
ATOM 2902 N N . GLN B 1 69 ? -0.248 -14.344 2.025 1 96.88 69 GLN B N 1
ATOM 2903 C CA . GLN B 1 69 ? -1.673 -14.648 2.113 1 96.88 69 GLN B CA 1
ATOM 2904 C C . GLN B 1 69 ? -2.346 -14.531 0.749 1 96.88 69 GLN B C 1
ATOM 2906 O O . GLN B 1 69 ? -2.367 -13.453 0.152 1 96.88 69 GLN B O 1
ATOM 2911 N N . ILE B 1 70 ? -2.863 -15.586 0.148 1 94 70 ILE B N 1
ATOM 2912 C CA . ILE B 1 70 ? -3.221 -15.586 -1.267 1 94 70 ILE B CA 1
ATOM 2913 C C . ILE B 1 70 ? -4.738 -15.672 -1.415 1 94 70 ILE B C 1
ATOM 2915 O O . ILE B 1 70 ? -5.273 -15.492 -2.514 1 94 70 ILE B O 1
ATOM 2919 N N . ASN B 1 71 ? -5.426 -16 -0.3 1 93.12 71 ASN B N 1
ATOM 2920 C CA . ASN B 1 71 ? -6.871 -16.219 -0.353 1 93.12 71 ASN B CA 1
ATOM 2921 C C . ASN B 1 71 ? -7.629 -14.891 -0.377 1 93.12 71 ASN B C 1
ATOM 2923 O O . ASN B 1 71 ? -7.609 -14.148 0.601 1 93.12 71 ASN B O 1
ATOM 2927 N N . VAL B 1 72 ? -8.344 -14.648 -1.471 1 93.56 72 VAL B N 1
ATOM 2928 C CA . VAL B 1 72 ? -9.055 -13.391 -1.658 1 93.56 72 VAL B CA 1
ATOM 2929 C C . VAL B 1 72 ? -10.148 -13.25 -0.598 1 93.56 72 VAL B C 1
ATOM 2931 O O . VAL B 1 72 ? -10.297 -12.188 0.008 1 93.56 72 VAL B O 1
ATOM 2934 N N . ARG B 1 73 ? -10.93 -14.289 -0.312 1 91.56 73 ARG B N 1
ATOM 2935 C CA . ARG B 1 73 ? -12.008 -14.25 0.67 1 91.56 73 ARG B CA 1
ATOM 2936 C C . ARG B 1 73 ? -11.469 -13.945 2.064 1 91.56 73 ARG B C 1
ATOM 2938 O O . ARG B 1 73 ? -12.055 -13.164 2.809 1 91.56 73 ARG B O 1
ATOM 2945 N N . HIS B 1 74 ? -10.336 -14.641 2.338 1 94.56 74 HIS B N 1
ATOM 2946 C CA . HIS B 1 74 ? -9.711 -14.406 3.635 1 94.56 74 HIS B CA 1
ATOM 2947 C C . HIS B 1 74 ? -9.219 -12.961 3.756 1 94.56 74 HIS B C 1
ATOM 2949 O O . HIS B 1 74 ? -9.258 -12.383 4.84 1 94.56 74 HIS B O 1
ATOM 2955 N N . SER B 1 75 ? -8.75 -12.398 2.664 1 96.94 75 SER B N 1
ATOM 2956 C CA . SER B 1 75 ? -8.258 -11.023 2.684 1 96.94 75 SER B CA 1
ATOM 2957 C C . SER B 1 75 ? -9.375 -10.047 3.021 1 96.94 75 SER B C 1
ATOM 2959 O O . SER B 1 75 ? -9.133 -9.008 3.643 1 96.94 75 SER B O 1
ATOM 2961 N N . VAL B 1 76 ? -10.555 -10.32 2.594 1 96.38 76 VAL B N 1
ATOM 2962 C CA . VAL B 1 76 ? -11.719 -9.492 2.893 1 96.38 76 VAL B CA 1
ATOM 2963 C C . VAL B 1 76 ? -12.109 -9.648 4.359 1 96.38 76 VAL B C 1
ATOM 2965 O O . VAL B 1 76 ? -12.43 -8.664 5.035 1 96.38 76 VAL B O 1
ATOM 2968 N N . GLU B 1 77 ? -12.047 -10.883 4.836 1 96.5 77 GLU B N 1
ATOM 2969 C CA . GLU B 1 77 ? -12.406 -11.188 6.219 1 96.5 77 GLU B CA 1
ATOM 2970 C C . GLU B 1 77 ? -11.383 -10.625 7.195 1 96.5 77 GLU B C 1
ATOM 2972 O O . GLU B 1 77 ? -11.734 -10.188 8.289 1 96.5 77 GLU B O 1
ATOM 2977 N N . LYS B 1 78 ? -10.141 -10.711 6.836 1 97.94 78 LYS B N 1
ATOM 2978 C CA . LYS B 1 78 ? -9.031 -10.297 7.688 1 97.94 78 LYS B CA 1
ATOM 2979 C C . LYS B 1 78 ? -8.055 -9.414 6.926 1 97.94 78 LYS B C 1
ATOM 2981 O O . LYS B 1 78 ? -6.879 -9.766 6.77 1 97.94 78 LYS B O 1
ATOM 2986 N N . PRO B 1 79 ? -8.492 -8.172 6.598 1 98.44 79 PRO B N 1
ATOM 2987 C CA . PRO B 1 79 ? -7.68 -7.32 5.734 1 98.44 79 PRO B CA 1
ATOM 2988 C C . PRO B 1 79 ? -6.363 -6.906 6.391 1 98.44 79 PRO B C 1
ATOM 2990 O O . PRO B 1 79 ? -5.352 -6.746 5.703 1 98.44 79 PRO B O 1
ATOM 2993 N N . ARG B 1 80 ? -6.344 -6.723 7.723 1 98.44 80 ARG B N 1
ATOM 2994 C CA . ARG B 1 80 ? -5.109 -6.367 8.406 1 98.44 80 ARG B CA 1
ATOM 2995 C C . ARG B 1 80 ? -4.074 -7.48 8.289 1 98.44 80 ARG B C 1
ATOM 2997 O O . ARG B 1 80 ? -2.893 -7.219 8.062 1 98.44 80 ARG B O 1
ATOM 3004 N N . TYR B 1 81 ? -4.547 -8.711 8.547 1 98.38 81 TYR B N 1
ATOM 3005 C CA . TYR B 1 81 ? -3.648 -9.852 8.43 1 98.38 81 TYR B CA 1
ATOM 3006 C C . TYR B 1 81 ? -3.098 -9.969 7.008 1 98.38 81 TYR B C 1
ATOM 3008 O O . TYR B 1 81 ? -1.908 -10.227 6.816 1 98.38 81 TYR B O 1
ATOM 3016 N N . ASP B 1 82 ? -3.998 -9.789 6.074 1 98.56 82 ASP B N 1
ATOM 3017 C CA . ASP B 1 82 ? -3.602 -9.82 4.672 1 98.56 82 ASP B CA 1
ATOM 3018 C C . ASP B 1 82 ? -2.482 -8.82 4.395 1 98.56 82 ASP B C 1
ATOM 3020 O O . ASP B 1 82 ? -1.46 -9.172 3.801 1 98.56 82 ASP B O 1
ATOM 3024 N N . ALA B 1 83 ? -2.621 -7.602 4.824 1 98.88 83 ALA B N 1
ATOM 3025 C CA . ALA B 1 83 ? -1.627 -6.551 4.621 1 98.88 83 ALA B CA 1
ATOM 3026 C C . ALA B 1 83 ? -0.354 -6.84 5.41 1 98.88 83 ALA B C 1
ATOM 3028 O O . ALA B 1 83 ? 0.75 -6.535 4.957 1 98.88 83 ALA B O 1
ATOM 3029 N N . ASP B 1 84 ? -0.511 -7.312 6.59 1 98.75 84 ASP B N 1
ATOM 3030 C CA . ASP B 1 84 ? 0.644 -7.629 7.426 1 98.75 84 ASP B CA 1
ATOM 3031 C C . ASP B 1 84 ? 1.575 -8.617 6.723 1 98.75 84 ASP B C 1
ATOM 3033 O O . ASP B 1 84 ? 2.783 -8.383 6.637 1 98.75 84 ASP B O 1
ATOM 3037 N N . VAL B 1 85 ? 1.009 -9.641 6.156 1 98.75 85 VAL B N 1
ATOM 3038 C CA . VAL B 1 85 ? 1.797 -10.664 5.48 1 98.75 85 VAL B CA 1
ATOM 3039 C C . VAL B 1 85 ? 2.312 -10.125 4.148 1 98.75 85 VAL B C 1
ATOM 3041 O O . VAL B 1 85 ? 3.514 -10.188 3.871 1 98.75 85 VAL B O 1
ATOM 3044 N N . ASN B 1 86 ? 1.465 -9.586 3.334 1 98.88 86 ASN B N 1
ATOM 3045 C CA . ASN B 1 86 ? 1.782 -9.32 1.935 1 98.88 86 ASN B CA 1
ATOM 3046 C C . ASN B 1 86 ? 2.545 -8.008 1.772 1 98.88 86 ASN B C 1
ATOM 3048 O O . ASN B 1 86 ? 3.359 -7.871 0.86 1 98.88 86 ASN B O 1
ATOM 3052 N N . VAL B 1 87 ? 2.26 -7.027 2.654 1 98.94 87 VAL B N 1
ATOM 3053 C CA . VAL B 1 87 ? 2.934 -5.738 2.527 1 98.94 87 VAL B CA 1
ATOM 3054 C C . VAL B 1 87 ? 4.148 -5.695 3.453 1 98.94 87 VAL B C 1
ATOM 3056 O O . VAL B 1 87 ? 5.281 -5.555 2.992 1 98.94 87 VAL B O 1
ATOM 3059 N N . LEU B 1 88 ? 3.912 -5.879 4.773 1 98.88 88 LEU B N 1
ATOM 3060 C CA . LEU B 1 88 ? 5.02 -5.773 5.719 1 98.88 88 LEU B CA 1
ATOM 3061 C C . LEU B 1 88 ? 6.023 -6.898 5.504 1 98.88 88 LEU B C 1
ATOM 3063 O O . LEU B 1 88 ? 7.234 -6.688 5.625 1 98.88 88 LEU B O 1
ATOM 3067 N N . GLY B 1 89 ? 5.477 -8.117 5.25 1 98.81 89 GLY B N 1
ATOM 3068 C CA . GLY B 1 89 ? 6.379 -9.203 4.914 1 98.81 89 GLY B CA 1
ATOM 3069 C C . GLY B 1 89 ? 7.27 -8.898 3.727 1 98.81 89 GLY B C 1
ATOM 3070 O O . GLY B 1 89 ? 8.469 -9.195 3.744 1 98.81 89 GLY B O 1
ATOM 3071 N N . THR B 1 90 ? 6.707 -8.297 2.676 1 98.88 90 THR B N 1
ATOM 3072 C CA . THR B 1 90 ? 7.465 -7.918 1.487 1 98.88 90 THR B CA 1
ATOM 3073 C C . THR B 1 90 ? 8.516 -6.867 1.828 1 98.88 90 THR B C 1
ATOM 3075 O O . THR B 1 90 ? 9.656 -6.945 1.356 1 98.88 90 THR B O 1
ATOM 3078 N N . ILE B 1 91 ? 8.18 -5.883 2.652 1 98.88 91 ILE B N 1
ATOM 3079 C CA . ILE B 1 91 ? 9.125 -4.84 3.047 1 98.88 91 ILE B CA 1
ATOM 3080 C C . ILE B 1 91 ? 10.312 -5.465 3.766 1 98.88 91 ILE B C 1
ATOM 3082 O O . ILE B 1 91 ? 11.461 -5.074 3.535 1 98.88 91 ILE B O 1
ATOM 3086 N N . ASN B 1 92 ? 10.078 -6.43 4.652 1 98.69 92 ASN B N 1
ATOM 3087 C CA . ASN B 1 92 ? 11.164 -7.125 5.336 1 98.69 92 ASN B CA 1
ATOM 3088 C C . ASN B 1 92 ? 12.133 -7.766 4.34 1 98.69 92 ASN B C 1
ATOM 3090 O O . ASN B 1 92 ? 13.352 -7.68 4.516 1 98.69 92 ASN B O 1
ATOM 3094 N N . LEU B 1 93 ? 11.602 -8.375 3.338 1 98.75 93 LEU B N 1
ATOM 3095 C CA . LEU B 1 93 ? 12.43 -9.047 2.348 1 98.75 93 LEU B CA 1
ATOM 3096 C C . LEU B 1 93 ? 13.156 -8.039 1.466 1 98.75 93 LEU B C 1
ATOM 3098 O O . LEU B 1 93 ? 14.281 -8.289 1.025 1 98.75 93 LEU B O 1
ATOM 3102 N N . LEU B 1 94 ? 12.5 -6.93 1.2 1 98.75 94 LEU B N 1
ATOM 3103 C CA . LEU B 1 94 ? 13.148 -5.875 0.433 1 98.75 94 LEU B CA 1
ATOM 3104 C C . LEU B 1 94 ? 14.352 -5.32 1.185 1 98.75 94 LEU B C 1
ATOM 3106 O O . LEU B 1 94 ? 15.383 -5.008 0.577 1 98.75 94 LEU B O 1
ATOM 3110 N N . GLU B 1 95 ? 14.219 -5.148 2.52 1 98.31 95 GLU B N 1
ATOM 3111 C CA . GLU B 1 95 ? 15.352 -4.727 3.334 1 98.31 95 GLU B CA 1
ATOM 3112 C C . GLU B 1 95 ? 16.5 -5.734 3.248 1 98.31 95 GLU B C 1
ATOM 3114 O O . GLU B 1 95 ? 17.672 -5.352 3.16 1 98.31 95 GLU B O 1
ATOM 3119 N N . LEU B 1 96 ? 16.141 -7.016 3.283 1 98.19 96 LEU B N 1
ATOM 3120 C CA . LEU B 1 96 ? 17.141 -8.062 3.109 1 98.19 96 LEU B CA 1
ATOM 3121 C C . LEU B 1 96 ? 17.828 -7.945 1.747 1 98.19 96 LEU B C 1
ATOM 3123 O O . LEU B 1 96 ? 19.047 -8.031 1.646 1 98.19 96 LEU B O 1
ATOM 3127 N N . ALA B 1 97 ? 17.016 -7.781 0.7 1 98.44 97 ALA B N 1
ATOM 3128 C CA . ALA B 1 97 ? 17.531 -7.66 -0.66 1 98.44 97 ALA B CA 1
ATOM 3129 C C . ALA B 1 97 ? 18.469 -6.465 -0.783 1 98.44 97 ALA B C 1
ATOM 3131 O O . ALA B 1 97 ? 19.531 -6.559 -1.417 1 98.44 97 ALA B O 1
ATOM 3132 N N . ARG B 1 98 ? 18.031 -5.355 -0.216 1 97.62 98 ARG B N 1
ATOM 3133 C CA . ARG B 1 98 ? 18.844 -4.141 -0.237 1 97.62 98 ARG B CA 1
ATOM 3134 C C . ARG B 1 98 ? 20.203 -4.375 0.386 1 97.62 98 ARG B C 1
ATOM 3136 O O . ARG B 1 98 ? 21.234 -4.027 -0.202 1 97.62 98 ARG B O 1
ATOM 3143 N N . LYS B 1 99 ? 20.234 -4.992 1.544 1 96.62 99 LYS B N 1
ATOM 3144 C CA . LYS B 1 99 ? 21.469 -5.227 2.285 1 96.62 99 LYS B CA 1
ATOM 3145 C C . LYS B 1 99 ? 22.375 -6.207 1.547 1 96.62 99 LYS B C 1
ATOM 3147 O O . LYS B 1 99 ? 23.609 -6.078 1.583 1 96.62 99 LYS B O 1
ATOM 3152 N N . ALA B 1 100 ? 21.812 -7.129 0.85 1 96.62 100 ALA B N 1
ATOM 3153 C CA . ALA B 1 100 ? 22.562 -8.18 0.169 1 96.62 100 ALA B CA 1
ATOM 3154 C C . ALA B 1 100 ? 22.859 -7.793 -1.278 1 96.62 100 ALA B C 1
ATOM 3156 O O . ALA B 1 100 ? 23.578 -8.508 -1.985 1 96.62 100 ALA B O 1
ATOM 3157 N N . ASP B 1 101 ? 22.281 -6.637 -1.718 1 96.56 101 ASP B N 1
ATOM 3158 C CA . ASP B 1 101 ? 22.328 -6.25 -3.125 1 96.56 101 ASP B CA 1
ATOM 3159 C C . ASP B 1 101 ? 21.781 -7.359 -4.02 1 96.56 101 ASP B C 1
ATOM 3161 O O . ASP B 1 101 ? 22.406 -7.719 -5.02 1 96.56 101 ASP B O 1
ATOM 3165 N N . ALA B 1 102 ? 20.75 -7.98 -3.582 1 98.44 102 ALA B N 1
ATOM 3166 C CA . ALA B 1 102 ? 20.125 -9.094 -4.281 1 98.44 102 ALA B CA 1
ATOM 3167 C C . ALA B 1 102 ? 19.031 -8.602 -5.223 1 98.44 102 ALA B C 1
ATOM 3169 O O . ALA B 1 102 ? 18.328 -7.641 -4.914 1 98.44 102 ALA B O 1
ATOM 3170 N N . LYS B 1 103 ? 18.875 -9.289 -6.34 1 98.69 103 LYS B N 1
ATOM 3171 C CA . LYS B 1 103 ? 17.734 -9.047 -7.207 1 98.69 103 LYS B CA 1
ATOM 3172 C C . LYS B 1 103 ? 16.438 -9.531 -6.559 1 98.69 103 LYS B C 1
ATOM 3174 O O . LYS B 1 103 ? 16.453 -10.484 -5.773 1 98.69 103 LYS B O 1
ATOM 3179 N N . PHE B 1 104 ? 15.367 -8.844 -6.887 1 98.94 104 PHE B N 1
ATOM 3180 C CA . PHE B 1 104 ? 14.094 -9.172 -6.262 1 98.94 104 PHE B CA 1
ATOM 3181 C C . PHE B 1 104 ? 13.062 -9.57 -7.309 1 98.94 104 PHE B C 1
ATOM 3183 O O . PHE B 1 104 ? 12.695 -8.773 -8.172 1 98.94 104 PHE B O 1
ATOM 3190 N N . ILE B 1 105 ? 12.602 -10.805 -7.348 1 99 105 ILE B N 1
ATOM 3191 C CA . ILE B 1 105 ? 11.539 -11.297 -8.219 1 99 105 ILE B CA 1
ATOM 3192 C C . ILE B 1 105 ? 10.258 -11.508 -7.418 1 99 105 ILE B C 1
ATOM 3194 O O . ILE B 1 105 ? 10.25 -12.242 -6.426 1 99 105 ILE B O 1
ATOM 3198 N N . TYR B 1 106 ? 9.195 -10.93 -7.82 1 98.94 106 TYR B N 1
ATOM 3199 C CA . TYR B 1 106 ? 7.988 -10.805 -7.016 1 98.94 106 TYR B CA 1
ATOM 3200 C C . TYR B 1 106 ? 6.809 -11.492 -7.699 1 98.94 106 TYR B C 1
ATOM 3202 O O . TYR B 1 106 ? 6.488 -11.188 -8.852 1 98.94 106 TYR B O 1
ATOM 3210 N N . ALA B 1 107 ? 6.238 -12.422 -6.98 1 98.88 107 ALA B N 1
ATOM 3211 C CA . ALA B 1 107 ? 4.984 -13.023 -7.43 1 98.88 107 ALA B CA 1
ATOM 3212 C C . ALA B 1 107 ? 3.809 -12.078 -7.191 1 98.88 107 ALA B C 1
ATOM 3214 O O . ALA B 1 107 ? 3.238 -12.055 -6.098 1 98.88 107 ALA B O 1
ATOM 3215 N N . SER B 1 108 ? 3.426 -11.328 -8.172 1 98.81 108 SER B N 1
ATOM 3216 C CA . SER B 1 108 ? 2.217 -10.516 -8.117 1 98.81 108 SER B CA 1
ATOM 3217 C C . SER B 1 108 ? 1.034 -11.234 -8.758 1 98.81 108 SER B C 1
ATOM 3219 O O . SER B 1 108 ? 0.963 -12.461 -8.734 1 98.81 108 SER B O 1
ATOM 3221 N N . SER B 1 109 ? -0.001 -10.562 -9.031 1 98.25 109 SER B N 1
ATOM 3222 C CA . SER B 1 109 ? -1.248 -11.18 -9.469 1 98.25 109 SER B CA 1
ATOM 3223 C C . SER B 1 109 ? -2.008 -10.266 -10.43 1 98.25 109 SER B C 1
ATOM 3225 O O . SER B 1 109 ? -1.956 -9.039 -10.297 1 98.25 109 SER B O 1
ATOM 3227 N N . MET B 1 110 ? -2.699 -10.867 -11.336 1 97.75 110 MET B N 1
ATOM 3228 C CA . MET B 1 110 ? -3.58 -10.078 -12.195 1 97.75 110 MET B CA 1
ATOM 3229 C C . MET B 1 110 ? -4.688 -9.422 -11.375 1 97.75 110 MET B C 1
ATOM 3231 O O . MET B 1 110 ? -5.371 -8.516 -11.859 1 97.75 110 MET B O 1
ATOM 3235 N N . ALA B 1 111 ? -4.863 -9.852 -10.125 1 97.25 111 ALA B N 1
ATOM 3236 C CA . ALA B 1 111 ? -5.863 -9.266 -9.234 1 97.25 111 ALA B CA 1
ATOM 3237 C C . ALA B 1 111 ? -5.625 -7.77 -9.055 1 97.25 111 ALA B C 1
ATOM 3239 O O . ALA B 1 111 ? -6.527 -7.035 -8.641 1 97.25 111 ALA B O 1
ATOM 3240 N N . VAL B 1 112 ? -4.41 -7.254 -9.359 1 98.56 112 VAL B N 1
ATOM 3241 C CA . VAL B 1 112 ? -4.102 -5.84 -9.188 1 98.56 112 VAL B CA 1
ATOM 3242 C C . VAL B 1 112 ? -4.902 -5.012 -10.195 1 98.56 112 VAL B C 1
ATOM 3244 O O . VAL B 1 112 ? -5.137 -3.82 -9.977 1 98.56 112 VAL B O 1
ATOM 3247 N N . TYR B 1 113 ? -5.348 -5.645 -11.289 1 98.31 113 TYR B N 1
ATOM 3248 C CA . TYR B 1 113 ? -6.016 -4.91 -12.359 1 98.31 113 TYR B CA 1
ATOM 3249 C C . TYR B 1 113 ? -7.473 -4.641 -12.008 1 98.31 113 TYR B C 1
ATOM 3251 O O . TYR B 1 113 ? -8.078 -3.695 -12.523 1 98.31 113 TYR B O 1
ATOM 3259 N N . GLY B 1 114 ? -8.086 -5.465 -11.141 1 97.38 114 GLY B N 1
ATOM 3260 C CA . GLY B 1 114 ? -9.508 -5.355 -10.891 1 97.38 114 GLY B CA 1
ATOM 3261 C C . GLY B 1 114 ? -10.359 -5.734 -12.086 1 97.38 114 GLY B C 1
ATOM 3262 O O . GLY B 1 114 ? -10.047 -6.695 -12.797 1 97.38 114 GLY B O 1
ATOM 3263 N N . ASN B 1 115 ? -11.477 -5.098 -12.25 1 97 115 ASN B N 1
ATOM 3264 C CA . ASN B 1 115 ? -12.328 -5.332 -13.406 1 97 115 ASN B CA 1
ATOM 3265 C C . ASN B 1 115 ? -11.727 -4.742 -14.68 1 97 115 ASN B C 1
ATOM 3267 O O . ASN B 1 115 ? -11.484 -3.537 -14.758 1 97 115 ASN B O 1
ATOM 3271 N N . PRO B 1 116 ? -11.562 -5.566 -15.688 1 97.69 116 PRO B N 1
ATOM 3272 C CA . PRO B 1 116 ? -10.922 -5.066 -16.906 1 97.69 116 PRO B CA 1
ATOM 3273 C C . PRO B 1 116 ? -11.742 -3.986 -17.609 1 97.69 116 PRO B C 1
ATOM 3275 O O . PRO B 1 116 ? -12.945 -4.148 -17.797 1 97.69 116 PRO B O 1
ATOM 3278 N N . LYS B 1 117 ? -11.062 -2.941 -18 1 97.88 117 LYS B N 1
ATOM 3279 C CA . LYS B 1 117 ? -11.672 -1.897 -18.812 1 97.88 117 LYS B CA 1
ATOM 3280 C C . LYS B 1 117 ? -11.594 -2.248 -20.297 1 97.88 117 LYS B C 1
ATOM 3282 O O . LYS B 1 117 ? -12.375 -1.738 -21.109 1 97.88 117 LYS B O 1
ATOM 3287 N N . TYR B 1 118 ? -10.625 -3.047 -20.594 1 98.19 118 TYR B N 1
ATOM 3288 C CA . TYR B 1 118 ? -10.461 -3.604 -21.938 1 98.19 118 TYR B CA 1
ATOM 3289 C C . TYR B 1 118 ? -9.758 -4.953 -21.891 1 98.19 118 TYR B C 1
ATOM 3291 O O . TYR B 1 118 ? -9.156 -5.305 -20.875 1 98.19 118 TYR B O 1
ATOM 3299 N N . LEU B 1 119 ? -9.945 -5.703 -22.984 1 98 119 LEU B N 1
ATOM 3300 C CA . LEU B 1 119 ? -9.352 -7.031 -23.109 1 98 119 LEU B CA 1
ATOM 3301 C C . LEU B 1 119 ? -8.586 -7.164 -24.422 1 98 119 LEU B C 1
ATOM 3303 O O . LEU B 1 119 ? -8.984 -6.598 -25.438 1 98 119 LEU B O 1
ATOM 3307 N N . PRO B 1 120 ? -7.598 -7.906 -24.484 1 98.62 120 PRO B N 1
ATOM 3308 C CA . PRO B 1 120 ? -6.914 -8.469 -23.312 1 98.62 120 PRO B CA 1
ATOM 3309 C C . PRO B 1 120 ? -6.301 -7.391 -22.422 1 98.62 120 PRO B C 1
ATOM 3311 O O . PRO B 1 120 ? -6.066 -6.27 -22.875 1 98.62 120 PRO B O 1
ATOM 3314 N N . VAL B 1 121 ? -6.062 -7.727 -21.172 1 98.81 121 VAL B N 1
ATOM 3315 C CA . VAL B 1 121 ? -5.48 -6.812 -20.203 1 98.81 121 VAL B CA 1
ATOM 3316 C C . VAL B 1 121 ? -3.961 -6.785 -20.359 1 98.81 121 VAL B C 1
ATOM 3318 O O . VAL B 1 121 ? -3.295 -7.809 -20.188 1 98.81 121 VAL B O 1
ATOM 3321 N N . ASP B 1 122 ? -3.418 -5.699 -20.719 1 98.81 122 ASP B N 1
ATOM 3322 C CA . ASP B 1 122 ? -1.967 -5.562 -20.797 1 98.81 122 ASP B CA 1
ATOM 3323 C C . ASP B 1 122 ? -1.404 -4.891 -19.547 1 98.81 122 ASP B C 1
ATOM 3325 O O . ASP B 1 122 ? -2.15 -4.574 -18.625 1 98.81 122 ASP B O 1
ATOM 3329 N N . GLU B 1 123 ? -0.093 -4.734 -19.484 1 98.75 123 GLU B N 1
ATOM 3330 C CA . GLU B 1 123 ? 0.555 -4.246 -18.266 1 98.75 123 GLU B CA 1
ATOM 3331 C C . GLU B 1 123 ? 0.334 -2.748 -18.094 1 98.75 123 GLU B C 1
ATOM 3333 O O . GLU B 1 123 ? 0.625 -2.193 -17.031 1 98.75 123 GLU B O 1
ATOM 3338 N N . ASN B 1 124 ? -0.206 -2.043 -19.094 1 98 124 ASN B N 1
ATOM 3339 C CA . ASN B 1 124 ? -0.509 -0.619 -18.984 1 98 124 ASN B CA 1
ATOM 3340 C C . ASN B 1 124 ? -1.929 -0.381 -18.484 1 98 124 ASN B C 1
ATOM 3342 O O . ASN B 1 124 ? -2.332 0.764 -18.266 1 98 124 ASN B O 1
ATOM 3346 N N . HIS B 1 125 ? -2.676 -1.449 -18.406 1 98.31 125 HIS B N 1
ATOM 3347 C CA . HIS B 1 125 ? -4.035 -1.354 -17.891 1 98.31 125 HIS B CA 1
ATOM 3348 C C . HIS B 1 125 ? -4.07 -0.624 -16.547 1 98.31 125 HIS B C 1
ATOM 3350 O O . HIS B 1 125 ? -3.152 -0.768 -15.734 1 98.31 125 HIS B O 1
ATOM 3356 N N . GLU B 1 126 ? -5.094 0.135 -16.328 1 97.31 126 GLU B N 1
ATOM 3357 C CA . GLU B 1 126 ? -5.297 0.81 -15.047 1 97.31 126 GLU B CA 1
ATOM 3358 C C . GLU B 1 126 ? -5.297 -0.187 -13.891 1 97.31 126 GLU B C 1
ATOM 3360 O O . GLU B 1 126 ? -5.816 -1.297 -14.023 1 97.31 126 GLU B O 1
ATOM 3365 N N . ILE B 1 127 ? -4.707 0.223 -12.797 1 98.19 127 ILE B N 1
ATOM 3366 C CA . ILE B 1 127 ? -4.656 -0.579 -11.586 1 98.19 127 ILE B CA 1
ATOM 3367 C C . ILE B 1 127 ? -5.824 -0.206 -10.672 1 98.19 127 ILE B C 1
ATOM 3369 O O . ILE B 1 127 ? -5.922 0.935 -10.211 1 98.19 127 ILE B O 1
ATOM 3373 N N . ASP B 1 128 ? -6.691 -1.131 -10.422 1 97.44 128 ASP B N 1
ATOM 3374 C CA . ASP B 1 128 ? -7.898 -0.871 -9.641 1 97.44 128 ASP B CA 1
ATOM 3375 C C . ASP B 1 128 ? -8.359 -2.129 -8.914 1 97.44 128 ASP B C 1
ATOM 3377 O O . ASP B 1 128 ? -9.453 -2.635 -9.164 1 97.44 128 ASP B O 1
ATOM 3381 N N . PRO B 1 129 ? -7.496 -2.559 -7.945 1 97.94 129 PRO B N 1
ATOM 3382 C CA . PRO B 1 129 ? -7.844 -3.793 -7.238 1 97.94 129 PRO B CA 1
ATOM 3383 C C . PRO B 1 129 ? -9.211 -3.719 -6.559 1 97.94 129 PRO B C 1
ATOM 3385 O O . PRO B 1 129 ? -9.578 -2.676 -6.016 1 97.94 129 PRO B O 1
ATOM 3388 N N . ILE B 1 130 ? -9.938 -4.844 -6.512 1 97.31 130 ILE B N 1
ATOM 3389 C CA . ILE B 1 130 ? -11.289 -4.844 -5.969 1 97.31 130 ILE B CA 1
ATOM 3390 C C . ILE B 1 130 ? -11.352 -5.727 -4.723 1 97.31 130 ILE B C 1
ATOM 3392 O O . ILE B 1 130 ? -12.438 -6.102 -4.273 1 97.31 130 ILE B O 1
ATOM 3396 N N . SER B 1 131 ? -10.219 -6.152 -4.223 1 97.5 131 SER B N 1
ATOM 3397 C CA . SER B 1 131 ? -10.078 -6.906 -2.984 1 97.5 131 SER B CA 1
ATOM 3398 C C . SER B 1 131 ? -8.828 -6.488 -2.217 1 97.5 131 SER B C 1
ATOM 3400 O O . SER B 1 131 ? -7.867 -5.996 -2.809 1 97.5 131 SER B O 1
ATOM 3402 N N . PRO B 1 132 ? -8.852 -6.684 -0.804 1 98.5 132 PRO B N 1
ATOM 3403 C CA . PRO B 1 132 ? -7.633 -6.395 -0.043 1 98.5 132 PRO B CA 1
ATOM 3404 C C . PRO B 1 132 ? -6.426 -7.191 -0.539 1 98.5 132 PRO B C 1
ATOM 3406 O O . PRO B 1 132 ? -5.305 -6.68 -0.542 1 98.5 132 PRO B O 1
ATOM 3409 N N . TYR B 1 133 ? -6.652 -8.414 -1.03 1 97.88 133 TYR B N 1
ATOM 3410 C CA . TYR B 1 133 ? -5.562 -9.211 -1.587 1 97.88 133 TYR B CA 1
ATOM 3411 C C . TYR B 1 133 ? -4.934 -8.508 -2.787 1 97.88 133 TYR B C 1
ATOM 3413 O O . TYR B 1 133 ? -3.719 -8.312 -2.832 1 97.88 133 TYR B O 1
ATOM 3421 N N . GLY B 1 134 ? -5.781 -8.188 -3.787 1 98.38 134 GLY B N 1
ATOM 3422 C CA . GLY B 1 134 ? -5.258 -7.484 -4.945 1 98.38 134 GLY B CA 1
ATOM 3423 C C . GLY B 1 134 ? -4.512 -6.215 -4.582 1 98.38 134 GLY B C 1
ATOM 3424 O O . GLY B 1 134 ? -3.463 -5.918 -5.16 1 98.38 134 GLY B O 1
ATOM 3425 N N . LEU B 1 135 ? -5.066 -5.531 -3.652 1 98.88 135 LEU B N 1
ATOM 3426 C CA . LEU B 1 135 ? -4.457 -4.27 -3.25 1 98.88 135 LEU B CA 1
ATOM 3427 C C . LEU B 1 135 ? -3.135 -4.512 -2.529 1 98.88 135 LEU B C 1
ATOM 3429 O O . LEU B 1 135 ? -2.172 -3.768 -2.729 1 98.88 135 LEU B O 1
ATOM 3433 N N . SER B 1 136 ? -3.084 -5.504 -1.596 1 98.88 136 SER B N 1
ATOM 3434 C CA . SER B 1 136 ? -1.84 -5.785 -0.888 1 98.88 136 SER B CA 1
ATOM 3435 C C . SER B 1 136 ? -0.729 -6.176 -1.856 1 98.88 136 SER B C 1
ATOM 3437 O O . SER B 1 136 ? 0.433 -5.816 -1.654 1 98.88 136 SER B O 1
ATOM 3439 N N . LYS B 1 137 ? -1.051 -6.906 -2.912 1 98.88 137 LYS B N 1
ATOM 3440 C CA . LYS B 1 137 ? -0.062 -7.227 -3.939 1 98.88 137 LYS B CA 1
ATOM 3441 C C . LYS B 1 137 ? 0.423 -5.965 -4.648 1 98.88 137 LYS B C 1
ATOM 3443 O O . LYS B 1 137 ? 1.619 -5.816 -4.906 1 98.88 137 LYS B O 1
ATOM 3448 N N . TYR B 1 138 ? -0.525 -5.105 -4.934 1 98.94 138 TYR B N 1
ATOM 3449 C CA . TYR B 1 138 ? -0.141 -3.865 -5.598 1 98.94 138 TYR B CA 1
ATOM 3450 C C . TYR B 1 138 ? 0.747 -3.016 -4.695 1 98.94 138 TYR B C 1
ATOM 3452 O O . TYR B 1 138 ? 1.717 -2.41 -5.16 1 98.94 138 TYR B O 1
ATOM 3460 N N . CYS B 1 139 ? 0.393 -2.91 -3.414 1 98.94 139 CYS B N 1
ATOM 3461 C CA . CYS B 1 139 ? 1.262 -2.205 -2.479 1 98.94 139 CYS B CA 1
ATOM 3462 C C . CYS B 1 139 ? 2.672 -2.783 -2.502 1 98.94 139 CYS B C 1
ATOM 3464 O O . CYS B 1 139 ? 3.652 -2.039 -2.473 1 98.94 139 CYS B O 1
ATOM 3466 N N . GLY B 1 140 ? 2.783 -4.117 -2.537 1 98.94 140 GLY B N 1
ATOM 3467 C CA . GLY B 1 140 ? 4.086 -4.742 -2.691 1 98.94 140 GLY B CA 1
ATOM 3468 C C . GLY B 1 140 ? 4.84 -4.258 -3.916 1 98.94 140 GLY B C 1
ATOM 3469 O O . GLY B 1 140 ? 6.031 -3.959 -3.84 1 98.94 140 GLY B O 1
ATOM 3470 N N . GLU B 1 141 ? 4.137 -4.145 -5.082 1 98.94 141 GLU B N 1
ATOM 3471 C CA . GLU B 1 141 ? 4.75 -3.639 -6.305 1 98.94 141 GLU B CA 1
ATOM 3472 C C . GLU B 1 141 ? 5.297 -2.229 -6.105 1 98.94 141 GLU B C 1
ATOM 3474 O O . GLU B 1 141 ? 6.387 -1.906 -6.578 1 98.94 141 GLU B O 1
ATOM 3479 N N . LEU B 1 142 ? 4.504 -1.419 -5.453 1 98.88 142 LEU B N 1
ATOM 3480 C CA . LEU B 1 142 ? 4.879 -0.024 -5.246 1 98.88 142 LEU B CA 1
ATOM 3481 C C . LEU B 1 142 ? 6.133 0.079 -4.383 1 98.88 142 LEU B C 1
ATOM 3483 O O . LEU B 1 142 ? 7.027 0.876 -4.672 1 98.88 142 LEU B O 1
ATOM 3487 N N . TYR B 1 143 ? 6.223 -0.69 -3.312 1 98.94 143 TYR B N 1
ATOM 3488 C CA . TYR B 1 143 ? 7.41 -0.668 -2.463 1 98.94 143 TYR B CA 1
ATOM 3489 C C . TYR B 1 143 ? 8.633 -1.159 -3.223 1 98.94 143 TYR B C 1
ATOM 3491 O O . TYR B 1 143 ? 9.734 -0.633 -3.045 1 98.94 143 TYR B O 1
ATOM 3499 N N . ILE B 1 144 ? 8.453 -2.186 -4.062 1 98.94 144 ILE B N 1
ATOM 3500 C CA . ILE B 1 144 ? 9.562 -2.688 -4.867 1 98.94 144 ILE B CA 1
ATOM 3501 C C . ILE B 1 144 ? 10.102 -1.567 -5.754 1 98.94 144 ILE B C 1
ATOM 3503 O O . ILE B 1 144 ? 11.312 -1.346 -5.812 1 98.94 144 ILE B O 1
ATOM 3507 N N . LYS B 1 145 ? 9.219 -0.881 -6.434 1 98.81 145 LYS B N 1
ATOM 3508 C CA . LYS B 1 145 ? 9.625 0.22 -7.301 1 98.81 145 LYS B CA 1
ATOM 3509 C C . LYS B 1 145 ? 10.305 1.329 -6.508 1 98.81 145 LYS B C 1
ATOM 3511 O O . LYS B 1 145 ? 11.258 1.945 -6.984 1 98.81 145 LYS B O 1
ATOM 3516 N N . LEU B 1 146 ? 9.789 1.599 -5.348 1 98.75 146 LEU B N 1
ATOM 3517 C CA . LEU B 1 146 ? 10.414 2.592 -4.48 1 98.75 146 LEU B CA 1
ATOM 3518 C C . LEU B 1 146 ? 11.844 2.193 -4.141 1 98.75 146 LEU B C 1
ATOM 3520 O O . LEU B 1 146 ? 12.75 3.031 -4.168 1 98.75 146 LEU B O 1
ATOM 3524 N N . TYR B 1 147 ? 12.078 0.922 -3.791 1 98.75 147 TYR B N 1
ATOM 3525 C CA . TYR B 1 147 ? 13.414 0.449 -3.449 1 98.75 147 TYR B CA 1
ATOM 3526 C C . TYR B 1 147 ? 14.352 0.537 -4.648 1 98.75 147 TYR B C 1
ATOM 3528 O O . TYR B 1 147 ? 15.547 0.789 -4.496 1 98.75 147 TYR B O 1
ATOM 3536 N N . ASN B 1 148 ? 13.781 0.266 -5.809 1 98.69 148 ASN B N 1
ATOM 3537 C CA . ASN B 1 148 ? 14.57 0.489 -7.016 1 98.69 148 ASN B CA 1
ATOM 3538 C C . ASN B 1 148 ? 15.008 1.944 -7.141 1 98.69 148 ASN B C 1
ATOM 3540 O O . ASN B 1 148 ? 16.188 2.223 -7.395 1 98.69 148 ASN B O 1
ATOM 3544 N N . ASN B 1 149 ? 14.086 2.834 -6.938 1 97.12 149 ASN B N 1
ATOM 3545 C CA . ASN B 1 149 ? 14.359 4.262 -7.062 1 97.12 149 ASN B CA 1
ATOM 3546 C C . ASN B 1 149 ? 15.367 4.734 -6.02 1 97.12 149 ASN B C 1
ATOM 3548 O O . ASN B 1 149 ? 16.25 5.543 -6.32 1 97.12 149 ASN B O 1
ATOM 3552 N N . LEU B 1 150 ? 15.234 4.258 -4.805 1 96.94 150 LEU B N 1
ATOM 3553 C CA . LEU B 1 150 ? 16.031 4.727 -3.682 1 96.94 150 LEU B CA 1
ATOM 3554 C C . LEU B 1 150 ? 17.422 4.105 -3.713 1 96.94 150 LEU B C 1
ATOM 3556 O O . LEU B 1 150 ? 18.422 4.766 -3.371 1 96.94 150 LEU B O 1
ATOM 3560 N N . TYR B 1 151 ? 17.5 2.801 -4.113 1 97.75 151 TYR B N 1
ATOM 3561 C CA . TYR B 1 151 ? 18.734 2.066 -3.844 1 97.75 151 TYR B CA 1
ATOM 3562 C C . TYR B 1 151 ? 19.25 1.39 -5.105 1 97.75 151 TYR B C 1
ATOM 3564 O O . TYR B 1 151 ? 20.328 0.785 -5.098 1 97.75 151 TYR B O 1
ATOM 3572 N N . GLY B 1 152 ? 18.5 1.462 -6.172 1 98.12 152 GLY B N 1
ATOM 3573 C CA . GLY B 1 152 ? 18.906 0.8 -7.398 1 98.12 152 GLY B CA 1
ATOM 3574 C C . GLY B 1 152 ? 18.641 -0.693 -7.391 1 98.12 152 GLY B C 1
ATOM 3575 O O . GLY B 1 152 ? 19.172 -1.432 -8.219 1 98.12 152 GLY B O 1
ATOM 3576 N N . LEU B 1 153 ? 17.812 -1.201 -6.477 1 98.44 153 LEU B N 1
ATOM 3577 C CA . LEU B 1 153 ? 17.469 -2.617 -6.379 1 98.44 153 LEU B CA 1
ATOM 3578 C C . LEU B 1 153 ? 16.828 -3.113 -7.672 1 98.44 153 LEU B C 1
ATOM 3580 O O . LEU B 1 153 ? 15.812 -2.576 -8.109 1 98.44 153 LEU B O 1
ATOM 3584 N N . GLU B 1 154 ? 17.438 -4.094 -8.344 1 98.75 154 GLU B N 1
ATOM 3585 C CA . GLU B 1 154 ? 16.859 -4.664 -9.555 1 98.75 154 GLU B CA 1
ATOM 3586 C C . GLU B 1 154 ? 15.695 -5.598 -9.227 1 98.75 154 GLU B C 1
ATOM 3588 O O . GLU B 1 154 ? 15.742 -6.34 -8.242 1 98.75 154 GLU B O 1
ATOM 3593 N N . TYR B 1 155 ? 14.68 -5.531 -10.148 1 98.88 155 TYR B N 1
ATOM 3594 C CA . TYR B 1 155 ? 13.516 -6.348 -9.812 1 98.88 155 TYR B CA 1
ATOM 3595 C C . TYR B 1 155 ? 12.852 -6.879 -11.078 1 98.88 155 TYR B C 1
ATOM 3597 O O . TYR B 1 155 ? 13.148 -6.43 -12.18 1 98.88 155 TYR B O 1
ATOM 3605 N N . SER B 1 156 ? 12.047 -7.91 -10.938 1 98.94 156 SER B N 1
ATOM 3606 C CA . SER B 1 156 ? 11.016 -8.367 -11.859 1 98.94 156 SER B CA 1
ATOM 3607 C C . SER B 1 156 ? 9.703 -8.633 -11.125 1 98.94 156 SER B C 1
ATOM 3609 O O . SER B 1 156 ? 9.68 -9.336 -10.117 1 98.94 156 SER B O 1
ATOM 3611 N N . ILE B 1 157 ? 8.695 -7.977 -11.562 1 98.94 157 ILE B N 1
ATOM 3612 C CA . ILE B 1 157 ? 7.355 -8.211 -11.047 1 98.94 157 ILE B CA 1
ATOM 3613 C C . ILE B 1 157 ? 6.559 -9.055 -12.039 1 98.94 157 ILE B C 1
ATOM 3615 O O . ILE B 1 157 ? 6.41 -8.672 -13.203 1 98.94 157 ILE B O 1
ATOM 3619 N N . LEU B 1 158 ? 6.098 -10.211 -11.586 1 99 158 LEU B N 1
ATOM 3620 C CA . LEU B 1 158 ? 5.348 -11.125 -12.438 1 99 158 LEU B CA 1
ATOM 3621 C C . LEU B 1 158 ? 3.879 -11.172 -12.023 1 99 158 LEU B C 1
ATOM 3623 O O . LEU B 1 158 ? 3.547 -11.648 -10.938 1 99 158 LEU B O 1
ATOM 3627 N N . ARG B 1 159 ? 2.977 -10.656 -12.844 1 98.94 159 ARG B N 1
ATOM 3628 C CA . ARG B 1 159 ? 1.541 -10.703 -12.586 1 98.94 159 ARG B CA 1
ATOM 3629 C C . ARG B 1 159 ? 0.913 -11.953 -13.195 1 98.94 159 ARG B C 1
ATOM 3631 O O . ARG B 1 159 ? 0.657 -12 -14.398 1 98.94 159 ARG B O 1
ATOM 3638 N N . TYR B 1 160 ? 0.654 -12.898 -12.289 1 98.75 160 TYR B N 1
ATOM 3639 C CA . TYR B 1 160 ? 0.168 -14.203 -12.727 1 98.75 160 TYR B CA 1
ATOM 3640 C C . TYR B 1 160 ? -1.322 -14.156 -13.039 1 98.75 160 TYR B C 1
ATOM 3642 O O . TYR B 1 160 ? -2.092 -13.5 -12.328 1 98.75 160 TYR B O 1
ATOM 3650 N N . SER B 1 161 ? -1.696 -14.836 -14.125 1 98.31 161 SER B N 1
ATOM 3651 C CA . SER B 1 161 ? -3.105 -15.18 -14.281 1 98.31 161 SER B CA 1
ATOM 3652 C C . SER B 1 161 ? -3.494 -16.344 -13.375 1 98.31 161 SER B C 1
ATOM 3654 O O . SER B 1 161 ? -2.908 -16.531 -12.305 1 98.31 161 SER B O 1
ATOM 3656 N N . ASN B 1 162 ? -4.559 -17.109 -13.648 1 97.25 162 ASN B N 1
ATOM 3657 C CA . ASN B 1 162 ? -5 -18.25 -12.836 1 97.25 162 ASN B CA 1
ATOM 3658 C C . ASN B 1 162 ? -4.078 -19.453 -12.992 1 97.25 162 ASN B C 1
ATOM 3660 O O . ASN B 1 162 ? -4.207 -20.203 -13.953 1 97.25 162 ASN B O 1
ATOM 3664 N N . VAL B 1 163 ? -3.277 -19.625 -12.016 1 98.38 163 VAL B N 1
ATOM 3665 C CA . VAL B 1 163 ? -2.293 -20.703 -12.086 1 98.38 163 VAL B CA 1
ATOM 3666 C C . VAL B 1 163 ? -2.926 -22.016 -11.625 1 98.38 163 VAL B C 1
ATOM 3668 O O . VAL B 1 163 ? -3.686 -22.031 -10.656 1 98.38 163 VAL B O 1
ATOM 3671 N N . TYR B 1 164 ? -2.637 -23.078 -12.352 1 97.56 164 TYR B N 1
ATOM 3672 C CA . TYR B 1 164 ? -3.078 -24.406 -11.961 1 97.56 164 TYR B CA 1
ATOM 3673 C C . TYR B 1 164 ? -1.965 -25.438 -12.156 1 97.56 164 TYR B C 1
ATOM 3675 O O . TYR B 1 164 ? -1.03 -25.203 -12.93 1 97.56 164 TYR B O 1
ATOM 3683 N N . GLY B 1 165 ? -2.035 -26.5 -11.461 1 97.81 165 GLY B N 1
ATOM 3684 C CA . GLY B 1 165 ? -1.017 -27.516 -11.617 1 97.81 165 GLY B CA 1
ATOM 3685 C C . GLY B 1 165 ? -0.92 -28.453 -10.43 1 97.81 165 GLY B C 1
ATOM 3686 O O . GLY B 1 165 ? -1.715 -28.359 -9.492 1 97.81 165 GLY B O 1
ATOM 3687 N N . GLU B 1 166 ? 0.071 -29.375 -10.492 1 96.44 166 GLU B N 1
ATOM 3688 C CA . GLU B 1 166 ? 0.335 -30.312 -9.406 1 96.44 166 GLU B CA 1
ATOM 3689 C C . GLU B 1 166 ? 0.723 -29.578 -8.125 1 96.44 166 GLU B C 1
ATOM 3691 O O . GLU B 1 166 ? 1.272 -28.484 -8.18 1 96.44 166 GLU B O 1
ATOM 3696 N N . ARG B 1 167 ? 0.437 -30.141 -6.984 1 95.31 167 ARG B N 1
ATOM 3697 C CA . ARG B 1 167 ? 0.81 -29.672 -5.648 1 95.31 167 ARG B CA 1
ATOM 3698 C C . ARG B 1 167 ? -0.081 -28.516 -5.199 1 95.31 167 ARG B C 1
ATOM 3700 O O . ARG B 1 167 ? 0.129 -27.953 -4.129 1 95.31 167 ARG B O 1
ATOM 3707 N N . GLN B 1 168 ? -1.09 -28.141 -6.07 1 93.25 168 GLN B N 1
ATOM 3708 C CA . GLN B 1 168 ? -2.078 -27.188 -5.574 1 93.25 168 GLN B CA 1
ATOM 3709 C C . GLN B 1 168 ? -3.049 -27.859 -4.609 1 93.25 168 GLN B C 1
ATOM 3711 O O . GLN B 1 168 ? -3.67 -28.859 -4.945 1 93.25 168 GLN B O 1
ATOM 3716 N N . ASN B 1 169 ? -3.061 -27.359 -3.396 1 80.75 169 ASN B N 1
ATOM 3717 C CA . ASN B 1 169 ? -3.906 -27.953 -2.369 1 80.75 169 ASN B CA 1
ATOM 3718 C C . ASN B 1 169 ? -5.387 -27.719 -2.648 1 80.75 169 ASN B C 1
ATOM 3720 O O . ASN B 1 169 ? -5.832 -26.562 -2.699 1 80.75 169 ASN B O 1
ATOM 3724 N N . PRO B 1 170 ? -6.117 -28.797 -2.773 1 68.62 170 PRO B N 1
ATOM 3725 C CA . PRO B 1 170 ? -7.543 -28.594 -3.055 1 68.62 170 PRO B CA 1
ATOM 3726 C C . PRO B 1 170 ? -8.32 -28.078 -1.842 1 68.62 170 PRO B C 1
ATOM 3728 O O . PRO B 1 170 ? -9.438 -27.594 -1.985 1 68.62 170 PRO B O 1
ATOM 3731 N N . LYS B 1 171 ? -8.008 -28.484 -0.587 1 59.47 171 LYS B N 1
ATOM 3732 C CA . LYS B 1 171 ? -8.781 -28.172 0.611 1 59.47 171 LYS B CA 1
ATOM 3733 C C . LYS B 1 171 ? -8.648 -26.703 0.992 1 59.47 171 LYS B C 1
ATOM 3735 O O . LYS B 1 171 ? -9.445 -26.188 1.781 1 59.47 171 LYS B O 1
ATOM 3740 N N . GLY B 1 172 ? -8.008 -26.062 0.254 1 54.97 172 GLY B N 1
ATOM 3741 C CA . GLY B 1 172 ? -7.801 -24.672 0.567 1 54.97 172 GLY B CA 1
ATOM 3742 C C . GLY B 1 172 ? -8.359 -23.734 -0.488 1 54.97 172 GLY B C 1
ATOM 3743 O O . GLY B 1 172 ? -9.383 -24.031 -1.104 1 54.97 172 GLY B O 1
ATOM 3744 N N . GLU B 1 173 ? -8.172 -22.469 -0.344 1 58.62 173 GLU B N 1
ATOM 3745 C CA . GLU B 1 173 ? -8.602 -21.578 -1.417 1 58.62 173 GLU B CA 1
ATOM 3746 C C . GLU B 1 173 ? -7.922 -21.938 -2.736 1 58.62 173 GLU B C 1
ATOM 3748 O O . GLU B 1 173 ? -7.016 -21.234 -3.188 1 58.62 173 GLU B O 1
ATOM 3753 N N . ALA B 1 174 ? -8.289 -23.172 -3.182 1 65.75 174 ALA B N 1
ATOM 3754 C CA . ALA B 1 174 ? -7.75 -23.719 -4.422 1 65.75 174 ALA B CA 1
ATOM 3755 C C . ALA B 1 174 ? -8.438 -23.094 -5.641 1 65.75 174 ALA B C 1
ATOM 3757 O O . ALA B 1 174 ? -9.484 -22.469 -5.512 1 65.75 174 ALA B O 1
ATOM 3758 N N . GLY B 1 175 ? -7.805 -23.172 -6.691 1 88.25 175 GLY B N 1
ATOM 3759 C CA . GLY B 1 175 ? -8.352 -22.781 -7.98 1 88.25 175 GLY B CA 1
ATOM 3760 C C . GLY B 1 175 ? -9.438 -23.719 -8.477 1 88.25 175 GLY B C 1
ATOM 3761 O O . GLY B 1 175 ? -9.531 -24.859 -8.016 1 88.25 175 GLY B O 1
ATOM 3762 N N . VAL B 1 176 ? -10.273 -23.297 -9.203 1 93.5 176 VAL B N 1
ATOM 3763 C CA . VAL B 1 176 ? -11.484 -23.969 -9.68 1 93.5 176 VAL B CA 1
ATOM 3764 C C . VAL B 1 176 ? -11.125 -25.312 -10.297 1 93.5 176 VAL B C 1
ATOM 3766 O O . VAL B 1 176 ? -11.867 -26.297 -10.141 1 93.5 176 VAL B O 1
ATOM 3769 N N . ILE B 1 177 ? -9.992 -25.438 -10.938 1 96.62 177 ILE B N 1
ATOM 3770 C CA . ILE B 1 177 ? -9.578 -26.672 -11.594 1 96.62 177 ILE B CA 1
ATOM 3771 C C . ILE B 1 177 ? -9.352 -27.766 -10.547 1 96.62 177 ILE B C 1
ATOM 3773 O O . ILE B 1 177 ? -9.883 -28.875 -10.664 1 96.62 177 ILE B O 1
ATOM 3777 N N . SER B 1 178 ? -8.562 -27.438 -9.539 1 94.56 178 SER B N 1
ATOM 3778 C CA . SER B 1 178 ? -8.305 -28.391 -8.469 1 94.56 178 SER B CA 1
ATOM 3779 C C . SER B 1 178 ? -9.586 -28.781 -7.75 1 94.56 178 SER B C 1
ATOM 3781 O O . SER B 1 178 ? -9.766 -29.953 -7.375 1 94.56 178 SER B O 1
ATOM 3783 N N . ILE B 1 179 ? -10.469 -27.828 -7.559 1 93.44 179 ILE B N 1
ATOM 3784 C CA . ILE B 1 179 ? -11.734 -28.078 -6.863 1 93.44 179 ILE B CA 1
ATOM 3785 C C . ILE B 1 179 ? -12.602 -29.016 -7.68 1 93.44 179 ILE B C 1
ATOM 3787 O O . ILE B 1 179 ? -13.148 -30 -7.148 1 93.44 179 ILE B O 1
ATOM 3791 N N . PHE B 1 180 ? -12.766 -28.781 -8.969 1 96.19 180 PHE B N 1
ATOM 3792 C CA . PHE B 1 180 ? -13.578 -29.625 -9.836 1 96.19 180 PHE B CA 1
ATOM 3793 C C . PHE B 1 180 ? -13.062 -31.047 -9.836 1 96.19 180 PHE B C 1
ATOM 3795 O O . PHE B 1 180 ? -13.836 -32 -9.633 1 96.19 180 PHE B O 1
ATOM 3802 N N . ILE B 1 181 ? -11.797 -31.219 -10.062 1 96.44 181 ILE B N 1
ATOM 3803 C CA . ILE B 1 181 ? -11.203 -32.562 -10.156 1 96.44 181 ILE B CA 1
ATOM 3804 C C . ILE B 1 181 ? -11.359 -33.281 -8.828 1 96.44 181 ILE B C 1
ATOM 3806 O O . ILE B 1 181 ? -11.727 -34.469 -8.797 1 96.44 181 ILE B O 1
ATOM 3810 N N . SER B 1 182 ? -11.102 -32.562 -7.742 1 94.62 182 SER B N 1
ATOM 3811 C CA . SER B 1 182 ? -11.227 -33.156 -6.418 1 94.62 182 SER B CA 1
ATOM 3812 C C . SER B 1 182 ? -12.656 -33.656 -6.16 1 94.62 182 SER B C 1
ATOM 3814 O O . SER B 1 182 ? -12.867 -34.75 -5.656 1 94.62 182 SER B O 1
ATOM 3816 N N . LYS B 1 183 ? -13.625 -32.812 -6.457 1 94.75 183 LYS B N 1
ATOM 3817 C CA . LYS B 1 183 ? -15.031 -33.156 -6.266 1 94.75 183 LYS B CA 1
ATOM 3818 C C . LYS B 1 183 ? -15.406 -34.406 -7.094 1 94.75 183 LYS B C 1
ATOM 3820 O O . LYS B 1 183 ? -16.062 -35.312 -6.59 1 94.75 183 LYS B O 1
ATOM 3825 N N . ILE B 1 184 ? -15.008 -34.469 -8.289 1 96.12 184 ILE B N 1
ATOM 3826 C CA . ILE B 1 184 ? -15.328 -35.562 -9.172 1 96.12 184 ILE B CA 1
ATOM 3827 C C . ILE B 1 184 ? -14.688 -36.844 -8.648 1 96.12 184 ILE B C 1
ATOM 3829 O O . ILE B 1 184 ? -15.328 -37.906 -8.617 1 96.12 184 ILE B O 1
ATOM 3833 N N . LEU B 1 185 ? -13.438 -36.75 -8.234 1 94.75 185 LEU B N 1
ATOM 3834 C CA . LEU B 1 185 ? -12.734 -37.906 -7.699 1 94.75 185 LEU B CA 1
ATOM 3835 C C . LEU B 1 185 ? -13.438 -38.438 -6.461 1 94.75 185 LEU B C 1
ATOM 3837 O O . LEU B 1 185 ? -13.398 -39.656 -6.195 1 94.75 185 LEU B O 1
ATOM 3841 N N . SER B 1 186 ? -14.102 -37.562 -5.746 1 93.81 186 SER B N 1
ATOM 3842 C CA . SER B 1 186 ? -14.789 -37.938 -4.523 1 93.81 186 SER B CA 1
ATOM 3843 C C . SER B 1 186 ? -16.234 -38.344 -4.812 1 93.81 186 SER B C 1
ATOM 3845 O O . SER B 1 186 ? -17 -38.625 -3.891 1 93.81 186 SER B O 1
ATOM 3847 N N . GLY B 1 187 ? -16.562 -38.281 -6.027 1 93.88 187 GLY B N 1
ATOM 3848 C CA . GLY B 1 187 ? -17.922 -38.625 -6.426 1 93.88 187 GLY B CA 1
ATOM 3849 C C . GLY B 1 187 ? -18.938 -37.531 -6.152 1 93.88 187 GLY B C 1
ATOM 3850 O O . GLY B 1 187 ? -20.141 -37.812 -6.113 1 93.88 187 GLY B O 1
ATOM 3851 N N . GLU B 1 188 ? -18.5 -36.406 -5.887 1 95.44 188 GLU B N 1
ATOM 3852 C CA . GLU B 1 188 ? -19.359 -35.25 -5.625 1 95.44 188 GLU B CA 1
ATOM 3853 C C . GLU B 1 188 ? -19.547 -34.406 -6.875 1 95.44 188 GLU B C 1
ATOM 3855 O O . GLU B 1 188 ? -18.688 -34.406 -7.773 1 95.44 188 GLU B O 1
ATOM 3860 N N . ARG B 1 189 ? -20.656 -33.688 -6.938 1 96.88 189 ARG B N 1
ATOM 3861 C CA . ARG B 1 189 ? -20.891 -32.781 -8.055 1 96.88 189 ARG B CA 1
ATOM 3862 C C . ARG B 1 189 ? -20.219 -31.422 -7.812 1 96.88 189 ARG B C 1
ATOM 3864 O O . ARG B 1 189 ? -20.422 -30.812 -6.762 1 96.88 189 ARG B O 1
ATOM 3871 N N . PRO B 1 190 ? -19.438 -30.906 -8.727 1 96.25 190 PRO B N 1
ATOM 3872 C CA . PRO B 1 190 ? -18.875 -29.562 -8.602 1 96.25 190 PRO B CA 1
ATOM 3873 C C . PRO B 1 190 ? -19.922 -28.453 -8.68 1 96.25 190 PRO B C 1
ATOM 3875 O O . PRO B 1 190 ? -20.969 -28.656 -9.297 1 96.25 190 PRO B O 1
ATOM 3878 N N . VAL B 1 191 ? -19.641 -27.359 -8.062 1 96.5 191 VAL B N 1
ATOM 3879 C CA . VAL B 1 191 ? -20.531 -26.203 -8.062 1 96.5 191 VAL B CA 1
ATOM 3880 C C . VAL B 1 191 ? -19.938 -25.094 -8.93 1 96.5 191 VAL B C 1
ATOM 3882 O O . VAL B 1 191 ? -18.75 -24.781 -8.812 1 96.5 191 VAL B O 1
ATOM 3885 N N . ILE B 1 192 ? -20.656 -24.562 -9.805 1 97 192 ILE B N 1
ATOM 3886 C CA . ILE B 1 192 ? -20.312 -23.375 -10.578 1 97 192 ILE B CA 1
ATOM 3887 C C . I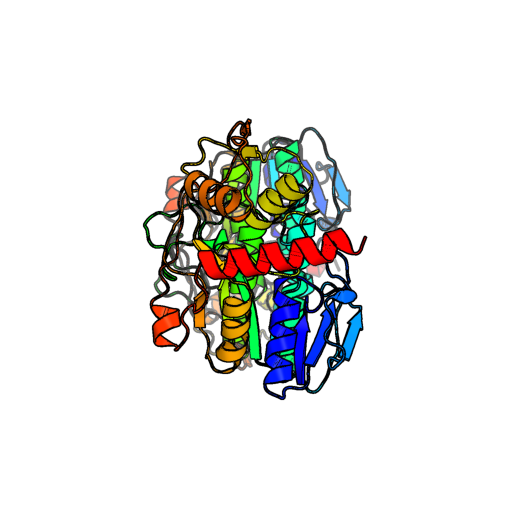LE B 1 192 ? -21.078 -22.172 -10.055 1 97 192 ILE B C 1
ATOM 3889 O O . ILE B 1 192 ? -22.312 -22.156 -10.094 1 97 192 ILE B O 1
ATOM 3893 N N . PHE B 1 193 ? -20.438 -21.25 -9.547 1 95 193 PHE B N 1
ATOM 3894 C CA . PHE B 1 193 ? -21.078 -20.031 -9.086 1 95 193 PHE B CA 1
ATOM 3895 C C . PHE B 1 193 ? -21.344 -19.094 -10.25 1 95 193 PHE B C 1
ATOM 3897 O O . PHE B 1 193 ? -20.406 -18.641 -10.93 1 95 193 PHE B O 1
ATOM 3904 N N . GLY B 1 194 ? -22.562 -18.734 -10.469 1 94.94 194 GLY B N 1
ATOM 3905 C CA . GLY B 1 194 ? -22.984 -18 -11.656 1 94.94 194 GLY B CA 1
ATOM 3906 C C . GLY B 1 194 ? -23.469 -18.906 -12.773 1 94.94 194 GLY B C 1
ATOM 3907 O O . GLY B 1 194 ? -23.922 -20.031 -12.523 1 94.94 194 GLY B O 1
ATOM 3908 N N . ASN B 1 195 ? -23.406 -18.375 -13.953 1 96.44 195 ASN B N 1
ATOM 3909 C CA . ASN B 1 195 ? -23.953 -19.109 -15.078 1 96.44 195 ASN B CA 1
ATOM 3910 C C . ASN B 1 195 ? -22.859 -19.875 -15.828 1 96.44 195 ASN B C 1
ATOM 3912 O O . ASN B 1 195 ? -23.141 -20.547 -16.828 1 96.44 195 ASN B O 1
ATOM 3916 N N . GLY B 1 196 ? -21.672 -19.719 -15.352 1 97.25 196 GLY B N 1
ATOM 3917 C CA . GLY B 1 196 ? -20.562 -20.484 -15.906 1 97.25 196 GLY B CA 1
ATOM 3918 C C . GLY B 1 196 ? -19.984 -19.859 -17.156 1 97.25 196 GLY B C 1
ATOM 3919 O O . GLY B 1 196 ? -19.031 -20.391 -17.734 1 97.25 196 GLY B O 1
ATOM 3920 N N . GLU B 1 197 ? -20.484 -18.734 -17.516 1 97.19 197 GLU B N 1
ATOM 3921 C CA . GLU B 1 197 ? -20 -18.078 -18.734 1 97.19 197 GLU B CA 1
ATOM 3922 C C . GLU B 1 197 ? -18.844 -17.125 -18.422 1 97.19 197 GLU B C 1
ATOM 3924 O O . GLU B 1 197 ? -18.203 -16.609 -19.344 1 97.19 197 GLU B O 1
ATOM 3929 N N . GLN B 1 198 ? -18.547 -16.891 -17.125 1 96.62 198 GLN B N 1
ATOM 3930 C CA . GLN B 1 198 ? -17.344 -16.141 -16.781 1 96.62 198 GLN B CA 1
ATOM 3931 C C . GLN B 1 198 ? -16.094 -16.844 -17.266 1 96.62 198 GLN B C 1
ATOM 3933 O O . GLN B 1 198 ? -16.047 -18.078 -17.312 1 96.62 198 GLN B O 1
ATOM 3938 N N . THR B 1 199 ? -15.164 -16.078 -17.688 1 97.62 199 THR B N 1
ATOM 3939 C CA . THR B 1 199 ? -13.961 -16.641 -18.297 1 97.62 199 THR B CA 1
ATOM 3940 C C . THR B 1 199 ? -12.742 -16.422 -17.391 1 97.62 199 THR B C 1
ATOM 3942 O O . THR B 1 199 ? -12.781 -15.586 -16.484 1 97.62 199 THR B O 1
ATOM 3945 N N . ARG B 1 200 ? -11.75 -17.219 -17.562 1 97.75 200 ARG B N 1
ATOM 3946 C CA . ARG B 1 200 ? -10.445 -17.094 -16.922 1 97.75 200 ARG B CA 1
ATOM 3947 C C . ARG B 1 200 ? -9.32 -17.438 -17.891 1 97.75 200 ARG B C 1
ATOM 3949 O O . ARG B 1 200 ? -9.539 -18.141 -18.875 1 97.75 200 ARG B O 1
ATOM 3956 N N . ASP B 1 201 ? -8.195 -16.906 -17.703 1 98.38 201 ASP B N 1
ATOM 3957 C CA . ASP B 1 201 ? -6.922 -17.266 -18.328 1 98.38 201 ASP B CA 1
ATOM 3958 C C . ASP B 1 201 ? -6.129 -18.219 -17.422 1 98.38 201 ASP B C 1
ATOM 3960 O O . ASP B 1 201 ? -5.48 -17.766 -16.469 1 98.38 201 ASP B O 1
ATOM 3964 N N . PHE B 1 202 ? -6.156 -19.547 -17.734 1 98.5 202 PHE B N 1
ATOM 3965 C CA . PHE B 1 202 ? -5.484 -20.531 -16.891 1 98.5 202 PHE B CA 1
ATOM 3966 C C . PHE B 1 202 ? -4.09 -20.844 -17.422 1 98.5 202 PHE B C 1
ATOM 3968 O O . PHE B 1 202 ? -3.932 -21.25 -18.562 1 98.5 202 PHE B O 1
ATOM 3975 N N . VAL B 1 203 ? -3.1 -20.672 -16.578 1 98.81 203 VAL B N 1
ATOM 3976 C CA . VAL B 1 203 ? -1.717 -20.922 -16.969 1 98.81 203 VAL B CA 1
ATOM 3977 C C . VAL B 1 203 ? -1.126 -22.031 -16.109 1 98.81 203 VAL B C 1
ATOM 3979 O O . VAL B 1 203 ? -1.361 -22.078 -14.898 1 98.81 203 VAL B O 1
ATOM 3982 N N . TYR B 1 204 ? -0.462 -22.969 -16.719 1 98.81 204 TYR B N 1
ATOM 3983 C CA . TYR B 1 204 ? 0.1 -24.125 -16.047 1 98.81 204 TYR B CA 1
ATOM 3984 C C . TYR B 1 204 ? 1.264 -23.734 -15.148 1 98.81 204 TYR B C 1
ATOM 3986 O O . TYR B 1 204 ? 2.098 -22.906 -15.531 1 98.81 204 TYR B O 1
ATOM 3994 N N . VAL B 1 205 ? 1.392 -24.328 -13.977 1 98.75 205 VAL B N 1
ATOM 3995 C CA . VAL B 1 205 ? 2.332 -23.938 -12.93 1 98.75 205 VAL B CA 1
ATOM 3996 C C . VAL B 1 205 ? 3.764 -24.141 -13.43 1 98.75 205 VAL B C 1
ATOM 3998 O O . VAL B 1 205 ? 4.656 -23.359 -13.07 1 98.75 205 VAL B O 1
ATOM 4001 N N . GLY B 1 206 ? 4.016 -25.172 -14.172 1 98.81 206 GLY B N 1
ATOM 4002 C CA . GLY B 1 206 ? 5.344 -25.391 -14.719 1 98.81 206 GLY B CA 1
ATOM 4003 C C . GLY B 1 206 ? 5.816 -24.234 -15.586 1 98.81 206 GLY B C 1
ATOM 4004 O O . GLY B 1 206 ? 7.004 -23.891 -15.586 1 98.81 206 GLY B O 1
ATOM 4005 N N . ASP B 1 207 ? 4.918 -23.656 -16.391 1 98.94 207 ASP B N 1
ATOM 4006 C CA . ASP B 1 207 ? 5.238 -22.5 -17.219 1 98.94 207 ASP B CA 1
ATOM 4007 C C . ASP B 1 207 ? 5.504 -21.266 -16.359 1 98.94 207 ASP B C 1
ATOM 4009 O O . ASP B 1 207 ? 6.383 -20.453 -16.656 1 98.94 207 ASP B O 1
ATOM 4013 N N . VAL B 1 208 ? 4.73 -21.109 -15.297 1 98.94 208 VAL B N 1
ATOM 4014 C CA . VAL B 1 208 ? 4.934 -20.016 -14.359 1 98.94 208 VAL B CA 1
ATOM 4015 C C . VAL B 1 208 ? 6.305 -20.141 -13.703 1 98.94 208 VAL B C 1
ATOM 4017 O O . VAL B 1 208 ? 7.023 -19.141 -13.555 1 98.94 208 VAL B O 1
ATOM 4020 N N . ALA B 1 209 ? 6.656 -21.344 -13.266 1 98.94 209 ALA B N 1
ATOM 4021 C CA . ALA B 1 209 ? 7.965 -21.594 -12.672 1 98.94 209 ALA B CA 1
ATOM 4022 C C . ALA B 1 209 ? 9.086 -21.203 -13.633 1 98.94 209 ALA B C 1
ATOM 4024 O O . ALA B 1 209 ? 10.078 -20.594 -13.227 1 98.94 209 ALA B O 1
ATOM 4025 N N . LYS B 1 210 ? 8.906 -21.578 -14.906 1 98.88 210 LYS B N 1
ATOM 4026 C CA . LYS B 1 210 ? 9.891 -21.234 -15.922 1 98.88 210 LYS B CA 1
ATOM 4027 C C . LYS B 1 210 ? 10.062 -19.719 -16.016 1 98.88 210 LYS B C 1
ATOM 4029 O O . LYS B 1 210 ? 11.188 -19.219 -16.156 1 98.88 210 LYS B O 1
ATOM 4034 N N . ALA B 1 211 ? 8.977 -18.969 -15.961 1 98.94 211 ALA B N 1
ATOM 4035 C CA . ALA B 1 211 ? 9.031 -17.5 -16 1 98.94 211 ALA B CA 1
ATOM 4036 C C . ALA B 1 211 ? 9.875 -16.953 -14.859 1 98.94 211 ALA B C 1
ATOM 4038 O O . ALA B 1 211 ? 10.609 -15.969 -15.039 1 98.94 211 ALA B O 1
ATOM 4039 N N . ASN B 1 212 ? 9.805 -17.516 -13.688 1 98.94 212 ASN B N 1
ATOM 4040 C CA . ASN B 1 212 ? 10.578 -17.062 -12.531 1 98.94 212 ASN B CA 1
ATOM 4041 C C . ASN B 1 212 ? 12.078 -17.25 -12.75 1 98.94 212 ASN B C 1
ATOM 4043 O O . ASN B 1 212 ? 12.867 -16.359 -12.422 1 98.94 212 ASN B O 1
ATOM 4047 N N . VAL B 1 213 ? 12.453 -18.391 -13.281 1 98.88 213 VAL B N 1
ATOM 4048 C CA . VAL B 1 213 ? 13.859 -18.641 -13.562 1 98.88 213 VAL B CA 1
ATOM 4049 C C . VAL B 1 213 ? 14.367 -17.641 -14.609 1 98.88 213 VAL B C 1
ATOM 4051 O O . VAL B 1 213 ? 15.445 -17.078 -14.461 1 98.88 213 VAL B O 1
ATOM 4054 N N . MET B 1 214 ? 13.586 -17.438 -15.633 1 98.88 214 MET B N 1
ATOM 4055 C CA . MET B 1 214 ? 13.977 -16.5 -16.688 1 98.88 214 MET B CA 1
ATOM 4056 C C . MET B 1 214 ? 14.062 -15.07 -16.156 1 98.88 214 MET B C 1
ATOM 4058 O O . MET B 1 214 ? 14.898 -14.289 -16.594 1 98.88 214 MET B O 1
ATOM 4062 N N . ALA B 1 215 ? 13.219 -14.734 -15.227 1 98.88 215 ALA B N 1
ATOM 4063 C CA . ALA B 1 215 ? 13.133 -13.398 -14.656 1 98.88 215 ALA B CA 1
ATOM 4064 C C . ALA B 1 215 ? 14.422 -13.023 -13.922 1 98.88 215 ALA B C 1
ATOM 4066 O O . ALA B 1 215 ? 14.672 -11.852 -13.656 1 98.88 215 ALA B O 1
ATOM 4067 N N . LEU B 1 216 ? 15.234 -14.047 -13.57 1 98.69 216 LEU B N 1
ATOM 4068 C CA . LEU B 1 216 ? 16.547 -13.773 -12.992 1 98.69 216 LEU B CA 1
ATOM 4069 C C . LEU B 1 216 ? 17.375 -12.891 -13.922 1 98.69 216 LEU B C 1
ATOM 4071 O O . LEU B 1 216 ? 18.25 -12.164 -13.469 1 98.69 216 LEU B O 1
ATOM 4075 N N . ASN B 1 217 ? 16.969 -12.914 -15.195 1 98.12 217 ASN B N 1
ATOM 4076 C CA . ASN B 1 217 ? 17.75 -12.156 -16.172 1 98.12 217 ASN B CA 1
ATOM 4077 C C . ASN B 1 217 ? 16.984 -10.945 -16.688 1 98.12 217 ASN B C 1
ATOM 4079 O O . ASN B 1 217 ? 17.469 -10.25 -17.594 1 98.12 217 ASN B O 1
ATOM 4083 N N . TRP B 1 218 ? 15.773 -10.711 -16.297 1 98.62 218 TRP B N 1
ATOM 4084 C CA . TRP B 1 218 ? 15 -9.531 -16.672 1 98.62 218 TRP B CA 1
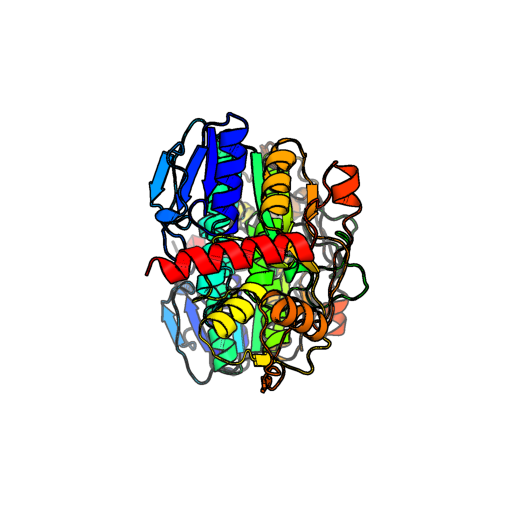ATOM 4085 C C . TRP B 1 218 ? 15.328 -8.352 -15.766 1 98.62 218 TRP B C 1
ATOM 4087 O O . TRP B 1 218 ? 15.641 -8.531 -14.586 1 98.62 218 TRP B O 1
ATOM 4097 N N . LYS B 1 219 ? 15.344 -7.137 -16.25 1 97.94 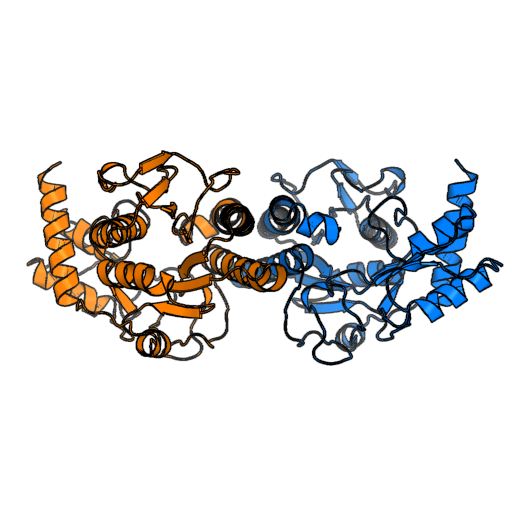219 LYS B N 1
ATOM 4098 C CA . LYS B 1 219 ? 15.727 -5.969 -15.461 1 97.94 219 LYS B CA 1
ATOM 4099 C C . LYS B 1 219 ? 14.562 -4.992 -15.328 1 97.94 219 LYS B C 1
ATOM 4101 O O . LYS B 1 219 ? 14.172 -4.348 -16.312 1 97.94 219 LYS B O 1
ATOM 4106 N N . ASN B 1 220 ? 14.078 -4.844 -14.18 1 98.44 220 ASN B N 1
ATOM 4107 C CA . ASN B 1 220 ? 13.078 -3.838 -13.828 1 98.44 220 ASN B CA 1
ATOM 4108 C C . ASN B 1 220 ? 11.852 -3.928 -14.727 1 98.44 220 ASN B C 1
ATOM 4110 O O . ASN B 1 220 ? 11.43 -2.93 -15.312 1 98.44 220 ASN B O 1
ATOM 4114 N N . GLU B 1 221 ? 11.242 -5.121 -14.789 1 97.81 221 GLU B N 1
ATOM 4115 C CA . GLU B 1 221 ? 10.086 -5.414 -15.633 1 97.81 221 GLU B CA 1
ATOM 4116 C C . GLU B 1 221 ? 8.859 -5.754 -14.789 1 97.81 221 GLU B C 1
ATOM 4118 O O . GLU B 1 221 ? 8.984 -6.32 -13.703 1 97.81 221 GLU B O 1
ATOM 4123 N N . VAL B 1 222 ? 7.742 -5.285 -15.203 1 98.88 222 VAL B N 1
ATOM 4124 C CA . VAL B 1 222 ? 6.441 -5.824 -14.82 1 98.88 222 VAL B CA 1
ATOM 4125 C C . VAL B 1 222 ? 5.855 -6.633 -15.984 1 98.88 222 VAL B C 1
ATOM 4127 O O . VAL B 1 222 ? 5.684 -6.109 -17.078 1 98.88 222 VAL B O 1
ATOM 4130 N N . VAL B 1 223 ? 5.605 -7.883 -15.758 1 98.94 223 VAL B N 1
ATOM 4131 C CA . VAL B 1 223 ? 5.305 -8.773 -16.875 1 98.94 223 VAL B CA 1
ATOM 4132 C C . VAL B 1 223 ? 4.07 -9.609 -16.547 1 98.94 223 VAL B C 1
ATOM 4134 O O . VAL B 1 223 ? 4.004 -10.242 -15.484 1 98.94 223 VAL B O 1
ATOM 4137 N N . ASN B 1 224 ? 3.111 -9.586 -17.422 1 98.94 224 ASN B N 1
ATOM 4138 C CA . ASN B 1 224 ? 1.995 -10.523 -17.359 1 98.94 224 ASN B CA 1
ATOM 4139 C C . ASN B 1 224 ? 2.439 -11.953 -17.672 1 98.94 224 ASN B C 1
ATOM 4141 O O . ASN B 1 224 ? 3.102 -12.18 -18.688 1 98.94 224 ASN B O 1
ATOM 4145 N N . ILE B 1 225 ? 2.109 -12.844 -16.812 1 98.94 225 ILE B N 1
ATOM 4146 C CA . ILE B 1 225 ? 2.375 -14.258 -17.031 1 98.94 225 ILE B CA 1
ATOM 4147 C C . ILE B 1 225 ? 1.057 -15.023 -17.109 1 98.94 225 ILE B C 1
ATOM 4149 O O . ILE B 1 225 ? 0.42 -15.297 -16.094 1 98.94 225 ILE B O 1
ATOM 4153 N N . GLY B 1 226 ? 0.62 -15.336 -18.203 1 98.81 226 GLY B N 1
ATOM 4154 C CA . GLY B 1 226 ? -0.601 -16.047 -18.562 1 98.81 226 GLY B CA 1
ATOM 4155 C C . GLY B 1 226 ? -0.541 -16.688 -19.938 1 98.81 226 GLY B C 1
ATOM 4156 O O . GLY B 1 226 ? 0.545 -16.922 -20.469 1 98.81 226 GLY B O 1
ATOM 4157 N N . THR B 1 227 ? -1.689 -17.078 -20.484 1 98.62 227 THR B N 1
ATOM 4158 C CA . THR B 1 227 ? -1.686 -17.734 -21.797 1 98.62 227 THR B CA 1
ATOM 4159 C C . THR B 1 227 ? -2.166 -16.781 -22.875 1 98.62 227 THR B C 1
ATOM 4161 O O . THR B 1 227 ? -1.968 -17.031 -24.062 1 98.62 227 THR B O 1
ATOM 4164 N N . GLY B 1 228 ? -2.838 -15.727 -22.469 1 98.38 228 GLY B N 1
ATOM 4165 C CA . GLY B 1 228 ? -3.414 -14.805 -23.438 1 98.38 228 GLY B CA 1
ATOM 4166 C C . GLY B 1 228 ? -4.707 -15.312 -24.047 1 98.38 228 GLY B C 1
ATOM 4167 O O . GLY B 1 228 ? -5.223 -14.719 -25 1 98.38 228 GLY B O 1
ATOM 4168 N N . THR B 1 229 ? -5.199 -16.359 -23.531 1 97.81 229 THR B N 1
ATOM 4169 C CA . THR B 1 229 ? -6.469 -16.922 -23.969 1 97.81 229 THR B CA 1
ATOM 4170 C C . THR B 1 229 ? -7.426 -17.109 -22.797 1 97.81 229 THR B C 1
ATOM 4172 O O . THR B 1 229 ? -6.992 -17.234 -21.656 1 97.81 229 THR B O 1
ATOM 4175 N N . GLU B 1 230 ? -8.711 -17.016 -23.109 1 97.81 230 GLU B N 1
ATOM 4176 C CA . GLU B 1 230 ? -9.695 -17.203 -22.047 1 97.81 230 GLU B CA 1
ATOM 4177 C C . GLU B 1 230 ? -10.57 -18.422 -22.328 1 97.81 230 GLU B C 1
ATOM 4179 O O . GLU B 1 230 ? -10.719 -18.844 -23.484 1 97.81 230 GLU B O 1
ATOM 4184 N N . ILE B 1 231 ? -11.109 -19 -21.312 1 98.44 231 ILE B N 1
ATOM 4185 C CA . ILE B 1 231 ? -12.047 -20.109 -21.391 1 98.44 231 ILE B CA 1
ATOM 4186 C C . ILE B 1 231 ? -13.156 -19.922 -20.359 1 98.44 231 ILE B C 1
ATOM 4188 O O . ILE B 1 231 ? -12.906 -19.453 -19.25 1 98.44 231 ILE B O 1
ATOM 4192 N N . THR B 1 232 ? -14.367 -20.234 -20.734 1 98.44 232 THR B N 1
ATOM 4193 C CA . THR B 1 232 ? -15.477 -20.156 -19.781 1 98.44 232 THR B CA 1
ATOM 4194 C C . THR B 1 232 ? -15.383 -21.281 -18.766 1 98.44 232 THR B C 1
ATOM 4196 O O . THR B 1 232 ? -14.805 -22.328 -19.031 1 98.44 232 THR B O 1
ATOM 4199 N N . ILE B 1 233 ? -15.984 -21.062 -17.656 1 97.88 233 ILE B N 1
ATOM 4200 C CA . ILE B 1 233 ? -16 -22.094 -16.625 1 97.88 233 ILE B CA 1
ATOM 4201 C C . ILE B 1 233 ? -16.797 -23.312 -17.109 1 97.88 233 ILE B C 1
ATOM 4203 O O . ILE B 1 233 ? -16.453 -24.453 -16.812 1 97.88 233 ILE B O 1
ATOM 4207 N N . ASN B 1 234 ? -17.844 -23.078 -17.906 1 98.56 234 ASN B N 1
ATOM 4208 C CA . ASN B 1 234 ? -18.609 -24.172 -18.484 1 98.56 234 ASN B CA 1
ATOM 4209 C C . ASN B 1 234 ? -17.766 -25.031 -19.406 1 98.56 234 ASN B C 1
ATOM 4211 O O . ASN B 1 234 ? -17.797 -26.266 -19.344 1 98.56 234 ASN B O 1
ATOM 4215 N N . LYS B 1 235 ? -17.078 -24.391 -20.297 1 98.62 235 LYS B N 1
ATOM 4216 C CA . LYS B 1 235 ? -16.219 -25.125 -21.219 1 98.62 235 LYS B CA 1
ATOM 4217 C C . LYS B 1 235 ? -15.125 -25.891 -20.469 1 98.62 235 LYS B C 1
ATOM 4219 O O . LYS B 1 235 ? -14.805 -27.031 -20.797 1 98.62 235 LYS B O 1
ATOM 4224 N N . LEU B 1 236 ? -14.516 -25.219 -19.469 1 98.69 236 LEU B N 1
ATOM 4225 C CA . LEU B 1 236 ? -13.523 -25.875 -18.625 1 98.69 236 LEU B CA 1
ATOM 4226 C C . LEU B 1 236 ? -14.102 -27.125 -17.984 1 98.69 236 LEU B C 1
ATOM 4228 O O . LEU B 1 236 ? -13.469 -28.188 -18 1 98.69 236 LEU B O 1
ATOM 4232 N N . TYR B 1 237 ? -15.258 -27.016 -17.406 1 98.44 237 TYR B N 1
ATOM 4233 C CA . TYR B 1 237 ? -15.914 -28.141 -16.734 1 98.44 237 TYR B CA 1
ATOM 4234 C C . TYR B 1 237 ? -16.141 -29.281 -17.719 1 98.44 237 TYR B C 1
ATOM 4236 O O . TYR B 1 237 ? -15.914 -30.453 -17.375 1 98.44 237 TYR B O 1
ATOM 4244 N N . LYS B 1 238 ? -16.594 -28.938 -18.859 1 98.38 238 LYS B N 1
ATOM 4245 C CA . LYS B 1 238 ? -16.859 -29.953 -19.875 1 98.38 238 LYS B CA 1
ATOM 4246 C C . LYS B 1 238 ? -15.594 -30.734 -20.219 1 98.38 238 LYS B C 1
ATOM 4248 O O . LYS B 1 238 ? -15.625 -31.953 -20.328 1 98.38 238 LYS B O 1
ATOM 4253 N N . ILE B 1 239 ? -14.492 -30.031 -20.391 1 98.62 239 ILE B N 1
ATOM 4254 C CA . ILE B 1 239 ? -13.219 -30.672 -20.719 1 98.62 239 ILE B CA 1
ATOM 4255 C C . ILE B 1 239 ? -12.82 -31.609 -19.578 1 98.62 239 ILE B C 1
ATOM 4257 O O . ILE B 1 239 ? -12.43 -32.75 -19.828 1 98.62 239 ILE B O 1
ATOM 4261 N N . ILE B 1 240 ? -12.938 -31.141 -18.344 1 98.44 240 ILE B N 1
ATOM 4262 C CA . ILE B 1 240 ? -12.531 -31.922 -17.172 1 98.44 240 ILE B CA 1
ATOM 4263 C C . ILE B 1 240 ? -13.398 -33.156 -17.047 1 98.44 240 ILE B C 1
ATOM 4265 O O . ILE B 1 240 ? -12.891 -34.281 -16.844 1 98.44 240 ILE B O 1
ATOM 4269 N N . LYS B 1 241 ? -14.711 -32.969 -17.156 1 97.31 241 LYS B N 1
ATOM 4270 C CA . LYS B 1 241 ? -15.602 -34.094 -16.984 1 97.31 241 LYS B CA 1
ATOM 4271 C C . LYS B 1 241 ? -15.375 -35.156 -18.062 1 97.31 241 LYS B C 1
ATOM 4273 O O . LYS B 1 241 ? -15.43 -36.375 -17.781 1 97.31 241 LYS B O 1
ATOM 4278 N N . GLU B 1 242 ? -15.102 -34.719 -19.266 1 97.94 242 GLU B N 1
ATOM 4279 C CA . GLU B 1 242 ? -14.797 -35.656 -20.344 1 97.94 242 GLU B CA 1
ATOM 4280 C C . GLU B 1 242 ? -13.516 -36.438 -20.062 1 97.94 242 GLU B C 1
ATOM 4282 O O . GLU B 1 242 ? -13.477 -37.656 -20.219 1 97.94 242 GLU B O 1
ATOM 4287 N N . LYS B 1 243 ? -12.508 -35.75 -19.656 1 98.06 243 LYS B N 1
ATOM 4288 C CA . LYS B 1 243 ? -11.219 -36.375 -19.359 1 98.06 243 LYS B CA 1
ATOM 4289 C C . LYS B 1 243 ? -11.336 -37.375 -18.219 1 98.06 243 LYS B C 1
ATOM 4291 O O . LYS B 1 243 ? -10.547 -38.312 -18.125 1 98.06 243 LYS B O 1
ATOM 4296 N N . MET B 1 244 ? -12.289 -37.188 -17.375 1 97.88 244 MET B N 1
ATOM 4297 C CA . MET B 1 244 ? -12.391 -38 -16.188 1 97.88 244 MET B CA 1
ATOM 4298 C C . MET B 1 244 ? -13.523 -39.031 -16.312 1 97.88 244 MET B C 1
ATOM 4300 O O . MET B 1 244 ? -13.852 -39.719 -15.352 1 97.88 244 MET B O 1
ATOM 4304 N N . ASN B 1 245 ? -14.164 -39.062 -17.469 1 97.25 245 ASN B N 1
ATOM 4305 C CA . ASN B 1 245 ? -15.305 -39.938 -17.719 1 97.25 245 ASN B CA 1
ATOM 4306 C C . ASN B 1 245 ? -16.375 -39.75 -16.641 1 97.25 245 ASN B C 1
ATOM 4308 O O . ASN B 1 245 ? -16.828 -40.75 -16.047 1 97.25 245 ASN B O 1
ATOM 4312 N N . TYR B 1 246 ? -16.625 -38.594 -16.344 1 96.31 246 TYR B N 1
ATOM 4313 C CA . TYR B 1 246 ? -17.656 -38.188 -15.398 1 96.31 246 TYR B CA 1
ATOM 4314 C C . TYR B 1 246 ? -18.891 -37.688 -16.125 1 96.31 246 TYR B C 1
ATOM 4316 O O . TYR B 1 246 ? -18.797 -36.969 -17.125 1 96.31 246 TYR B O 1
ATOM 4324 N N . ASN B 1 247 ? -20.125 -38 -15.727 1 94.25 247 ASN B N 1
ATOM 4325 C CA . ASN B 1 247 ? -21.297 -37.781 -16.547 1 94.25 247 ASN B CA 1
ATOM 4326 C C . ASN B 1 247 ? -22.25 -36.781 -15.906 1 94.25 247 ASN B C 1
ATOM 4328 O O . ASN B 1 247 ? -23.188 -36.281 -16.562 1 94.25 247 ASN B O 1
ATOM 4332 N N . GLU B 1 248 ? -22.031 -36.344 -14.703 1 97.06 248 GLU B N 1
ATOM 4333 C CA . GLU B 1 248 ? -22.984 -35.469 -14.031 1 97.06 248 GLU B CA 1
ATOM 4334 C C . GLU B 1 248 ? -22.766 -34 -14.438 1 97.06 248 GLU B C 1
ATOM 4336 O O . GLU B 1 248 ? -21.641 -33.594 -14.711 1 97.06 248 GLU B O 1
ATOM 4341 N N . GLU B 1 249 ? -23.859 -33.281 -14.516 1 97.25 249 GLU B N 1
ATOM 4342 C CA . GLU B 1 249 ? -23.781 -31.828 -14.68 1 97.25 249 GLU B CA 1
ATOM 4343 C C . GLU B 1 249 ? -23.422 -31.141 -13.367 1 97.25 249 GLU B C 1
ATOM 4345 O O . GLU B 1 249 ? -23.688 -31.672 -12.289 1 97.25 249 GLU B O 1
ATOM 4350 N N . PRO B 1 250 ? -22.75 -29.969 -13.547 1 97.88 250 PRO B N 1
ATOM 4351 C CA . PRO B 1 250 ? -22.438 -29.25 -12.312 1 97.88 250 PRO B CA 1
ATOM 4352 C C . PRO B 1 250 ? -23.688 -28.656 -11.656 1 97.88 250 PRO B C 1
ATOM 4354 O O . PRO B 1 250 ? -24.75 -28.609 -12.273 1 97.88 250 PRO B O 1
ATOM 4357 N N . ILE B 1 251 ? -23.547 -28.344 -10.375 1 98.12 251 ILE B N 1
ATOM 4358 C CA . ILE B 1 251 ? -24.578 -27.578 -9.688 1 98.12 251 ILE B CA 1
ATOM 4359 C C . ILE B 1 251 ? -24.297 -26.078 -9.844 1 98.12 251 ILE B C 1
ATOM 4361 O O . ILE B 1 251 ? -23.172 -25.625 -9.641 1 98.12 251 ILE B O 1
ATOM 4365 N N . TYR B 1 252 ? -25.297 -25.359 -10.344 1 97.38 252 TYR B N 1
ATOM 4366 C CA . TYR B 1 252 ? -25.141 -23.906 -10.453 1 97.38 252 TYR B CA 1
ATOM 4367 C C . TYR B 1 252 ? -25.641 -23.219 -9.195 1 97.38 252 TYR B C 1
ATOM 4369 O O . TYR B 1 252 ? -26.672 -23.594 -8.633 1 97.38 252 TYR B O 1
ATOM 4377 N N . ASP B 1 253 ? -24.859 -22.344 -8.688 1 96.56 253 ASP B N 1
ATOM 4378 C CA . ASP B 1 253 ? -25.234 -21.531 -7.527 1 96.56 253 ASP B CA 1
ATOM 4379 C C . ASP B 1 253 ? -25.078 -20.047 -7.824 1 96.56 253 ASP B C 1
ATOM 4381 O O . ASP B 1 253 ? -24.656 -19.672 -8.922 1 96.56 253 ASP B O 1
ATOM 4385 N N . LYS B 1 254 ? -25.531 -19.094 -6.941 1 94.06 254 LYS B N 1
ATOM 4386 C CA . LYS B 1 254 ? -25.453 -17.656 -7.117 1 94.06 254 LYS B CA 1
ATOM 4387 C C . LYS B 1 254 ? -24.016 -17.203 -7.355 1 94.06 254 LYS B C 1
ATOM 4389 O O . LYS B 1 254 ? -23.078 -17.797 -6.816 1 94.06 254 LYS B O 1
ATOM 4394 N N . PRO B 1 255 ? -23.891 -16.234 -8.172 1 91.62 255 PRO B N 1
ATOM 4395 C CA . PRO B 1 255 ? -22.547 -15.719 -8.414 1 91.62 255 PRO B CA 1
ATOM 4396 C C . PRO B 1 255 ? -21.875 -15.188 -7.145 1 91.62 255 PRO B C 1
ATOM 4398 O O . PRO B 1 255 ? -22.562 -14.703 -6.242 1 91.62 255 PRO B O 1
ATOM 4401 N N . ARG B 1 256 ? -20.578 -15.328 -7.121 1 84.56 256 ARG B N 1
ATOM 4402 C CA . ARG B 1 256 ? -19.797 -14.766 -6.027 1 84.56 256 ARG B CA 1
ATOM 4403 C C . ARG B 1 256 ? -19.656 -13.25 -6.18 1 84.56 256 ARG B C 1
ATOM 4405 O O . ARG B 1 256 ? -19.297 -12.766 -7.254 1 84.56 256 ARG B O 1
ATOM 4412 N N . LYS B 1 257 ? -19.984 -12.492 -5.145 1 78.38 257 LYS B N 1
ATOM 4413 C CA . LYS B 1 257 ? -19.844 -11.039 -5.16 1 78.38 257 LYS B CA 1
ATOM 4414 C C . LYS B 1 257 ? -18.391 -10.625 -5.348 1 78.38 257 LYS B C 1
ATOM 4416 O O . LYS B 1 257 ? -17.5 -11.188 -4.715 1 78.38 257 LYS B O 1
ATOM 4421 N N . GLY B 1 258 ? -18.109 -9.797 -6.309 1 78.38 258 GLY B N 1
ATOM 4422 C CA . GLY B 1 258 ? -16.797 -9.219 -6.473 1 78.38 258 GLY B CA 1
ATOM 4423 C C . GLY B 1 258 ? -15.914 -10.008 -7.426 1 78.38 258 GLY B C 1
ATOM 4424 O O . GLY B 1 258 ? -14.734 -9.68 -7.617 1 78.38 258 GLY B O 1
ATOM 4425 N N . ASP B 1 259 ? -16.531 -10.984 -7.965 1 85.5 259 ASP B N 1
ATOM 4426 C CA . ASP B 1 259 ? -15.758 -11.781 -8.914 1 85.5 259 ASP B CA 1
ATOM 4427 C C . ASP B 1 259 ? -15.688 -11.094 -10.273 1 85.5 259 ASP B C 1
ATOM 4429 O O . ASP B 1 259 ? -16.688 -10.555 -10.758 1 85.5 259 ASP B O 1
ATOM 4433 N N . VAL B 1 260 ? -14.523 -11.117 -10.836 1 91.94 260 VAL B N 1
ATOM 4434 C CA . VAL B 1 260 ? -14.336 -10.602 -12.188 1 91.94 260 VAL B CA 1
ATOM 4435 C C . VAL B 1 260 ? -15.023 -11.516 -13.195 1 91.94 260 VAL B C 1
ATOM 4437 O O . VAL B 1 260 ? -14.859 -12.734 -13.156 1 91.94 260 VAL B O 1
ATOM 4440 N N . TYR B 1 261 ? -15.766 -10.977 -14.094 1 94.38 261 TYR B N 1
ATOM 4441 C CA . TYR B 1 261 ? -16.562 -11.781 -15.008 1 94.38 261 TYR B CA 1
ATOM 4442 C C . TYR B 1 261 ? -15.711 -12.32 -16.141 1 94.38 261 TYR B C 1
ATOM 4444 O O . TYR B 1 261 ? -15.766 -13.516 -16.453 1 94.38 261 TYR B O 1
ATOM 4452 N N . ARG B 1 262 ? -15.031 -11.492 -16.844 1 96.12 262 ARG B N 1
ATOM 4453 C CA . ARG B 1 262 ? -14.164 -11.906 -17.938 1 96.12 262 ARG B CA 1
ATOM 4454 C C . ARG B 1 262 ? -12.766 -11.328 -17.766 1 96.12 262 ARG B C 1
ATOM 4456 O O . ARG B 1 262 ? -12.609 -10.141 -17.469 1 96.12 262 ARG B O 1
ATOM 4463 N N . VAL B 1 263 ? -11.773 -12.18 -18 1 96.38 263 VAL B N 1
ATOM 4464 C CA . VAL B 1 263 ? -10.414 -11.641 -17.938 1 96.38 263 VAL B CA 1
ATOM 4465 C C . VAL B 1 263 ? -9.445 -12.609 -18.609 1 96.38 263 VAL B C 1
ATOM 4467 O O . VAL B 1 263 ? -9.578 -13.828 -18.469 1 96.38 263 VAL B O 1
ATOM 4470 N N . TYR B 1 264 ? -8.594 -12.078 -19.453 1 98.38 264 TYR B N 1
ATOM 4471 C CA . TYR B 1 264 ? -7.395 -12.75 -19.938 1 98.38 264 TYR B CA 1
ATOM 4472 C C . TYR B 1 264 ? -6.301 -11.742 -20.25 1 98.38 264 TYR B C 1
ATOM 4474 O O . TYR B 1 264 ? -6.582 -10.57 -20.516 1 98.38 264 TYR B O 1
ATOM 4482 N N . LEU B 1 265 ? -5.055 -12.172 -20.203 1 98.88 265 LEU B N 1
ATOM 4483 C CA . LEU B 1 265 ? -3.928 -11.242 -20.188 1 98.88 265 LEU B CA 1
ATOM 4484 C C . LEU B 1 265 ? -3.34 -11.078 -21.578 1 98.88 265 LEU B C 1
ATOM 4486 O O . LEU B 1 265 ? -3.359 -12.016 -22.375 1 98.88 265 LEU B O 1
ATOM 4490 N N . ASP B 1 266 ? -2.932 -9.867 -21.906 1 98.88 266 ASP B N 1
ATOM 4491 C CA . ASP B 1 266 ? -1.988 -9.656 -23 1 98.88 266 ASP B CA 1
ATOM 4492 C C . ASP B 1 266 ? -0.57 -10.039 -22.578 1 98.88 266 ASP B 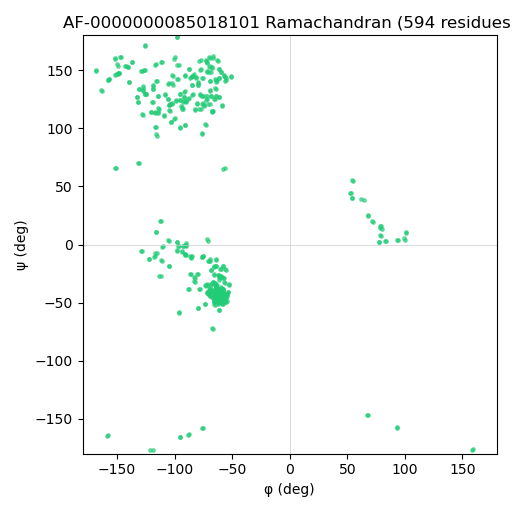C 1
ATOM 4494 O O . ASP B 1 266 ? -0.011 -9.453 -21.641 1 98.88 266 ASP B O 1
ATOM 4498 N N . ILE B 1 267 ? 0.056 -11.016 -23.328 1 98.88 267 ILE B N 1
ATOM 4499 C CA . ILE B 1 267 ? 1.343 -11.539 -22.875 1 98.88 267 ILE B CA 1
ATOM 4500 C C . ILE B 1 267 ? 2.439 -11.117 -23.844 1 98.88 267 ILE B C 1
ATOM 4502 O O . ILE B 1 267 ? 3.479 -11.773 -23.953 1 98.88 267 ILE B O 1
ATOM 4506 N N . THR B 1 268 ? 2.207 -10.102 -24.609 1 98.81 268 THR B N 1
ATOM 4507 C CA . THR B 1 268 ? 3.152 -9.625 -25.609 1 98.81 268 THR B CA 1
ATOM 4508 C C . THR B 1 268 ? 4.5 -9.297 -24.969 1 98.81 268 THR B C 1
ATOM 4510 O O . THR B 1 268 ? 5.551 -9.648 -25.516 1 98.81 268 THR B O 1
ATOM 4513 N N . ARG B 1 269 ? 4.527 -8.602 -23.859 1 98.69 269 ARG B N 1
ATOM 4514 C CA . ARG B 1 269 ? 5.766 -8.242 -23.172 1 98.69 269 ARG B CA 1
ATOM 4515 C C . ARG B 1 269 ? 6.555 -9.484 -22.781 1 98.69 269 ARG B C 1
ATOM 4517 O O . ARG B 1 269 ? 7.777 -9.523 -22.938 1 98.69 269 ARG B O 1
ATOM 4524 N N . ALA B 1 270 ? 5.891 -10.492 -22.219 1 98.88 270 ALA B N 1
ATOM 4525 C CA . ALA B 1 270 ? 6.547 -11.742 -21.859 1 98.88 270 ALA B CA 1
ATOM 4526 C C . ALA B 1 270 ? 7.207 -12.391 -23.062 1 98.88 270 ALA B C 1
ATOM 4528 O O . ALA B 1 270 ? 8.344 -12.867 -22.984 1 98.88 270 ALA B O 1
ATOM 4529 N N . LYS B 1 271 ? 6.469 -12.398 -24.188 1 98.75 271 LYS B N 1
ATOM 4530 C CA . LYS B 1 271 ? 7 -12.961 -25.422 1 98.75 271 LYS B CA 1
ATOM 4531 C C . LYS B 1 271 ? 8.25 -12.219 -25.875 1 98.75 271 LYS B C 1
ATOM 4533 O O . LYS B 1 271 ? 9.219 -12.836 -26.312 1 98.75 271 LYS B O 1
ATOM 4538 N N . LYS B 1 272 ? 8.219 -10.914 -25.781 1 98.62 272 LYS B N 1
ATOM 4539 C CA . LYS B 1 272 ? 9.375 -10.102 -26.156 1 98.62 272 LYS B CA 1
ATOM 4540 C C . LYS B 1 272 ? 10.578 -10.438 -25.281 1 98.62 272 LYS B C 1
ATOM 4542 O O . LYS B 1 272 ? 11.727 -10.32 -25.719 1 98.62 272 LYS B O 1
ATOM 4547 N N . LEU B 1 273 ? 10.336 -10.898 -24.062 1 98.69 273 LEU B N 1
ATOM 4548 C CA . LEU B 1 273 ? 11.398 -11.234 -23.125 1 98.69 273 LEU B CA 1
ATOM 4549 C C . LEU B 1 273 ? 11.812 -12.695 -23.281 1 98.69 273 LEU B C 1
ATOM 4551 O O . LEU B 1 273 ? 12.648 -13.195 -22.531 1 98.69 273 LEU B O 1
ATOM 4555 N N . GLY B 1 274 ? 11.164 -13.406 -24.188 1 98.62 274 GLY B N 1
ATOM 4556 C CA . GLY B 1 274 ? 11.555 -14.766 -24.516 1 98.62 274 GLY B CA 1
ATOM 4557 C C . GLY B 1 274 ? 10.711 -15.82 -23.828 1 98.62 274 GLY B C 1
ATOM 4558 O O . GLY B 1 274 ? 10.992 -17.016 -23.938 1 98.62 274 GLY B O 1
ATOM 4559 N N . TRP B 1 275 ? 9.68 -15.383 -23.125 1 98.81 275 TRP B N 1
ATOM 4560 C CA . TRP B 1 275 ? 8.836 -16.344 -22.406 1 98.81 275 TRP B CA 1
ATOM 4561 C C . TRP B 1 275 ? 7.504 -16.531 -23.109 1 98.81 275 TRP B C 1
ATOM 4563 O O . TRP B 1 275 ? 6.891 -15.57 -23.578 1 98.81 275 TRP B O 1
ATOM 4573 N N . GLU B 1 276 ? 7.027 -17.719 -23.203 1 98.5 276 GLU B N 1
ATOM 4574 C CA . GLU B 1 276 ? 5.684 -18.078 -23.641 1 98.5 276 GLU B CA 1
ATOM 4575 C C . GLU B 1 276 ? 5.219 -19.375 -22.984 1 98.5 276 GLU B C 1
ATOM 4577 O O . GLU B 1 276 ? 6.031 -20.234 -22.672 1 98.5 276 GLU B O 1
ATOM 4582 N N . PRO B 1 277 ? 3.953 -19.469 -22.719 1 98.69 277 PRO B N 1
ATOM 4583 C CA . PRO B 1 277 ? 3.477 -20.734 -22.156 1 98.69 277 PRO B CA 1
ATOM 4584 C C . PRO B 1 277 ? 3.65 -21.906 -23.125 1 98.69 277 PRO B C 1
ATOM 4586 O O . PRO B 1 277 ? 3.439 -21.75 -24.328 1 98.69 277 PRO B O 1
ATOM 4589 N N . GLU B 1 278 ? 4.055 -23.047 -22.578 1 98.62 278 GLU B N 1
ATOM 4590 C CA . GLU B 1 278 ? 4.352 -24.203 -23.422 1 98.62 278 GLU B CA 1
ATOM 4591 C C . GLU B 1 278 ? 3.344 -25.328 -23.219 1 98.62 278 GLU B C 1
ATOM 4593 O O . GLU B 1 278 ? 3.113 -26.141 -24.109 1 98.62 278 GLU B O 1
ATOM 4598 N N . VAL B 1 279 ? 2.744 -25.438 -22.094 1 98.69 279 VAL B N 1
ATOM 4599 C CA . VAL B 1 279 ? 1.834 -26.531 -21.766 1 98.69 279 VAL B CA 1
ATOM 4600 C C . VAL B 1 279 ? 0.397 -26.109 -22.062 1 98.69 279 VAL B C 1
ATOM 4602 O O . VAL B 1 279 ? -0.095 -25.109 -21.547 1 98.69 279 VAL B O 1
ATOM 4605 N N . SER B 1 280 ? -0.254 -26.812 -22.953 1 98.38 280 SER B N 1
ATOM 4606 C CA . SER B 1 280 ? -1.651 -26.547 -23.281 1 98.38 280 SER B CA 1
ATOM 4607 C C . SER B 1 280 ? -2.561 -26.859 -22.094 1 98.38 280 SER B C 1
ATOM 4609 O O . SER B 1 280 ? -2.178 -27.625 -21.203 1 98.38 280 SER B O 1
ATOM 4611 N N . LEU B 1 281 ? -3.805 -26.266 -22.125 1 98.5 281 LEU B N 1
ATOM 4612 C CA . LEU B 1 281 ? -4.766 -26.547 -21.062 1 98.5 281 LEU B CA 1
ATOM 4613 C C . LEU B 1 281 ? -5.055 -28.047 -20.984 1 98.5 281 LEU B C 1
ATOM 4615 O O . LEU B 1 281 ? -5.109 -28.625 -19.891 1 98.5 281 LEU B O 1
ATOM 4619 N N . ASN B 1 282 ? -5.23 -28.656 -22.125 1 98.38 282 ASN B N 1
ATOM 4620 C CA . ASN B 1 282 ? -5.523 -30.094 -22.188 1 98.38 282 ASN B CA 1
ATOM 4621 C C . ASN B 1 282 ? -4.414 -30.922 -21.531 1 98.38 282 ASN B C 1
ATOM 4623 O O . ASN B 1 282 ? -4.684 -31.781 -20.703 1 98.38 282 ASN B O 1
ATOM 4627 N N . GLU B 1 283 ? -3.182 -30.656 -21.922 1 98.62 283 GLU B N 1
ATOM 4628 C CA . GLU B 1 283 ? -2.041 -31.375 -21.375 1 98.62 283 GLU B CA 1
ATOM 4629 C C . GLU B 1 283 ? -1.903 -31.125 -19.875 1 98.62 283 GLU B C 1
ATOM 4631 O O . GLU B 1 283 ? -1.65 -32.062 -19.109 1 98.62 283 GLU B O 1
ATOM 4636 N N . GLY B 1 284 ? -2.029 -29.875 -19.484 1 98.69 284 GLY B N 1
ATOM 4637 C CA . GLY B 1 284 ? -1.936 -29.531 -18.078 1 98.69 284 GLY B CA 1
ATOM 4638 C C . GLY B 1 284 ?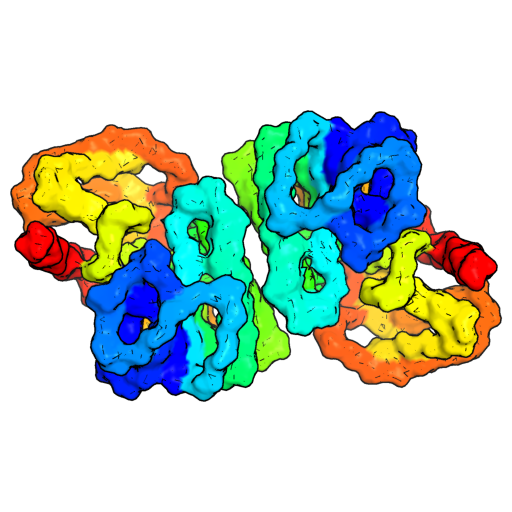 -2.982 -30.219 -17.219 1 98.69 284 GLY B C 1
ATOM 4639 O O . GLY B 1 284 ? -2.682 -30.703 -16.125 1 98.69 284 GLY B O 1
ATOM 4640 N N . LEU B 1 285 ? -4.207 -30.281 -17.734 1 98.5 285 LEU B N 1
ATOM 4641 C CA . LEU B 1 285 ? -5.277 -30.953 -17 1 98.5 285 LEU B CA 1
ATOM 4642 C C . LEU B 1 285 ? -4.973 -32.438 -16.828 1 98.5 285 LEU B C 1
ATOM 4644 O O . LEU B 1 285 ? -5.227 -33 -15.766 1 98.5 285 LEU B O 1
ATOM 4648 N N . ASP B 1 286 ? -4.422 -33.062 -17.859 1 98.62 286 ASP B N 1
ATOM 4649 C CA . ASP B 1 286 ? -4.035 -34.469 -17.766 1 98.62 286 ASP B CA 1
ATOM 4650 C C . ASP B 1 286 ? -3.014 -34.688 -16.641 1 98.62 286 ASP B C 1
ATOM 4652 O O . ASP B 1 286 ? -3.104 -35.656 -15.891 1 98.62 286 ASP B O 1
ATOM 4656 N N . ARG B 1 287 ? -2.059 -33.781 -16.562 1 98.19 287 ARG B N 1
ATOM 4657 C CA . ARG B 1 287 ? -1.02 -33.875 -15.547 1 98.19 287 ARG B CA 1
ATOM 4658 C C . ARG B 1 287 ? -1.617 -33.75 -14.148 1 98.19 287 ARG B C 1
ATOM 4660 O O . ARG B 1 287 ? -1.271 -34.531 -13.25 1 98.19 287 ARG B O 1
ATOM 4667 N N . VAL B 1 288 ? -2.525 -32.812 -13.977 1 97.25 288 VAL B N 1
ATOM 4668 C CA . VAL B 1 288 ? -3.129 -32.562 -12.672 1 97.25 288 VAL B CA 1
ATOM 4669 C C . VAL B 1 288 ? -4 -33.75 -12.266 1 97.25 288 VAL B C 1
ATOM 4671 O O . VAL B 1 288 ? -3.943 -34.219 -11.125 1 97.25 288 VAL B O 1
ATOM 4674 N N . ILE B 1 289 ? -4.824 -34.25 -13.219 1 97.31 289 ILE B N 1
ATOM 4675 C CA . ILE B 1 289 ? -5.711 -35.375 -12.945 1 97.31 289 ILE B CA 1
ATOM 4676 C C . ILE B 1 289 ? -4.891 -36.594 -12.547 1 97.31 289 ILE B C 1
ATOM 4678 O O . ILE B 1 289 ? -5.203 -37.25 -11.547 1 97.31 289 ILE B O 1
ATOM 4682 N N . SER B 1 290 ? -3.824 -36.875 -13.312 1 97.38 290 SER B N 1
ATOM 4683 C CA . SER B 1 290 ? -2.949 -38 -13.016 1 97.38 290 SER B CA 1
ATOM 4684 C C . SER B 1 290 ? -2.324 -37.875 -11.625 1 97.38 290 SER B C 1
ATOM 4686 O O . SER B 1 290 ? -2.27 -38.844 -10.867 1 97.38 290 SER B O 1
ATOM 4688 N N . TRP B 1 291 ? -1.856 -36.719 -11.336 1 96.06 291 TRP B N 1
ATOM 4689 C CA . TRP B 1 291 ? -1.227 -36.438 -10.047 1 96.06 291 TRP B CA 1
ATOM 4690 C C . TRP B 1 291 ? -2.217 -36.656 -8.906 1 96.06 291 TRP B C 1
ATOM 4692 O O . TRP B 1 291 ? -1.897 -37.312 -7.906 1 96.06 291 TRP B O 1
ATOM 4702 N N . MET B 1 292 ? -3.4 -36.062 -9.016 1 94.69 292 MET B N 1
ATOM 4703 C CA . MET B 1 292 ? -4.395 -36.125 -7.953 1 94.69 292 MET B CA 1
ATOM 4704 C C . MET B 1 292 ? -4.883 -37.562 -7.742 1 94.69 292 MET B C 1
ATOM 4706 O O . MET B 1 292 ? -5.195 -37.938 -6.617 1 94.69 292 MET B O 1
ATOM 4710 N N . ARG B 1 293 ? -4.977 -38.375 -8.773 1 94.62 293 ARG B N 1
ATOM 4711 C CA . ARG B 1 293 ? -5.34 -39.781 -8.648 1 94.62 293 ARG B CA 1
ATOM 4712 C C . ARG B 1 293 ? -4.293 -40.531 -7.852 1 94.62 293 ARG B C 1
ATOM 4714 O O . ARG B 1 293 ? -4.633 -41.438 -7.059 1 94.62 293 ARG B O 1
ATOM 4721 N N . LYS B 1 294 ? -3.059 -40.188 -8.094 1 91.94 294 LYS B N 1
ATOM 4722 C CA . LYS B 1 294 ? -1.968 -40.844 -7.387 1 91.94 294 LYS B CA 1
ATOM 4723 C C . LYS B 1 294 ? -1.952 -40.469 -5.91 1 91.94 294 LYS B C 1
ATOM 4725 O O . LYS B 1 294 ? -1.636 -41.312 -5.055 1 91.94 294 LYS B O 1
ATOM 4730 N N . CYS B 1 295 ? -2.172 -39.188 -5.613 1 84.5 295 CYS B N 1
ATOM 4731 C CA . CYS B 1 295 ? -2.201 -38.719 -4.23 1 84.5 295 CYS B CA 1
ATOM 4732 C C . CYS B 1 295 ? -3.389 -39.312 -3.48 1 84.5 295 CYS B C 1
ATOM 4734 O O . CYS B 1 295 ? -3.314 -39.562 -2.273 1 84.5 295 CYS B O 1
ATOM 4736 N N . GLY B 1 296 ? -4.602 -39.281 -4.027 1 66.88 296 GLY B N 1
ATOM 4737 C CA . GLY B 1 296 ? -5.789 -39.844 -3.43 1 66.88 296 GLY B CA 1
ATOM 4738 C C . GLY B 1 296 ? -5.672 -41.3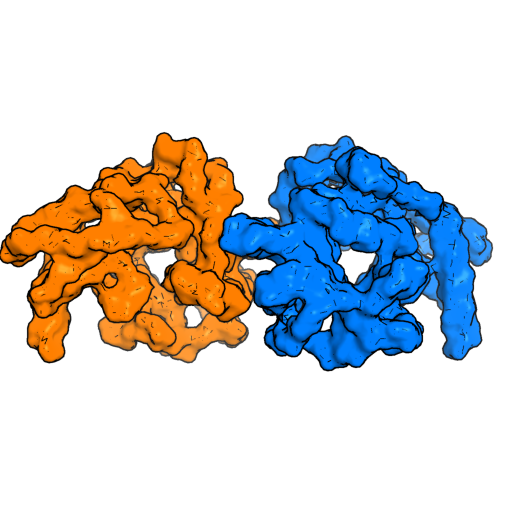44 -3.191 1 66.88 296 GLY B C 1
ATOM 4739 O O . GLY B 1 296 ? -6.27 -41.875 -2.256 1 66.88 296 GLY B O 1
ATOM 4740 N N . GLN B 1 297 ? -5.043 -42.062 -4.168 1 51.25 297 GLN B N 1
ATOM 4741 C CA . GLN B 1 297 ? -4.836 -43.5 -3.979 1 51.25 297 GLN B CA 1
ATOM 4742 C C . GLN B 1 297 ? -3.865 -43.75 -2.83 1 51.25 297 GLN B C 1
ATOM 4744 O O . GLN B 1 297 ? -3.906 -44.812 -2.211 1 51.25 297 GLN B O 1
ATOM 4749 N N . GLY B 1 298 ? -2.953 -42.812 -2.514 1 38.91 298 GLY B N 1
ATOM 4750 C CA . GLY B 1 298 ? -2.043 -43.094 -1.415 1 38.91 298 GLY B CA 1
ATOM 4751 C C . GLY B 1 298 ? -2.652 -42.812 -0.052 1 38.91 298 GLY B C 1
ATOM 4752 O O . GLY B 1 298 ? -2.012 -43.062 0.977 1 38.91 298 GLY B O 1
ATOM 4753 N N . ASN B 1 299 ? -3.627 -41.844 0.166 1 35.22 299 ASN B N 1
ATOM 4754 C CA . ASN B 1 299 ? -4.207 -41.906 1.505 1 35.22 299 ASN B CA 1
ATOM 4755 C C . ASN B 1 299 ? -5.293 -42.969 1.606 1 35.22 299 ASN B C 1
ATOM 4757 O O . ASN B 1 299 ? -6.102 -43.125 0.69 1 35.22 299 ASN B O 1
#

Foldseek 3Di:
DEEEECCQADLNLLLVVVCVVVPDAYEYEYQPPPGDPVSHDPRHHYDNDQLLDADADEDHAAYAYDFADQQQVVCQVPVVVRLSRLPSSLVNVLVNCLVRVHAYEYEAAPLQQAAFPDPAAEPPHDGDHLTSNSVSSVNSVVVQVVSCVVRVHWYEYEHEWAEDAPRQDCVPSGDLLSVCLVCVVVVHAAEDAPPQQFKTFYAYSNLVSVLSVLCSPPTRDYFYDTQRDIDTRQRVSVLLCVVVVHDDDHHYHHHDPRDHRYYDHDGVVVVVSVGHGDADPNRRSVRHSVNVVVVVVVD/DEEEECCQADLNLLLVVVCVVVPDAYEYEYQPPPGDPVSHDPRHHYDNDQLLDADADEDHAAYAYDFADQQQVVCQVPVVVRLSRLPSSLVNVLVNCLVRVHAYEYEAAPLQLAAFPDPAAEPPHDGDHLTSNSVSSVNSVVVQVVSCVVRVHWYEYEHEWAEDAPRQDQPPSGDLLSVLLVCVVVVHAAEDAPPQQFKTFYAYSNLVSVLSVLCSPPTRDYFYDTQSDIDTRQRVSVLLCVVVVHDDHHHYHHHDPRDHRYYDHDGVVVVVSVGHGDADPNRRSVRHSVNVVVVVVVD

Secondary structure (DSSP, 8-state):
-EEEETTTSHHHHHHHHHHHHTT--EEEEE--SS--GGGS-TTSEEEE--TTS-----S--EEEE------HHHHHH-HHHHHIIIIIHHHHHHHHHHHHT-EEEEEEEGGGG-S-SSSSB-TTSPP--SSHHHHHHHHHHHHHHHHHHHH---EEEEEE-EEE-TT--TTSS--HHHHHHHHHHTTPPPEEESSS--EE-EEEHHHHHHHHHHHTT--SEEEEES-S--EEHHHHHHHHHHHTT--PPPEEEPPPTT--SS--B--HHHHHTT----S-HHHHHHHHHHHHHHHHHH-/-EEEETTTSHHHHHHHHHHHHTT--EEEEE--SS--GGGS-TTSEEEE--TTS-----S--EEEE------HHHHHH-HHHHHIIIIIHHHHHHHHHHHHT-EEEEEEEGGGG-S-SSSSB-TTSPP--SSHHHHHHHHHHHHHHHHHHHH---EEEEEE-EEE-TT--SSSS--HHHHHHHHHHTTPPPEEESSS--EE-EEEHHHHHHHHHHHTT--SEEEEES-S--EEHHHHHHHHHHHTT--PPPEEEPPPTT--SS--B--HHHHHTT----S-HHHHHHHHHHHHHHHHHH-

Nearest PDB structures (foldseek):
  4zrn-assembly1_A  TM=9.643E-01  e=1.611E-40  Thermotoga maritima MSB8
  7yst-assembly1_B  TM=9.534E-01  e=1.823E-35  Mycobacterium tuberculosis
  7ys8-assembly1_B  TM=9.488E-01  e=2.012E-34  Mycobacterium tuberculosis H37Rv
  6bwl-assembly1_A-2  TM=9.205E-01  e=1.940E-30  Bacillus thuringiensis serovar israelensis ATCC 35646
  3vps-assembly2_B  TM=9.289E-01  e=3.592E-25  Streptomyces chartreusis NRRL 3882